Protein AF-A0A8E0IRK8-F1 (afdb_monomer_lite)

Organism: NCBI:txid1256207

Radius of gyration: 28.8 Å; chains: 1; bounding box: 72×66×77 Å

Sequence (677 aa):
MKLNQFARLTPDFKVQVAELKQIGLQADPDDAFSQSATDLFNAFFPEAYTLAAKEDKLAQVAVNMDQTLAAWLAKKPSKMTRRDFYNVALQLLGFEAFTDFDLNDPFKMMTATKLPSLDHDLTSTADLLKAVYLLLNTRTKHLVSYLDDLANRGFLKDFQKNRKTDPPSFNGKVQQVFDARQAVREVVWIESDMDTDHDGQRDLLEATIYRPKATDQGLKVPVLFTANPYFHGTNDVTAVTHVPETTLAVKTHGASKAEVTANPEEPANLPHHPVNGEATQAEAYAEENSMYAFNDYFLARGFAVVYSAGVGTRYSDGFRTTGDPEETDGAVAVIEWLTGKRRAFTNRTDGITIKAWWSTGLVAMTGKSYLATLAMAAATTGVDGLKTIVADAGISSWYDYYRENGLVVAPGGFQGEDADVLAVDTFSRQKSGGDLINIKQAWEKHLATITHDQDRTTGAYNTWWDARNYRKNANKVKADVVLIHGLNDWNVKPTNAIKFWEAIADLPIQKKLVLHQGQHVYVHNVRSLDFLDMMNLWLTHELLGEANGAEDVLPNVVVQDNVAVQTWSAYQNFASPAAEHVTNTRNLKTDFEAATDQFTDHATATFNAQHDTSASFETAIITPNSAYANSRLWLTQPPLERDQTLEGIPHLELTLAIDAPTGILSVRLIDLGMAKR

InterPro domains:
  IPR000383 Xaa-Pro dipeptidyl-peptidase-like domain [PF02129] (199-522)
  IPR008252 Peptidase S15, X-Pro dipeptidyl-peptidase [PR00923] (169-181)
  IPR008252 Peptidase S15, X-Pro dipeptidyl-peptidase [PR00923] (185-195)
  IPR008252 Peptidase S15, X-Pro dipeptidyl-peptidase [PR00923] (203-212)
  IPR008252 Peptidase S15, X-Pro dipeptidyl-peptidase [PR00923] (220-236)
  IPR008252 Peptidase S15, X-Pro dipeptidyl-peptidase [PR00923] (392-408)
  IPR008252 Peptidase S15, X-Pro dipeptidyl-peptidase [PR00923] (528-544)
  IPR008979 Galactose-binding-like domain superfamily [SSF49785] (581-676)
  IPR013736 Xaa-Pro dipeptidyl-peptidase, C-terminal [PF08530] (548-673)
  IPR013736 Xaa-Pro dipeptidyl-peptidase, C-terminal [SM00939] (536-677)
  IPR015251 X-Prolyl dipeptidyl aminopeptidase PepX, N-terminal domain [PF09168] (1-155)
  IPR015251 X-Prolyl dipeptidyl aminopeptidase PepX, N-terminal domain [SM00940] (1-155)
  IPR029058 Alpha/Beta hydrolase fold [G3DSA:3.40.50.1820] (186-677)
  IPR029058 Alpha/Beta hydrolase fold [SSF53474] (168-574)
  IPR036313 PepX, N-terminal domain superfamily [SSF81761] (1-156)

Foldseek 3Di:
DAQDELLFDDDDLVLLQVLCVVLPQDQDQPDQQLVSLVRLQLLLQVLQDDPVSSLVVQQVQFLAPPGTSSRVSVVSDRWFWQLSLLSRLQVLLVHDDPPQDDSVCSPVSCVVHVWDGDPGTGNTSSSVSSRSLSSQQTHGPQLAGSVLVSVVSPSQACVPVPDLDAADDRLLFGDLNFDQVQWAKFKWWFFFLDDQLVPLATKTWIKIKTFGPSLVVPAAAAEAEFQALQQLHWDDLVVVQADADPDADQDPDADDPVQFAADDDDGDPGDDDDADEEDAHAPDGHPDDDDDVLVVNCNSRGYMYMYISFDLAAQIHHAQQFQFVRSLSRSLSVLCQLQVNTWIASHDPDNYIYGNSRHPSAYEQEDEEVRLQSNLLNLLQLRPNHAEYARELYAQFLLLQQADPFAGDHQVPRHRDDRLSVSNGSSNNVVVVVSCVVRVVSRVVSSVVRVVVCCNNGSHRHNSRNSNRSLVSLVSRPHAYEYEYECQASNSHCCRVQSSCVSNVPPPHQAAYEYENDYRDDDPSPSLYSVSSLVSSVCSCRGVVDPSCSSPSRARYWHDDPADPSDIDGDNDFPDPPPPDDDDDDDQVPQWDWPDPDADAPLVVLCVVVVDDSVRSVVQVPDCPHPCNRRDIDTHGDDDPDDDDDGDDDDDDDDDDDPDSDDDDDDDDDDDDDDDD

pLDDT: mean 94.95, std 5.73, range [48.81, 98.94]

Structure (mmCIF, N/CA/C/O backbone):
data_AF-A0A8E0IRK8-F1
#
_entry.id   AF-A0A8E0IRK8-F1
#
loop_
_atom_site.group_PDB
_atom_site.id
_atom_site.type_symbol
_atom_site.label_atom_id
_atom_site.label_alt_id
_atom_site.label_comp_id
_atom_site.label_asym_id
_atom_site.label_entity_id
_atom_site.label_seq_id
_atom_site.pdbx_PDB_ins_code
_atom_site.Cartn_x
_atom_site.Cartn_y
_atom_site.Cartn_z
_atom_site.occupancy
_atom_site.B_iso_or_equiv
_atom_site.auth_seq_id
_atom_site.auth_comp_id
_atom_site.auth_asym_id
_atom_site.auth_atom_id
_atom_site.pdbx_PDB_model_num
ATOM 1 N N . MET A 1 1 ? -11.147 21.545 -1.411 1.00 89.81 1 MET A N 1
ATOM 2 C CA . MET A 1 1 ? -10.736 20.217 -0.903 1.00 89.81 1 MET A CA 1
ATOM 3 C C . MET A 1 1 ? -11.895 19.266 -1.125 1.00 89.81 1 MET A C 1
ATOM 5 O O . MET A 1 1 ? -12.998 19.719 -0.889 1.00 89.81 1 MET A O 1
ATOM 9 N N . LYS A 1 2 ? -11.676 18.020 -1.555 1.00 95.56 2 LYS A N 1
ATOM 10 C CA . LYS A 1 2 ? -12.687 16.950 -1.619 1.00 95.56 2 LYS A CA 1
ATOM 11 C C . LYS A 1 2 ? -12.229 15.782 -0.743 1.00 95.56 2 LYS A C 1
ATOM 13 O O . LYS A 1 2 ? -11.090 15.342 -0.890 1.00 95.56 2 LYS A O 1
ATOM 18 N N . LEU A 1 3 ? -13.100 15.304 0.138 1.00 96.06 3 LEU A N 1
ATOM 19 C CA . LEU A 1 3 ? -12.882 14.183 1.052 1.00 96.06 3 LEU A CA 1
ATOM 20 C C . LEU A 1 3 ? -13.751 13.007 0.587 1.00 96.06 3 LEU A C 1
ATOM 22 O O . LEU A 1 3 ? -14.767 12.697 1.200 1.00 96.06 3 LEU A O 1
ATOM 26 N N . ASN A 1 4 ? -13.401 12.405 -0.556 1.00 96.19 4 ASN A N 1
ATOM 27 C CA . ASN A 1 4 ? -14.152 11.256 -1.069 1.00 96.19 4 ASN A CA 1
ATOM 28 C C . ASN A 1 4 ? -14.069 10.098 -0.054 1.00 96.19 4 ASN A C 1
ATOM 30 O O . ASN A 1 4 ? -13.001 9.877 0.525 1.00 96.19 4 ASN A O 1
ATOM 34 N N . GLN A 1 5 ? -15.197 9.414 0.162 1.00 96.12 5 GLN A N 1
ATOM 35 C CA . GLN A 1 5 ? -15.306 8.263 1.057 1.00 96.12 5 GLN A CA 1
ATOM 36 C C . GLN A 1 5 ? -15.931 7.078 0.317 1.00 96.12 5 GLN A C 1
ATOM 38 O O . GLN A 1 5 ? -17.109 7.144 -0.038 1.00 96.12 5 GLN A O 1
ATOM 43 N N . PHE A 1 6 ? -15.153 6.022 0.096 1.00 96.56 6 PHE A N 1
ATOM 44 C CA . PHE A 1 6 ? -15.577 4.774 -0.542 1.00 96.56 6 PHE A CA 1
ATOM 45 C C . PHE A 1 6 ? -15.880 3.671 0.474 1.00 96.56 6 PHE A C 1
ATOM 47 O O . PHE A 1 6 ? -16.622 2.748 0.165 1.00 96.56 6 PHE A O 1
ATOM 54 N N . ALA A 1 7 ? -15.355 3.771 1.696 1.00 96.56 7 ALA A N 1
ATOM 55 C CA . ALA A 1 7 ? -15.478 2.717 2.699 1.00 96.56 7 ALA A CA 1
ATOM 56 C C . ALA A 1 7 ? -16.646 2.914 3.679 1.00 96.56 7 ALA A C 1
ATOM 58 O O . ALA A 1 7 ? -16.800 2.136 4.619 1.00 96.56 7 ALA A O 1
ATOM 59 N N . ARG A 1 8 ? -17.452 3.974 3.538 1.00 96.56 8 ARG A N 1
ATOM 60 C CA . ARG A 1 8 ? -18.532 4.281 4.490 1.00 96.56 8 ARG A CA 1
ATOM 61 C C . ARG A 1 8 ? -19.777 3.440 4.204 1.00 96.56 8 ARG A C 1
ATOM 63 O O . ARG A 1 8 ? -20.468 3.678 3.215 1.00 96.56 8 ARG A O 1
ATOM 70 N N . LEU A 1 9 ? -20.118 2.536 5.120 1.00 97.62 9 LEU A N 1
ATOM 71 C CA . LEU A 1 9 ? -21.355 1.756 5.053 1.00 97.62 9 LEU A CA 1
ATOM 72 C C . LEU A 1 9 ? -22.552 2.588 5.524 1.00 97.62 9 LEU A C 1
ATOM 74 O O . LEU A 1 9 ? -22.410 3.500 6.343 1.00 97.62 9 LEU A O 1
ATOM 78 N N . THR A 1 10 ? -23.747 2.233 5.051 1.00 95.56 10 THR A N 1
ATOM 79 C CA . THR A 1 10 ? -25.015 2.843 5.492 1.00 95.56 10 THR A CA 1
ATOM 80 C C . THR A 1 10 ? -25.968 1.752 5.993 1.00 95.56 10 THR A C 1
ATOM 82 O O . THR A 1 10 ? -26.960 1.457 5.325 1.00 95.56 10 THR A O 1
ATOM 85 N N . PRO A 1 11 ? -25.651 1.087 7.121 1.00 97.00 11 PRO A N 1
ATOM 86 C CA . PRO A 1 11 ? -26.467 -0.013 7.620 1.00 97.00 11 PRO A CA 1
ATOM 87 C C . PRO A 1 11 ? -27.824 0.491 8.128 1.00 97.00 11 PRO A C 1
ATOM 89 O O . PRO A 1 11 ? -28.031 1.696 8.315 1.00 97.00 11 PRO A O 1
ATOM 92 N N . ASP A 1 12 ? -28.755 -0.431 8.376 1.00 97.69 12 ASP A N 1
ATOM 93 C CA . ASP A 1 12 ? -30.051 -0.073 8.947 1.00 97.69 12 ASP A CA 1
ATOM 94 C C . ASP A 1 12 ? -29.915 0.569 10.341 1.00 97.69 12 ASP A C 1
ATOM 96 O O . ASP A 1 12 ? -28.908 0.437 11.039 1.00 97.69 12 ASP A O 1
ATOM 100 N N . PHE A 1 13 ? -30.956 1.282 10.768 1.00 98.25 13 PHE A N 1
ATOM 101 C CA . PHE A 1 13 ? -30.914 2.039 12.017 1.00 98.25 13 PHE A CA 1
ATOM 102 C C . PHE A 1 13 ? -30.710 1.163 13.266 1.00 98.25 13 PHE A C 1
ATOM 104 O O . PHE A 1 13 ? -30.114 1.613 14.244 1.00 98.25 13 PHE A O 1
ATOM 111 N N . LYS A 1 14 ? -31.168 -0.092 13.251 1.00 98.31 14 LYS A N 1
ATOM 112 C CA . LYS A 1 14 ? -31.002 -1.001 14.389 1.00 98.31 14 LYS A CA 1
ATOM 113 C C . LYS A 1 14 ? -29.531 -1.376 14.561 1.00 98.31 14 LYS A C 1
ATOM 115 O O . LYS A 1 14 ? -29.049 -1.401 15.693 1.00 98.31 14 LYS A O 1
ATOM 120 N N . VAL A 1 15 ? -28.827 -1.622 13.458 1.00 98.06 15 VAL A N 1
ATOM 121 C CA . VAL A 1 15 ? -27.377 -1.854 13.454 1.00 98.06 15 VAL A CA 1
ATOM 122 C C . VAL A 1 15 ? -26.635 -0.607 13.931 1.00 98.06 15 VAL A C 1
ATOM 124 O O . VAL A 1 15 ? -25.811 -0.714 14.835 1.00 98.06 15 VAL A O 1
ATOM 127 N N . GLN A 1 16 ? -26.994 0.583 13.432 1.00 98.56 16 GLN A N 1
ATOM 128 C CA . GLN A 1 16 ? -26.384 1.845 13.884 1.00 98.56 16 GLN A CA 1
ATOM 129 C C . GLN A 1 16 ? -26.476 2.013 15.408 1.00 98.56 16 GLN A C 1
ATOM 131 O O . GLN A 1 16 ? -25.483 2.303 16.072 1.00 98.56 16 GLN A O 1
ATOM 136 N N . VAL A 1 17 ? -27.661 1.784 15.984 1.00 98.50 17 VAL A N 1
ATOM 137 C CA . VAL A 1 17 ? -27.881 1.847 17.437 1.00 98.50 17 VAL A CA 1
ATOM 138 C C . VAL A 1 17 ? -27.042 0.810 18.189 1.00 98.50 17 VAL A C 1
ATOM 140 O O . VAL A 1 17 ? -26.467 1.128 19.231 1.00 98.50 17 VAL A O 1
ATOM 143 N N . ALA A 1 18 ? -26.962 -0.424 17.687 1.00 98.06 18 ALA A N 1
ATOM 144 C CA . ALA A 1 18 ? -26.174 -1.481 18.315 1.00 98.06 18 ALA A CA 1
ATOM 145 C C . ALA A 1 18 ? -24.676 -1.139 18.342 1.00 98.06 18 ALA A C 1
ATOM 147 O O . ALA A 1 18 ? -24.039 -1.266 19.388 1.00 98.06 18 ALA A O 1
ATOM 148 N N . GLU A 1 19 ? -24.139 -0.635 17.233 1.00 97.94 19 GLU A N 1
ATOM 149 C CA . GLU A 1 19 ? -22.737 -0.233 17.122 1.00 97.94 19 GLU A CA 1
ATOM 150 C C . GLU A 1 19 ? -22.405 0.971 18.018 1.00 97.94 19 GLU A C 1
ATOM 152 O O . GLU A 1 19 ? -21.380 0.963 18.701 1.00 97.94 19 GLU A O 1
ATOM 157 N N . LEU A 1 20 ? -23.292 1.975 18.113 1.00 98.25 20 LEU A N 1
ATOM 158 C CA . LEU A 1 20 ? -23.128 3.091 19.060 1.00 98.25 20 LEU A CA 1
ATOM 159 C C . LEU A 1 20 ? -23.023 2.584 20.508 1.00 98.25 20 LEU A C 1
ATOM 161 O O . LEU A 1 20 ? -22.129 2.999 21.250 1.00 98.25 20 LEU A O 1
ATOM 165 N N . LYS A 1 21 ? -23.890 1.642 20.904 1.00 96.12 21 LYS A N 1
ATOM 166 C CA . LYS A 1 21 ? -23.830 1.012 22.235 1.00 96.12 21 LYS A CA 1
ATOM 167 C C . LYS A 1 21 ? -22.537 0.219 22.431 1.00 96.12 21 LYS A C 1
ATOM 169 O O . LYS A 1 21 ? -21.955 0.261 23.514 1.00 96.12 21 LYS A O 1
ATOM 174 N N . GLN A 1 22 ? -22.063 -0.480 21.400 1.00 93.38 22 GLN A N 1
ATOM 175 C CA . GLN A 1 22 ? -20.853 -1.306 21.457 1.00 93.38 22 GLN A CA 1
ATOM 176 C C . GLN A 1 22 ? -19.595 -0.489 21.777 1.00 93.38 22 GLN A C 1
ATOM 178 O O . GLN A 1 22 ? -18.750 -0.947 22.553 1.00 93.38 22 GLN A O 1
ATOM 183 N N . ILE A 1 23 ? -19.500 0.732 21.240 1.00 93.75 23 ILE A N 1
ATOM 184 C CA . ILE A 1 23 ? -18.406 1.672 21.531 1.00 93.75 23 ILE A CA 1
ATOM 185 C C . ILE A 1 23 ? -18.630 2.494 22.814 1.00 93.75 23 ILE A C 1
ATOM 187 O O . ILE A 1 23 ? -17.829 3.365 23.136 1.00 93.75 23 ILE A O 1
ATOM 191 N N . GLY A 1 24 ? -19.686 2.197 23.578 1.00 92.44 24 GLY A N 1
ATOM 192 C CA . GLY A 1 24 ? -19.939 2.779 24.897 1.00 92.44 24 GLY A CA 1
ATOM 193 C C . GLY A 1 24 ? -20.768 4.065 24.901 1.00 92.44 24 GLY A C 1
ATOM 194 O O . GLY A 1 24 ? -20.829 4.727 25.937 1.00 92.44 24 GLY A O 1
ATOM 195 N N . LEU A 1 25 ? -21.415 4.427 23.788 1.00 95.81 25 LEU A N 1
ATOM 196 C CA . LEU A 1 25 ? -22.344 5.558 23.748 1.00 95.81 25 LEU A CA 1
ATOM 197 C C . LEU A 1 25 ? -23.744 5.144 24.222 1.00 95.81 25 LEU A C 1
ATOM 199 O O . LEU A 1 25 ? -24.219 4.043 23.939 1.00 95.81 25 LEU A O 1
ATOM 203 N N . GLN A 1 26 ? -24.431 6.058 24.911 1.00 94.62 26 GLN A N 1
ATOM 204 C CA . GLN A 1 26 ? -25.857 5.907 25.206 1.00 94.62 26 GLN A CA 1
ATOM 205 C C . GLN A 1 26 ? -26.654 6.160 23.926 1.00 94.62 26 GLN A C 1
ATOM 207 O O . GLN A 1 26 ? -26.581 7.242 23.346 1.00 94.62 26 GLN A O 1
ATOM 212 N N . ALA A 1 27 ? -27.379 5.145 23.464 1.00 96.81 27 ALA A N 1
ATOM 213 C CA . ALA A 1 27 ? -28.084 5.185 22.187 1.00 96.81 27 ALA A CA 1
ATOM 214 C C . ALA A 1 27 ? -29.449 4.494 22.279 1.00 96.81 27 ALA A C 1
ATOM 216 O O . ALA A 1 27 ? -29.701 3.501 21.600 1.00 96.81 27 ALA A O 1
ATOM 217 N N . ASP A 1 28 ? -30.327 4.971 23.158 1.00 97.44 28 ASP A N 1
ATOM 218 C CA . ASP A 1 28 ? -31.729 4.553 23.154 1.00 97.44 28 ASP A CA 1
ATOM 219 C C . ASP A 1 28 ? -32.567 5.527 22.304 1.00 97.44 28 ASP A C 1
ATOM 221 O O . ASP A 1 28 ? -32.588 6.722 22.603 1.00 97.44 28 ASP A O 1
ATOM 225 N N . PRO A 1 29 ? -33.225 5.079 21.218 1.00 97.31 29 PRO A N 1
ATOM 226 C CA . PRO A 1 29 ? -34.075 5.955 20.414 1.00 97.31 29 PRO A CA 1
ATOM 227 C C . PRO A 1 29 ? -35.313 6.475 21.161 1.00 97.31 29 PRO A C 1
ATOM 229 O O . PRO A 1 29 ? -35.890 7.463 20.704 1.00 97.31 29 PRO A O 1
ATOM 232 N N . ASP A 1 30 ? -35.701 5.847 22.274 1.00 97.25 30 ASP A N 1
ATOM 233 C CA . ASP A 1 30 ? -36.863 6.236 23.080 1.00 97.25 30 ASP A CA 1
ATOM 234 C C . ASP A 1 30 ? -36.502 7.206 24.226 1.00 97.25 30 ASP A C 1
ATOM 236 O O . ASP A 1 30 ? -37.391 7.723 24.911 1.00 97.25 30 ASP A O 1
ATOM 240 N N . ASP A 1 31 ? -35.211 7.503 24.423 1.00 97.31 31 ASP A N 1
ATOM 241 C CA . ASP A 1 31 ? -34.755 8.471 25.422 1.00 97.31 31 ASP A CA 1
ATOM 242 C C . ASP A 1 31 ? -35.199 9.904 25.094 1.00 97.31 31 ASP A C 1
ATOM 244 O O . ASP A 1 31 ? -35.451 10.289 23.948 1.00 97.31 31 ASP A O 1
ATOM 248 N N . ALA A 1 32 ? -35.234 10.752 26.124 1.00 98.00 32 ALA A N 1
ATOM 249 C CA . ALA A 1 32 ? -35.471 12.177 25.945 1.00 98.00 32 ALA A CA 1
ATOM 250 C C . ALA A 1 32 ? -34.330 12.828 25.143 1.00 98.00 32 ALA A C 1
ATOM 252 O O . ALA A 1 32 ? -33.178 12.818 25.575 1.00 98.00 32 ALA A O 1
ATOM 253 N N . PHE A 1 33 ? -34.673 13.499 24.037 1.00 98.56 33 PHE A N 1
ATOM 254 C CA . PHE A 1 33 ? -33.714 14.151 23.132 1.00 98.56 33 PHE A CA 1
ATOM 255 C C . PHE A 1 33 ? -32.668 15.011 23.856 1.00 98.56 33 PHE A C 1
ATOM 257 O O . PHE A 1 33 ? -31.482 14.945 23.542 1.00 98.56 33 PHE A O 1
ATOM 264 N N . SER A 1 34 ? -33.088 15.812 24.841 1.00 98.25 34 SER A N 1
ATOM 265 C CA . SER A 1 34 ? -32.192 16.685 25.611 1.00 98.25 34 SER A CA 1
ATOM 266 C C . SER A 1 34 ? -31.139 15.907 26.399 1.00 98.25 34 SER A C 1
ATOM 268 O O . SER A 1 34 ? -29.987 16.342 26.471 1.00 98.25 34 SER A O 1
ATOM 270 N N . GLN A 1 35 ? -31.523 14.764 26.971 1.00 97.88 35 GLN A N 1
ATOM 271 C CA . GLN A 1 35 ? -30.629 13.900 27.733 1.00 97.88 35 GLN A CA 1
ATOM 272 C C . GLN A 1 35 ? -29.637 13.220 26.789 1.00 97.88 35 GLN A C 1
ATOM 274 O O . GLN A 1 35 ? -28.432 13.372 26.976 1.00 97.88 35 GLN A O 1
ATOM 279 N N . SER A 1 36 ? -30.123 12.597 25.711 1.00 98.31 36 SER A N 1
ATOM 280 C CA . SER A 1 36 ? -29.261 11.945 24.720 1.00 98.31 36 SER A CA 1
ATOM 281 C C . SER A 1 36 ? -28.290 12.929 24.065 1.00 98.31 36 SER A C 1
ATOM 283 O O . SER A 1 36 ? -27.109 12.625 23.936 1.00 98.31 36 SER A O 1
ATOM 285 N N . ALA A 1 37 ? -28.735 14.140 23.710 1.00 98.50 37 ALA A N 1
ATOM 286 C CA . ALA A 1 37 ? -27.853 15.181 23.178 1.00 98.50 37 ALA A CA 1
ATOM 287 C C . ALA A 1 37 ? -26.756 15.565 24.179 1.00 98.50 37 ALA A C 1
ATOM 289 O O . ALA A 1 37 ? -25.586 15.650 23.807 1.00 98.50 37 ALA A O 1
ATOM 290 N N . THR A 1 38 ? -27.119 15.752 25.450 1.00 97.88 38 THR A N 1
ATOM 291 C CA . THR A 1 38 ? -26.155 16.069 26.512 1.00 97.88 38 THR A CA 1
ATOM 292 C C . THR A 1 38 ? -25.125 14.953 26.670 1.00 97.88 38 THR A C 1
ATOM 294 O O . THR A 1 38 ? -23.929 15.235 26.705 1.00 97.88 38 THR A O 1
ATOM 297 N N . ASP A 1 39 ? -25.558 13.695 26.725 1.00 97.50 39 ASP A N 1
ATOM 298 C CA . ASP A 1 39 ? -24.662 12.556 26.935 1.00 97.50 39 ASP A CA 1
ATOM 299 C C . ASP A 1 39 ? -23.723 12.338 25.743 1.00 97.50 39 ASP A C 1
ATOM 301 O O . ASP A 1 39 ? -22.514 12.178 25.933 1.00 97.50 39 ASP A O 1
ATOM 305 N N . LEU A 1 40 ? -24.247 12.417 24.516 1.00 98.31 40 LEU A N 1
ATOM 306 C CA . LEU A 1 40 ? -23.469 12.233 23.289 1.00 98.31 40 LEU A CA 1
ATOM 307 C C . LEU A 1 40 ? -22.422 13.339 23.111 1.00 98.31 40 LEU A C 1
ATOM 309 O O . LEU A 1 40 ? -21.241 13.039 22.945 1.00 98.31 40 LEU A O 1
ATOM 313 N N . PHE A 1 41 ? -22.805 14.616 23.222 1.00 98.38 41 PHE A N 1
ATOM 314 C CA . PHE A 1 41 ? -21.837 15.708 23.079 1.00 98.38 41 PHE A CA 1
ATOM 315 C C . PHE A 1 41 ? -20.805 15.725 24.214 1.00 98.38 41 PHE A C 1
ATOM 317 O O . PHE A 1 41 ? -19.643 16.038 23.970 1.00 98.38 41 PHE A O 1
ATOM 324 N N . ASN A 1 42 ? -21.167 15.313 25.433 1.00 97.31 42 ASN A N 1
ATOM 325 C CA . ASN A 1 42 ? -20.200 15.125 26.520 1.00 97.31 42 ASN A CA 1
ATOM 326 C C . ASN A 1 42 ? -19.220 13.968 26.277 1.00 97.31 42 ASN A C 1
ATOM 328 O O . ASN A 1 42 ? -18.140 13.953 26.877 1.00 97.31 42 ASN A O 1
ATOM 332 N N . ALA A 1 43 ? -19.593 12.972 25.472 1.00 96.81 43 ALA A N 1
ATOM 333 C CA . ALA A 1 43 ? -18.729 11.851 25.114 1.00 96.81 43 ALA A CA 1
ATOM 334 C C . ALA A 1 43 ? -17.688 12.235 24.046 1.00 96.81 43 ALA A C 1
ATOM 336 O O . ALA A 1 43 ? -16.616 11.639 23.990 1.00 96.81 43 ALA A O 1
ATOM 337 N N . PHE A 1 44 ? -17.958 13.282 23.263 1.00 97.94 44 PHE A N 1
ATOM 338 C CA . PHE A 1 44 ? -17.081 13.806 22.206 1.00 97.94 44 PHE A CA 1
ATOM 339 C C . PHE A 1 44 ? -15.892 14.648 22.704 1.00 97.94 44 PHE A C 1
ATOM 341 O O . PHE A 1 44 ? -15.094 15.155 21.911 1.00 97.94 44 PHE A O 1
ATOM 348 N N . PHE A 1 45 ? -15.744 14.772 24.025 1.00 97.81 45 PHE A N 1
ATOM 349 C CA . PHE A 1 45 ? -14.595 15.395 24.685 1.00 97.81 45 PHE A CA 1
ATOM 350 C C . PHE A 1 45 ? -13.984 14.432 25.714 1.00 97.81 45 PHE A C 1
ATOM 352 O O . PHE A 1 45 ? -14.023 14.706 26.918 1.00 97.81 45 PHE A O 1
ATOM 359 N N . PRO A 1 46 ? -13.449 13.275 25.276 1.00 96.44 46 PRO A N 1
ATOM 360 C CA . PRO A 1 46 ? -12.883 12.260 26.170 1.00 96.44 46 PRO A CA 1
ATOM 361 C C . PRO A 1 46 ? -11.676 12.765 26.976 1.00 96.44 46 PRO A C 1
ATOM 363 O O . PRO A 1 46 ? -11.365 12.214 28.033 1.00 96.44 46 PRO A O 1
ATOM 366 N N . GLU A 1 47 ? -11.017 13.831 26.518 1.00 96.00 47 GLU A N 1
ATOM 367 C CA . GLU A 1 47 ? -9.935 14.498 27.238 1.00 96.00 47 GLU A CA 1
ATOM 368 C C . GLU A 1 47 ? -10.413 15.335 28.442 1.00 96.00 47 GLU A C 1
ATOM 370 O O . GLU A 1 47 ? -9.604 15.704 29.295 1.00 96.00 47 GLU A O 1
ATOM 375 N N . ALA A 1 48 ? -11.714 15.634 28.537 1.00 96.94 48 ALA A N 1
ATOM 376 C CA . ALA A 1 48 ? -12.308 16.408 29.622 1.00 96.94 48 ALA A CA 1
ATOM 377 C C . ALA A 1 48 ? -12.942 15.483 30.679 1.00 96.94 48 ALA A C 1
ATOM 379 O O . ALA A 1 48 ? -14.031 14.938 30.501 1.00 96.94 48 ALA A O 1
ATOM 380 N N . TYR A 1 49 ? -12.260 15.310 31.816 1.00 94.88 49 TYR A N 1
ATOM 381 C CA . TYR A 1 49 ? -12.654 14.324 32.836 1.00 94.88 49 TYR A CA 1
ATOM 382 C C . TYR A 1 49 ? -13.724 14.794 33.825 1.00 94.88 49 TYR A C 1
ATOM 384 O O . TYR A 1 49 ? -14.369 13.966 34.465 1.00 94.88 49 TYR A O 1
ATOM 392 N N . THR A 1 50 ? -13.917 16.104 33.978 1.00 96.44 50 THR A N 1
ATOM 393 C CA . THR A 1 50 ? -14.900 16.677 34.908 1.00 96.44 50 THR A CA 1
ATOM 394 C C . THR A 1 50 ? -16.031 17.351 34.146 1.00 96.44 50 THR A C 1
ATOM 396 O O . THR A 1 50 ? -15.853 17.778 33.007 1.00 96.44 50 THR A O 1
ATOM 399 N N . LEU A 1 51 ? -17.193 17.493 34.791 1.00 92.75 51 LEU A N 1
ATOM 400 C CA . LEU A 1 51 ? -18.335 18.183 34.190 1.00 92.75 51 LEU A CA 1
ATOM 401 C C . LEU A 1 51 ? -17.984 19.625 33.790 1.00 92.75 51 LEU A C 1
ATOM 403 O O . LEU A 1 51 ? -18.291 20.030 32.679 1.00 92.75 51 LEU A O 1
ATOM 407 N N . ALA A 1 52 ? -17.266 20.355 34.649 1.00 95.94 52 ALA A N 1
ATOM 408 C CA . ALA A 1 52 ? -16.835 21.724 34.362 1.00 95.94 52 ALA A CA 1
ATOM 409 C C . ALA A 1 52 ? -15.878 21.805 33.158 1.00 95.94 52 ALA A C 1
ATOM 411 O O . ALA A 1 52 ? -16.002 22.704 32.333 1.00 95.94 52 ALA A O 1
ATOM 412 N N . ALA A 1 53 ? -14.950 20.851 33.019 1.00 97.81 53 ALA A N 1
ATOM 413 C CA . ALA A 1 53 ? -14.057 20.804 31.861 1.00 97.81 53 ALA A CA 1
ATOM 414 C C . ALA A 1 53 ? -14.815 20.473 30.565 1.00 97.81 53 ALA A C 1
ATOM 416 O O . ALA A 1 53 ? -14.490 21.006 29.508 1.00 97.81 53 ALA A O 1
ATOM 417 N N . LYS A 1 54 ? -15.833 19.605 30.636 1.00 96.81 54 LYS A N 1
ATOM 418 C CA . LYS A 1 54 ? -16.697 19.307 29.487 1.00 96.81 54 LYS A CA 1
ATOM 419 C C . LYS A 1 54 ? -17.540 20.513 29.094 1.00 96.81 54 LYS A C 1
ATOM 421 O O . LYS A 1 54 ? -17.626 20.825 27.915 1.00 96.81 54 LYS A O 1
ATOM 426 N N . GLU A 1 55 ? -18.110 21.215 30.068 1.00 96.81 55 GLU A N 1
ATOM 427 C CA . GLU A 1 55 ? -18.864 22.446 29.833 1.00 96.81 55 GLU A CA 1
ATOM 428 C C . GLU A 1 55 ? -18.000 23.521 29.158 1.00 96.81 55 GLU A C 1
ATOM 430 O O . GLU A 1 55 ? -18.446 24.121 28.182 1.00 96.81 55 GLU A O 1
ATOM 435 N N . ASP A 1 56 ? -16.745 23.692 29.591 1.00 97.94 56 ASP A N 1
ATOM 436 C CA . ASP A 1 56 ? -15.784 24.587 28.932 1.00 97.94 56 ASP A CA 1
ATOM 437 C C . ASP A 1 56 ? -15.549 24.189 27.466 1.00 97.94 56 ASP A C 1
ATOM 439 O O . ASP A 1 56 ? -15.672 25.023 26.572 1.00 97.94 56 ASP A O 1
ATOM 443 N N . LYS A 1 57 ? -15.318 22.899 27.183 1.00 98.25 57 LYS A N 1
ATOM 444 C CA . LYS A 1 57 ? -15.178 22.401 25.803 1.00 98.25 57 LYS A CA 1
ATOM 445 C C . LYS A 1 57 ? -16.423 22.646 24.950 1.00 98.25 57 LYS A C 1
ATOM 447 O O . LYS A 1 57 ? -16.303 23.105 23.817 1.00 98.25 57 LYS A O 1
ATOM 452 N N . LEU A 1 58 ? -17.611 22.386 25.493 1.00 98.69 58 LEU A N 1
ATOM 453 C CA . LEU A 1 58 ? -18.887 22.642 24.821 1.00 98.69 58 LEU A CA 1
ATOM 454 C C . LEU A 1 58 ? -19.113 24.143 24.578 1.00 98.69 58 LEU A C 1
ATOM 456 O O . LEU A 1 58 ? -19.743 24.520 23.591 1.00 98.69 58 LEU A O 1
ATOM 460 N N . ALA A 1 59 ? -18.603 25.018 25.445 1.00 98.44 59 ALA A N 1
ATOM 461 C CA . ALA A 1 59 ? -18.709 26.463 25.271 1.00 98.44 59 ALA A CA 1
ATOM 462 C C . ALA A 1 59 ? -17.845 26.989 24.111 1.00 98.44 59 ALA A C 1
ATOM 464 O O . ALA A 1 59 ? -18.181 28.027 23.545 1.00 98.44 59 ALA A O 1
ATOM 465 N N . GLN A 1 60 ? -16.795 26.264 23.712 1.00 98.06 60 GLN A N 1
ATOM 466 C CA . GLN A 1 60 ? -15.954 26.619 22.559 1.00 98.06 60 GLN A CA 1
ATOM 467 C C . GLN A 1 60 ? -16.584 26.267 21.201 1.00 98.06 60 GLN A C 1
ATOM 469 O O . GLN A 1 60 ? -16.044 26.651 20.167 1.00 98.06 60 GLN A O 1
ATOM 474 N N . VAL A 1 61 ? -17.706 25.539 21.177 1.00 98.75 61 VAL A N 1
ATOM 475 C CA . VAL A 1 61 ? -18.369 25.113 19.936 1.00 98.75 61 VAL A CA 1
ATOM 476 C C . VAL A 1 61 ? -19.617 25.956 19.693 1.00 98.75 61 VAL A C 1
ATOM 478 O O . VAL A 1 61 ? -20.498 26.032 20.548 1.00 98.75 61 VAL A O 1
ATOM 481 N N . ALA A 1 62 ? -19.731 26.574 18.520 1.00 98.75 62 ALA A N 1
ATOM 482 C CA . ALA A 1 62 ? -20.911 27.347 18.135 1.00 98.75 62 ALA A CA 1
ATOM 483 C C . ALA A 1 62 ? -22.017 26.447 17.560 1.00 98.75 62 ALA A C 1
ATOM 485 O O . ALA A 1 62 ? -21.753 25.601 16.708 1.00 98.75 62 ALA A O 1
ATOM 486 N N . VAL A 1 63 ? -23.271 26.658 17.969 1.00 98.69 63 VAL A N 1
ATOM 487 C CA . VAL A 1 63 ? -24.441 26.022 17.328 1.00 98.69 63 VAL A CA 1
ATOM 488 C C . VAL A 1 63 ? -24.940 26.886 16.170 1.00 98.69 63 VAL A C 1
ATOM 490 O O . VAL A 1 63 ? -25.326 26.383 15.117 1.00 98.69 63 VAL A O 1
ATOM 493 N N . ASN A 1 64 ? -24.921 28.203 16.361 1.00 98.00 64 ASN A N 1
ATOM 494 C CA . ASN A 1 64 ? -25.255 29.223 15.371 1.00 98.00 64 ASN A CA 1
ATOM 495 C C . ASN A 1 64 ? -24.661 30.577 15.818 1.00 98.00 64 ASN A C 1
ATOM 497 O O . ASN A 1 64 ? -23.876 30.617 16.764 1.00 98.00 64 ASN A O 1
ATOM 501 N N . MET A 1 65 ? -25.030 31.675 15.150 1.00 97.12 65 MET A N 1
ATOM 502 C CA . MET A 1 65 ? -24.515 33.026 15.436 1.00 97.12 65 MET A CA 1
ATOM 503 C C . MET A 1 65 ? -24.830 33.543 16.850 1.00 97.12 65 MET A C 1
ATOM 505 O O . MET A 1 65 ? -24.155 34.457 17.317 1.00 97.12 65 MET A O 1
ATOM 509 N N . ASP A 1 66 ? -25.831 32.975 17.528 1.00 96.44 66 ASP A N 1
ATOM 510 C CA . ASP A 1 66 ? -26.388 33.536 18.762 1.00 96.44 66 ASP A CA 1
ATOM 511 C C . ASP A 1 66 ? -26.041 32.727 20.020 1.00 96.44 66 ASP A C 1
ATOM 513 O O . ASP A 1 66 ? -26.216 33.216 21.138 1.00 96.44 66 ASP A O 1
ATOM 517 N N . GLN A 1 67 ? -25.604 31.468 19.882 1.00 97.12 67 GLN A N 1
ATOM 518 C CA . GLN A 1 67 ? -25.364 30.597 21.037 1.00 97.12 67 GLN A CA 1
ATOM 519 C C . GLN A 1 67 ? -24.304 29.512 20.804 1.00 97.12 67 GLN A C 1
ATOM 521 O O . GLN A 1 67 ? -24.188 28.919 19.727 1.00 97.12 67 GLN A O 1
ATOM 526 N N . THR A 1 68 ? -23.587 29.197 21.884 1.00 98.75 68 THR A N 1
ATOM 527 C CA . THR A 1 68 ? -22.662 28.062 21.987 1.00 98.75 68 THR A CA 1
ATOM 528 C C . THR A 1 68 ? -23.413 26.755 22.259 1.00 98.75 68 THR A C 1
ATOM 530 O O . THR A 1 68 ? -24.586 26.762 22.645 1.00 98.75 68 THR A O 1
ATOM 533 N N . LEU A 1 69 ? -22.738 25.617 22.095 1.00 98.69 69 LEU A N 1
ATOM 534 C CA . LEU A 1 69 ? -23.294 24.292 22.355 1.00 98.69 69 LEU A CA 1
ATOM 535 C C . LEU A 1 69 ? -23.607 24.093 23.840 1.00 98.69 69 LEU A C 1
ATOM 537 O O . LEU A 1 69 ? -24.677 23.578 24.159 1.00 98.69 69 LEU A O 1
ATOM 541 N N . ALA A 1 70 ? -22.756 24.592 24.742 1.00 98.56 70 ALA A N 1
ATOM 542 C CA . ALA A 1 70 ? -23.057 24.619 26.176 1.00 98.56 70 ALA A CA 1
ATOM 543 C C . ALA A 1 70 ? -24.360 25.390 26.477 1.00 98.56 70 ALA A C 1
ATOM 545 O O . ALA A 1 70 ? -25.263 24.864 27.131 1.00 98.56 70 ALA A O 1
ATOM 546 N N . ALA A 1 71 ? -24.503 26.609 25.939 1.00 98.44 71 ALA A N 1
ATOM 547 C CA . ALA A 1 71 ? -25.694 27.436 26.151 1.00 98.44 71 ALA A CA 1
ATOM 548 C C . ALA A 1 71 ? -26.960 26.830 25.519 1.00 98.44 71 ALA A C 1
ATOM 550 O O . ALA A 1 71 ? -28.060 26.987 26.052 1.00 98.44 71 ALA A O 1
ATOM 551 N N . TRP A 1 72 ? -26.819 26.132 24.390 1.00 98.56 72 TRP A N 1
ATOM 552 C CA . TRP A 1 72 ? -27.919 25.423 23.743 1.00 98.56 72 TRP A CA 1
ATOM 553 C C . TRP A 1 72 ? -28.374 24.204 24.555 1.00 98.56 72 TRP A C 1
ATOM 555 O O . TRP A 1 72 ? -29.571 24.062 24.805 1.00 98.56 72 TRP A O 1
ATOM 565 N N . LEU A 1 73 ? -27.443 23.373 25.039 1.00 98.31 73 LEU A N 1
ATOM 566 C CA . LEU A 1 73 ? -27.748 22.205 25.875 1.00 98.31 73 LEU A CA 1
ATOM 567 C C . LEU A 1 73 ? -28.420 22.598 27.197 1.00 98.31 73 LEU A C 1
ATOM 569 O O . LEU A 1 73 ? -29.385 21.954 27.614 1.00 98.31 73 LEU A O 1
ATOM 573 N N . ALA A 1 74 ? -27.995 23.707 27.813 1.00 97.62 74 ALA A N 1
ATOM 574 C CA . ALA A 1 74 ? -28.586 24.222 29.050 1.00 97.62 74 ALA A CA 1
ATOM 575 C C . ALA A 1 74 ? -30.096 24.528 28.934 1.00 97.62 74 ALA A C 1
ATOM 577 O O . ALA A 1 74 ? -30.820 24.468 29.929 1.00 97.62 74 ALA A O 1
ATOM 578 N N . LYS A 1 75 ? -30.600 24.801 27.720 1.00 97.88 75 LYS A N 1
ATOM 579 C CA . LYS A 1 75 ? -32.030 25.043 27.450 1.00 97.88 75 LYS A CA 1
ATOM 580 C C . LYS A 1 75 ? -32.871 23.762 27.391 1.00 97.88 75 LYS A C 1
ATOM 582 O O . LYS A 1 75 ? -34.087 23.865 27.255 1.00 97.88 75 LYS A O 1
ATOM 587 N N . LYS A 1 76 ? -32.254 22.577 27.495 1.00 97.75 76 LYS A N 1
ATOM 588 C CA . LYS A 1 76 ? -32.908 21.257 27.394 1.00 97.75 76 LYS A CA 1
ATOM 589 C C . LYS A 1 76 ? -33.755 21.124 26.115 1.00 97.75 76 LYS A C 1
ATOM 591 O O . LYS A 1 76 ? -34.969 20.927 26.198 1.00 97.75 76 LYS A O 1
ATOM 596 N N . PRO A 1 77 ? -33.134 21.259 24.932 1.00 97.44 77 PRO A N 1
ATOM 597 C CA . PRO A 1 77 ? -33.844 21.255 23.657 1.00 97.44 77 PRO A CA 1
ATOM 598 C C . PRO A 1 77 ? -34.526 19.905 23.405 1.00 97.44 77 PRO A C 1
ATOM 600 O O . PRO A 1 77 ? -34.027 18.868 23.823 1.00 97.44 77 PRO A O 1
ATOM 603 N N . SER A 1 78 ? -35.650 19.905 22.691 1.00 97.62 78 SER A N 1
ATOM 604 C CA . SER A 1 78 ? -36.340 18.678 22.258 1.00 97.62 78 SER A CA 1
ATOM 605 C C . SER A 1 78 ? -36.113 18.327 20.784 1.00 97.62 78 SER A C 1
ATOM 607 O O . SER A 1 78 ? -36.603 17.304 20.320 1.00 97.62 78 SER A O 1
ATOM 609 N N . LYS A 1 79 ? -35.412 19.194 20.046 1.00 98.19 79 LYS A N 1
ATOM 610 C CA . LYS A 1 79 ? -35.093 19.063 18.621 1.00 98.19 79 LYS A CA 1
ATOM 611 C C . LYS A 1 79 ? -33.897 19.942 18.261 1.00 98.19 79 LYS A C 1
ATOM 613 O O . LYS A 1 79 ? -33.587 20.889 18.989 1.00 98.19 79 LYS A O 1
ATOM 618 N N . MET A 1 80 ? -33.285 19.693 17.110 1.00 98.44 80 MET A N 1
ATOM 619 C CA . MET A 1 80 ? -32.202 20.506 16.553 1.00 98.44 80 MET A CA 1
ATOM 620 C C . MET A 1 80 ? -32.411 20.674 15.050 1.00 98.44 80 MET A C 1
ATOM 622 O O . MET A 1 80 ? -32.784 19.724 14.368 1.00 98.44 80 MET A O 1
ATOM 626 N N . THR A 1 81 ? -32.191 21.877 14.519 1.00 98.50 81 THR A N 1
ATOM 627 C CA . THR A 1 81 ? -32.245 22.049 13.062 1.00 98.50 81 THR A CA 1
ATOM 628 C C . THR A 1 81 ? -31.045 21.359 12.419 1.00 98.50 81 THR A C 1
ATOM 630 O O . THR A 1 81 ? -29.968 21.276 13.015 1.00 98.50 81 THR A O 1
ATOM 633 N N . ARG A 1 82 ? -31.208 20.894 11.182 1.00 98.31 82 ARG A N 1
ATOM 634 C CA . ARG A 1 82 ? -30.145 20.271 10.390 1.00 98.31 82 ARG A CA 1
ATOM 635 C C . ARG A 1 82 ? -28.928 21.194 10.300 1.00 98.31 82 ARG A C 1
ATOM 637 O O . ARG A 1 82 ? -27.803 20.757 10.514 1.00 98.31 82 ARG A O 1
ATOM 644 N N . ARG A 1 83 ? -29.157 22.485 10.032 1.00 98.50 83 ARG A N 1
ATOM 645 C CA . ARG A 1 83 ? -28.108 23.517 9.968 1.00 98.50 83 ARG A CA 1
ATOM 646 C C . ARG A 1 83 ? -27.328 23.598 11.279 1.00 98.50 83 ARG A C 1
ATOM 648 O O . ARG A 1 83 ? -26.105 23.533 11.264 1.00 98.50 83 ARG A O 1
ATOM 655 N N . ASP A 1 84 ? -28.037 23.721 12.396 1.00 98.69 84 ASP A N 1
ATOM 656 C CA . ASP A 1 84 ? -27.418 23.875 13.711 1.00 98.69 84 ASP A CA 1
ATOM 657 C C . ASP A 1 84 ? -26.583 22.635 14.084 1.00 98.69 84 ASP A C 1
ATOM 659 O O . ASP A 1 84 ? -25.486 22.771 14.626 1.00 98.69 84 ASP A O 1
ATOM 663 N N . PHE A 1 85 ? -27.054 21.422 13.757 1.00 98.81 85 PHE A N 1
ATOM 664 C CA . PHE A 1 85 ? -26.268 20.199 13.962 1.00 98.81 85 PHE A CA 1
ATOM 665 C C . PHE A 1 85 ? -24.986 20.206 13.134 1.00 98.81 85 PHE A C 1
ATOM 667 O O . PHE A 1 85 ? -23.919 19.903 13.663 1.00 98.81 85 PHE A O 1
ATOM 674 N N . TYR A 1 86 ? -25.058 20.582 11.855 1.00 98.81 86 TYR A N 1
ATOM 675 C CA . TYR A 1 86 ? -23.871 20.584 11.001 1.00 98.81 86 TYR A CA 1
ATOM 676 C C . TYR A 1 86 ? -22.898 21.725 11.292 1.00 98.81 86 TYR A C 1
ATOM 678 O O . TYR A 1 86 ? -21.703 21.547 11.078 1.00 98.81 86 TYR A O 1
ATOM 686 N N . ASN A 1 87 ? -23.350 22.832 11.882 1.00 98.88 87 ASN A N 1
ATOM 687 C CA . ASN A 1 87 ? -22.439 23.819 12.462 1.00 98.88 87 ASN A CA 1
ATOM 688 C C . ASN A 1 87 ? -21.571 23.198 13.561 1.00 98.88 87 ASN A C 1
ATOM 690 O O . ASN A 1 87 ? -20.349 23.350 13.544 1.00 98.88 87 ASN A O 1
ATOM 694 N N . VAL A 1 88 ? -22.188 22.453 14.483 1.00 98.88 88 VAL A N 1
ATOM 695 C CA . VAL A 1 88 ? -21.472 21.719 15.536 1.00 98.88 88 VAL A CA 1
ATOM 696 C C . VAL A 1 88 ? -20.574 20.642 14.925 1.00 98.88 88 VAL A C 1
ATOM 698 O O . VAL A 1 88 ? -19.384 20.591 15.224 1.00 98.88 88 VAL A O 1
ATOM 701 N N . ALA A 1 89 ? -21.118 19.814 14.031 1.00 98.81 89 ALA A N 1
ATOM 702 C CA . ALA A 1 89 ? -20.405 18.698 13.420 1.00 98.81 89 ALA A CA 1
ATOM 703 C C . ALA A 1 89 ? -19.142 19.146 12.673 1.00 98.81 89 ALA A C 1
ATOM 705 O O . ALA A 1 89 ? -18.092 18.540 12.847 1.00 98.81 89 ALA A O 1
ATOM 706 N N . LEU A 1 90 ? -19.204 20.223 11.882 1.00 98.81 90 LEU A N 1
ATOM 707 C CA . LEU A 1 90 ? -18.043 20.728 11.146 1.00 98.81 90 LEU A CA 1
ATOM 708 C C . LEU A 1 90 ? -16.906 21.174 12.077 1.00 98.81 90 LEU A C 1
ATOM 710 O O . LEU A 1 90 ? -15.749 20.862 11.804 1.00 98.81 90 LEU A O 1
ATOM 714 N N . GLN A 1 91 ? -17.228 21.820 13.201 1.00 98.75 91 GLN A N 1
ATOM 715 C CA . GLN A 1 91 ? -16.231 22.173 14.220 1.00 98.75 91 GLN A CA 1
ATOM 716 C C . GLN A 1 91 ? -15.619 20.931 14.874 1.00 98.75 91 GLN A C 1
ATOM 718 O O . GLN A 1 91 ? -14.404 20.862 15.043 1.00 98.75 91 GLN A O 1
ATOM 723 N N . LEU A 1 92 ? -16.434 19.917 15.183 1.00 98.62 92 LEU A N 1
ATOM 724 C CA . LEU A 1 92 ? -15.948 18.637 15.712 1.00 98.62 92 LEU A CA 1
ATOM 725 C C . LEU A 1 92 ? -15.062 17.882 14.707 1.00 98.62 92 LEU A C 1
ATOM 727 O O . LEU A 1 92 ? -14.117 17.214 15.109 1.00 98.62 92 LEU A O 1
ATOM 731 N N . LEU A 1 93 ? -15.318 18.040 13.406 1.00 98.50 93 LEU A N 1
ATOM 732 C CA . LEU A 1 93 ? -14.493 17.511 12.313 1.00 98.50 93 LEU A CA 1
ATOM 733 C C . LEU A 1 93 ? -13.200 18.322 12.068 1.00 98.50 93 LEU A C 1
ATOM 735 O O . LEU A 1 93 ? -12.451 18.008 11.136 1.00 98.50 93 LEU A O 1
ATOM 739 N N . GLY A 1 94 ? -12.936 19.353 12.879 1.00 97.56 94 GLY A N 1
ATOM 740 C CA . GLY A 1 94 ? -11.727 20.178 12.831 1.00 97.56 94 GLY A CA 1
ATOM 741 C C . GLY A 1 94 ? -11.789 21.360 11.860 1.00 97.56 94 GLY A C 1
ATOM 742 O O . GLY A 1 94 ? -10.760 21.981 11.596 1.00 97.56 94 GLY A O 1
ATOM 743 N N . PHE A 1 95 ? -12.958 21.675 11.298 1.00 98.12 95 PHE A N 1
ATOM 744 C CA . PHE A 1 95 ? -13.129 22.857 10.455 1.00 98.12 95 PHE A CA 1
ATOM 745 C C . PHE A 1 95 ? -13.443 24.095 11.287 1.00 98.12 95 PHE A C 1
ATOM 747 O O . PHE A 1 95 ? -14.242 24.066 12.220 1.00 98.12 95 PHE A O 1
ATOM 754 N N . GLU A 1 96 ? -12.836 25.212 10.919 1.00 97.75 96 GLU A N 1
ATOM 755 C CA . GLU A 1 96 ? -12.948 26.461 11.661 1.00 97.75 96 GLU A CA 1
ATOM 756 C C . GLU A 1 96 ? -14.179 27.246 11.200 1.00 97.75 96 GLU A C 1
ATOM 758 O O . GLU A 1 96 ? -14.289 27.631 10.032 1.00 97.75 96 GLU A O 1
ATOM 763 N N . ALA A 1 97 ? -15.109 27.520 12.118 1.00 97.25 97 ALA A N 1
ATOM 764 C CA . ALA A 1 97 ? -16.199 28.453 11.847 1.00 97.25 97 ALA A CA 1
ATOM 765 C C . ALA A 1 97 ? -15.630 29.839 11.493 1.00 97.25 97 ALA A C 1
ATOM 767 O O . ALA A 1 97 ? -14.596 30.243 12.023 1.00 97.25 97 ALA A O 1
ATOM 768 N N . PHE A 1 98 ? -16.300 30.565 10.594 1.00 95.56 98 PHE A N 1
ATOM 769 C CA . PHE A 1 98 ? -15.910 31.889 10.074 1.00 95.56 98 PHE A CA 1
ATOM 770 C C . PHE A 1 98 ? -14.669 31.920 9.165 1.00 95.56 98 PHE A C 1
ATOM 772 O O . PHE A 1 98 ? -14.490 32.900 8.441 1.00 95.56 98 PHE A O 1
ATOM 779 N N . THR A 1 99 ? -13.859 30.857 9.148 1.00 96.50 99 THR A N 1
ATOM 780 C CA . THR A 1 99 ? -12.702 30.707 8.249 1.00 96.50 99 THR A CA 1
ATOM 781 C C . THR A 1 99 ? -12.988 29.690 7.146 1.00 96.50 99 THR A C 1
ATOM 783 O O . THR A 1 99 ? -12.933 30.020 5.962 1.00 96.50 99 THR A O 1
ATOM 786 N N . ASP A 1 100 ? -13.317 28.452 7.525 1.00 97.00 100 ASP A N 1
ATOM 787 C CA . ASP A 1 100 ? -13.575 27.356 6.589 1.00 97.00 100 ASP A CA 1
ATOM 788 C C . ASP A 1 100 ? -15.045 27.326 6.134 1.00 97.00 100 ASP A C 1
ATOM 790 O O . ASP A 1 100 ? -15.334 26.923 5.004 1.00 97.00 100 ASP A O 1
ATOM 794 N N . PHE A 1 101 ? -15.985 27.733 6.999 1.00 98.12 101 PHE A N 1
ATOM 795 C CA . PHE A 1 101 ? -17.421 27.736 6.697 1.00 98.12 101 PHE A CA 1
ATOM 796 C C . PHE A 1 101 ? -18.205 28.838 7.435 1.00 98.12 101 PHE A C 1
ATOM 798 O O . PHE A 1 101 ? -17.788 29.331 8.483 1.00 98.12 101 PHE A O 1
ATOM 805 N N . ASP A 1 102 ? -19.361 29.214 6.879 1.00 97.75 102 ASP A N 1
ATOM 806 C CA . ASP A 1 102 ? -20.302 30.186 7.453 1.00 97.75 102 ASP A CA 1
ATOM 807 C C . ASP A 1 102 ? -21.377 29.453 8.272 1.00 97.75 102 ASP A C 1
ATOM 809 O O . ASP A 1 102 ? -22.010 28.524 7.768 1.00 97.75 102 ASP A O 1
ATOM 813 N N . LEU A 1 103 ? -21.621 29.888 9.515 1.00 98.00 103 LEU A N 1
ATOM 814 C CA . LEU A 1 103 ? -22.643 29.307 10.397 1.00 98.00 103 LEU A CA 1
ATOM 815 C C . LEU A 1 103 ? -24.076 29.443 9.847 1.00 98.00 103 LEU A C 1
ATOM 817 O O . LEU A 1 103 ? -24.985 28.737 10.294 1.00 98.00 103 LEU A O 1
ATOM 821 N N . ASN A 1 104 ? -24.310 30.351 8.899 1.00 97.50 104 ASN A N 1
ATOM 822 C CA . ASN A 1 104 ? -25.607 30.495 8.241 1.00 97.50 104 ASN A CA 1
ATOM 823 C C . ASN A 1 104 ? -25.827 29.461 7.129 1.00 97.50 104 ASN A C 1
ATOM 825 O O . ASN A 1 104 ? -26.980 29.135 6.842 1.00 97.50 104 ASN A O 1
ATOM 829 N N . ASP A 1 105 ? -24.751 28.934 6.534 1.00 97.00 105 ASP A N 1
ATOM 830 C CA . ASP A 1 105 ? -24.798 27.973 5.427 1.00 97.00 105 ASP A CA 1
ATOM 831 C C . ASP A 1 105 ? -23.621 26.968 5.474 1.00 97.00 105 ASP A C 1
ATOM 833 O O . ASP A 1 105 ? -22.710 27.007 4.635 1.00 97.00 105 ASP A O 1
ATOM 837 N N . PRO A 1 106 ? -23.625 26.021 6.436 1.00 97.94 106 PRO A N 1
ATOM 838 C CA . PRO A 1 106 ? -22.604 24.975 6.521 1.00 97.94 106 PRO A CA 1
ATOM 839 C C . PRO A 1 106 ? -22.625 24.036 5.301 1.00 97.94 106 PRO A C 1
ATOM 841 O O . PRO A 1 106 ? -21.598 23.460 4.929 1.00 97.94 106 PRO A O 1
ATOM 844 N N . PHE A 1 107 ? -23.774 23.899 4.627 1.00 98.19 107 PHE A N 1
ATOM 845 C CA . PHE A 1 107 ? -23.960 22.951 3.525 1.00 98.19 107 PHE A CA 1
ATOM 846 C C . PHE A 1 107 ? -23.172 23.317 2.275 1.00 98.19 107 PHE A C 1
ATOM 848 O O . PHE A 1 107 ? -22.762 22.418 1.535 1.00 98.19 107 PHE A O 1
ATOM 855 N N . LYS A 1 108 ? -22.904 24.608 2.049 1.00 97.31 108 LYS A N 1
ATOM 856 C CA . LYS A 1 108 ? -22.012 25.051 0.972 1.00 97.31 108 LYS A CA 1
ATOM 857 C C . LYS A 1 108 ? -20.631 24.410 1.091 1.00 97.31 108 LYS A C 1
ATOM 859 O O . LYS A 1 108 ? -20.108 23.882 0.108 1.00 97.31 108 LYS A O 1
ATOM 864 N N . MET A 1 109 ? -20.058 24.413 2.295 1.00 96.75 109 MET A N 1
ATOM 865 C CA . MET A 1 109 ? -18.755 23.802 2.546 1.00 96.75 109 MET A CA 1
ATOM 866 C C . MET A 1 109 ? -18.839 22.276 2.471 1.00 96.75 109 MET A C 1
ATOM 868 O O . MET A 1 109 ? -18.022 21.660 1.785 1.00 96.75 109 MET A O 1
ATOM 872 N N . MET A 1 110 ? -19.850 21.665 3.095 1.00 97.94 110 MET A N 1
ATOM 873 C CA . MET A 1 110 ? -20.037 20.209 3.058 1.00 97.94 110 MET A CA 1
ATOM 874 C C . MET A 1 110 ? -20.172 19.679 1.627 1.00 97.94 110 MET A C 1
ATOM 876 O O . MET A 1 110 ? -19.518 18.707 1.264 1.00 97.94 110 MET A O 1
ATOM 880 N N . THR A 1 111 ? -20.942 20.364 0.780 1.00 97.00 111 THR A N 1
ATOM 881 C CA . THR A 1 111 ? -21.097 20.009 -0.639 1.00 97.00 111 THR A CA 1
ATOM 882 C C . THR A 1 111 ? -19.769 20.134 -1.384 1.00 97.00 111 THR A C 1
ATOM 884 O O . THR A 1 111 ? -19.363 19.208 -2.085 1.00 97.00 111 THR A O 1
ATOM 887 N N . ALA A 1 112 ? -19.043 21.243 -1.194 1.00 95.25 112 ALA A N 1
ATOM 888 C CA . ALA A 1 112 ? -17.741 21.462 -1.827 1.00 95.25 112 ALA A CA 1
ATOM 889 C C . ALA A 1 112 ? -16.681 20.430 -1.395 1.00 95.25 112 ALA A C 1
ATOM 891 O O . ALA A 1 112 ? -15.794 20.087 -2.180 1.00 95.25 112 ALA A O 1
ATOM 892 N N . THR A 1 113 ? -16.785 19.932 -0.160 1.00 96.12 113 THR A N 1
ATOM 893 C CA . THR A 1 113 ? -15.888 18.930 0.436 1.00 96.12 113 THR A CA 1
ATOM 894 C C . THR A 1 113 ? -16.363 17.491 0.290 1.00 96.12 113 THR A C 1
ATOM 896 O O . THR A 1 113 ? -15.582 16.586 0.578 1.00 96.12 113 THR A O 1
ATOM 899 N N . LYS A 1 114 ? -17.572 17.271 -0.240 1.00 96.31 114 LYS A N 1
ATOM 900 C CA . LYS A 1 114 ? -18.253 15.970 -0.343 1.00 96.31 114 LYS A CA 1
ATOM 901 C C . LYS A 1 114 ? -18.522 15.283 1.005 1.00 96.31 114 LYS A C 1
ATOM 903 O O . LYS A 1 114 ? -18.614 14.059 1.072 1.00 96.31 114 LYS A O 1
ATOM 908 N N . LEU A 1 115 ? -18.674 16.062 2.073 1.00 97.19 115 LEU A N 1
ATOM 909 C CA . LEU A 1 115 ? -19.081 15.534 3.371 1.00 97.19 115 LEU A CA 1
ATOM 910 C C . LEU A 1 115 ? -20.566 15.135 3.345 1.00 97.19 115 LEU A C 1
ATOM 912 O O . LEU A 1 115 ? -21.389 15.862 2.778 1.00 97.19 115 LEU A O 1
ATOM 916 N N . PRO A 1 116 ? -20.936 13.992 3.946 1.00 97.06 116 PRO A N 1
ATOM 917 C CA . PRO A 1 116 ? -22.313 13.526 3.949 1.00 97.06 116 PRO A CA 1
ATOM 918 C C . PRO A 1 116 ? -23.182 14.335 4.915 1.00 97.06 116 PRO A C 1
ATOM 920 O O . PRO A 1 116 ? -22.703 14.874 5.912 1.00 97.06 116 PRO A O 1
ATOM 923 N N . SER A 1 117 ? -24.489 14.363 4.663 1.00 97.12 117 SER A N 1
ATOM 924 C CA . SER A 1 117 ? -25.462 14.880 5.624 1.00 97.12 117 SER A CA 1
ATOM 925 C C . SER A 1 117 ? -26.791 14.132 5.537 1.00 97.12 117 SER A C 1
ATOM 927 O O . SER A 1 117 ? -27.125 13.591 4.486 1.00 97.12 117 SER A O 1
ATOM 929 N N . LEU A 1 118 ? -27.552 14.125 6.633 1.00 97.00 118 LEU A N 1
ATOM 930 C CA . LEU A 1 118 ? -28.987 13.843 6.603 1.00 97.00 118 LEU A CA 1
ATOM 931 C C . LEU A 1 118 ? -29.700 14.944 5.821 1.00 97.00 118 LEU A C 1
ATOM 933 O O . LEU A 1 118 ? -29.163 16.038 5.697 1.00 97.00 118 LEU A O 1
ATOM 937 N N . ASP A 1 119 ? -30.905 14.683 5.331 1.00 96.62 119 ASP A N 1
ATOM 938 C CA . ASP A 1 119 ? -31.696 15.599 4.501 1.00 96.62 119 ASP A CA 1
ATOM 939 C C . ASP A 1 119 ? -32.791 16.370 5.266 1.00 96.62 119 ASP A C 1
ATOM 941 O O . ASP A 1 119 ? -33.418 17.258 4.690 1.00 96.62 119 ASP A O 1
ATOM 945 N N . HIS A 1 120 ? -32.973 16.111 6.565 1.00 98.12 120 HIS A N 1
ATOM 946 C CA . HIS A 1 120 ? -34.026 16.691 7.409 1.00 98.12 120 HIS A CA 1
ATOM 947 C C . HIS A 1 120 ? -33.509 17.179 8.776 1.00 98.12 120 HIS A C 1
ATOM 949 O O . HIS A 1 120 ? -32.375 16.900 9.171 1.00 98.12 120 HIS A O 1
ATOM 955 N N . ASP A 1 121 ? -34.346 17.947 9.481 1.00 98.62 121 ASP A N 1
ATOM 956 C CA . ASP A 1 121 ? -34.105 18.393 10.859 1.00 98.62 121 ASP A CA 1
ATOM 957 C C . ASP A 1 121 ? -34.199 17.230 11.855 1.00 98.62 121 ASP A C 1
ATOM 959 O O . ASP A 1 121 ? -34.961 16.287 11.658 1.00 98.62 121 ASP A O 1
ATOM 963 N N . LEU A 1 122 ? -33.482 17.329 12.974 1.00 98.62 122 LEU A N 1
ATOM 964 C CA . LEU A 1 122 ? -33.481 16.307 14.014 1.00 98.62 122 LEU A CA 1
ATOM 965 C C . LEU A 1 122 ? -34.661 16.546 14.955 1.00 98.62 122 LEU A C 1
ATOM 967 O O . LEU A 1 122 ? -34.591 17.374 15.868 1.00 98.62 122 LEU A O 1
ATOM 971 N N . THR A 1 123 ? -35.765 15.846 14.702 1.00 98.19 123 THR A N 1
ATOM 972 C CA . THR A 1 123 ? -37.036 16.027 15.425 1.00 98.19 123 THR A CA 1
ATOM 973 C C . THR A 1 123 ? -37.273 14.987 16.516 1.00 98.19 123 THR A C 1
ATOM 975 O O . THR A 1 123 ? -38.199 15.131 17.312 1.00 98.19 123 THR A O 1
ATOM 978 N N . SER A 1 124 ? -36.424 13.962 16.565 1.00 98.44 124 SER A N 1
ATOM 979 C CA . SER A 1 124 ? -36.474 12.858 17.517 1.00 98.44 124 SER A CA 1
ATOM 980 C C . SER A 1 124 ? -35.071 12.430 17.950 1.00 98.44 124 SER A C 1
ATOM 982 O O . SER A 1 124 ? -34.072 12.751 17.299 1.00 98.44 124 SER A O 1
ATOM 984 N N . THR A 1 125 ? -34.985 11.669 19.041 1.00 98.62 125 THR A N 1
ATOM 985 C CA . THR A 1 125 ? -33.728 11.043 19.479 1.00 98.62 125 THR A CA 1
ATOM 986 C C . THR A 1 125 ? -33.206 10.064 18.428 1.00 98.62 125 THR A C 1
ATOM 988 O O . THR A 1 125 ? -32.004 10.001 18.190 1.00 98.62 125 THR A O 1
ATOM 991 N N . ALA A 1 126 ? -34.092 9.373 17.706 1.00 98.56 126 ALA A N 1
ATOM 992 C CA . ALA A 1 126 ? -33.694 8.525 16.587 1.00 98.56 126 ALA A CA 1
ATOM 993 C C . ALA A 1 126 ? -32.968 9.308 15.476 1.00 98.56 126 ALA A C 1
ATOM 995 O O . ALA A 1 126 ? -31.956 8.833 14.958 1.00 98.56 126 ALA A O 1
ATOM 996 N N . ASP A 1 127 ? -33.430 10.517 15.138 1.00 98.62 127 ASP A N 1
ATOM 997 C CA . ASP A 1 127 ? -32.756 11.372 14.148 1.00 98.62 127 ASP A CA 1
ATOM 998 C C . ASP A 1 127 ? -31.375 11.817 14.648 1.00 98.62 127 ASP A C 1
ATOM 1000 O O . ASP A 1 127 ? -30.400 11.777 13.896 1.00 98.62 127 ASP A O 1
ATOM 1004 N N . LEU A 1 128 ? -31.270 12.171 15.937 1.00 98.75 128 LEU A N 1
ATOM 1005 C CA . LEU A 1 128 ? -29.999 12.496 16.592 1.00 98.75 128 LEU A CA 1
ATOM 1006 C C . LEU A 1 128 ? -28.999 11.340 16.511 1.00 98.75 128 LEU A C 1
ATOM 1008 O O . LEU A 1 128 ? -27.849 11.556 16.131 1.00 98.75 128 LEU A O 1
ATOM 1012 N N . LEU A 1 129 ? -29.433 10.118 16.817 1.00 98.75 129 LEU A N 1
ATOM 1013 C CA . LEU A 1 129 ? -28.572 8.937 16.772 1.00 98.75 129 LEU A CA 1
ATOM 1014 C C . LEU A 1 129 ? -28.100 8.622 15.346 1.00 98.75 129 LEU A C 1
ATOM 1016 O O . LEU A 1 129 ? -26.920 8.331 15.163 1.00 98.75 129 LEU A O 1
ATOM 1020 N N . LYS A 1 130 ? -28.961 8.763 14.326 1.00 98.69 130 LYS A N 1
ATOM 1021 C CA . LYS A 1 130 ? -28.552 8.636 12.910 1.00 98.69 130 LYS A CA 1
ATOM 1022 C C . LYS A 1 130 ? -27.505 9.679 12.527 1.00 98.69 130 LYS A C 1
ATOM 1024 O O . LYS A 1 130 ? -26.516 9.360 11.868 1.00 98.69 130 LYS A O 1
ATOM 1029 N N . ALA A 1 131 ? -27.712 10.929 12.939 1.00 98.75 131 ALA A N 1
ATOM 1030 C CA . ALA A 1 131 ? -26.800 12.024 12.627 1.00 98.75 131 ALA A CA 1
ATOM 1031 C C . ALA A 1 131 ? -25.437 11.836 13.308 1.00 98.75 131 ALA A C 1
ATOM 1033 O O . ALA A 1 131 ? -24.400 12.052 12.683 1.00 98.75 131 ALA A O 1
ATOM 1034 N N . VAL A 1 132 ? -25.435 11.381 14.564 1.00 98.81 132 VAL A N 1
ATOM 1035 C CA . VAL A 1 132 ? -24.221 11.040 15.315 1.00 98.81 132 VAL A CA 1
ATOM 1036 C C . VAL A 1 132 ? -23.500 9.843 14.703 1.00 98.81 132 VAL A C 1
ATOM 1038 O O . VAL A 1 132 ? -22.286 9.904 14.524 1.00 98.81 132 VAL A O 1
ATOM 1041 N N . TYR A 1 133 ? -24.221 8.787 14.326 1.00 98.88 133 TYR A N 1
ATOM 1042 C CA . TYR A 1 133 ? -23.624 7.642 13.643 1.00 98.88 133 TYR A CA 1
ATOM 1043 C C . TYR A 1 133 ? -22.942 8.065 12.336 1.00 98.88 133 TYR A C 1
ATOM 1045 O O . TYR A 1 133 ? -21.801 7.684 12.069 1.00 98.88 133 TYR A O 1
ATOM 1053 N N . LEU A 1 134 ? -23.603 8.910 11.539 1.00 98.75 134 LEU A N 1
ATOM 1054 C CA . LEU A 1 134 ? -23.016 9.460 10.320 1.00 98.75 134 LEU A CA 1
ATOM 1055 C C . LEU A 1 134 ? -21.778 10.317 10.618 1.00 98.75 134 LEU A C 1
ATOM 1057 O O . LEU A 1 134 ? -20.767 10.180 9.931 1.00 98.75 134 LEU A O 1
ATOM 1061 N N . LEU A 1 135 ? -21.835 11.170 11.645 1.00 98.81 135 LEU A N 1
ATOM 1062 C CA . LEU A 1 135 ? -20.722 12.022 12.068 1.00 98.81 135 LEU A CA 1
ATOM 1063 C C . LEU A 1 135 ? -19.489 11.198 12.461 1.00 98.81 135 LEU A C 1
ATOM 1065 O O . LEU A 1 135 ? -18.402 11.477 11.968 1.00 98.81 135 LEU A O 1
ATOM 1069 N N . LEU A 1 136 ? -19.653 10.152 13.274 1.00 98.81 136 LEU A N 1
ATOM 1070 C CA . LEU A 1 136 ? -18.556 9.263 13.687 1.00 98.81 136 LEU A CA 1
ATOM 1071 C C . LEU A 1 136 ? -17.850 8.602 12.492 1.00 98.81 136 LEU A C 1
ATOM 1073 O O . LEU A 1 136 ? -16.635 8.425 12.516 1.00 98.81 136 LEU A O 1
ATOM 1077 N N . ASN A 1 137 ? -18.601 8.321 11.424 1.00 98.56 137 ASN A N 1
ATOM 1078 C CA . ASN A 1 137 ? -18.106 7.751 10.168 1.00 98.56 137 ASN A CA 1
ATOM 1079 C C . ASN A 1 137 ? -17.711 8.800 9.112 1.00 98.56 137 ASN A C 1
ATOM 1081 O O . ASN A 1 137 ? -17.437 8.460 7.957 1.00 98.56 137 ASN A O 1
ATOM 1085 N N . THR A 1 138 ? -17.719 10.085 9.462 1.00 98.38 138 THR A N 1
ATOM 1086 C CA . THR A 1 138 ? -17.369 11.176 8.549 1.00 98.38 138 THR A CA 1
ATOM 1087 C C . THR A 1 138 ? -15.891 11.525 8.680 1.00 98.38 138 THR A C 1
ATOM 1089 O O . THR A 1 138 ? -15.350 11.593 9.783 1.00 98.38 138 THR A O 1
ATOM 1092 N N . ARG A 1 139 ? -15.229 11.752 7.542 1.00 96.06 139 ARG A N 1
ATOM 1093 C CA . ARG A 1 139 ? -13.804 12.094 7.495 1.00 96.06 139 ARG A CA 1
ATOM 1094 C C . ARG A 1 139 ? -13.553 13.530 7.969 1.00 96.06 139 ARG A C 1
ATOM 1096 O O . ARG A 1 139 ? -14.240 14.460 7.551 1.00 96.06 139 ARG A O 1
ATOM 1103 N N . THR A 1 140 ? -12.549 13.709 8.819 1.00 96.06 140 THR A N 1
ATOM 1104 C CA . THR A 1 140 ? -12.140 14.998 9.397 1.00 96.06 140 THR A CA 1
ATOM 1105 C C . THR A 1 140 ? -11.196 15.773 8.469 1.00 96.06 140 THR A C 1
ATOM 1107 O O . THR A 1 140 ? -10.641 15.229 7.506 1.00 96.06 140 THR A O 1
ATOM 1110 N N . LYS A 1 141 ? -10.919 17.042 8.806 1.00 93.56 141 LYS A N 1
ATOM 1111 C CA . LYS A 1 141 ? -9.842 17.849 8.190 1.00 93.56 141 LYS A CA 1
ATOM 1112 C C . LYS A 1 141 ? -8.451 17.206 8.368 1.00 93.56 141 LYS A C 1
ATOM 1114 O O . LYS A 1 141 ? -7.535 17.513 7.604 1.00 93.56 141 LYS A O 1
ATOM 1119 N N . HIS A 1 142 ? -8.312 16.283 9.326 1.00 92.19 142 HIS A N 1
ATOM 1120 C CA . HIS A 1 142 ? -7.092 15.535 9.654 1.00 92.19 142 HIS A CA 1
ATOM 1121 C C . HIS A 1 142 ? -6.993 14.164 8.962 1.00 92.19 142 HIS A C 1
ATOM 1123 O O . HIS A 1 142 ? -6.096 13.388 9.269 1.00 92.19 142 HIS A O 1
ATOM 1129 N N . LEU A 1 143 ? -7.867 13.891 7.985 1.00 92.44 143 LEU A N 1
ATOM 1130 C CA . LEU A 1 143 ? -7.819 12.735 7.075 1.00 92.44 143 LEU A CA 1
ATOM 1131 C C . LEU A 1 143 ? -8.161 11.366 7.675 1.00 92.44 143 LEU A C 1
ATOM 1133 O O . LEU A 1 143 ? -8.060 10.379 6.949 1.00 92.44 143 LEU A O 1
ATOM 1137 N N . VAL A 1 144 ? -8.642 11.327 8.915 1.00 94.12 144 VAL A N 1
ATOM 1138 C CA . VAL A 1 144 ? -9.188 10.138 9.595 1.00 94.12 144 VAL A CA 1
ATOM 1139 C C . VAL A 1 144 ? -10.701 10.271 9.786 1.00 94.12 144 VAL A C 1
ATOM 1141 O O . VAL A 1 144 ? -11.238 11.370 9.632 1.00 94.12 144 VAL A O 1
ATOM 1144 N N . SER A 1 145 ? -11.404 9.191 10.130 1.00 96.81 145 SER A N 1
ATOM 1145 C CA . SER A 1 145 ? -12.795 9.289 10.596 1.00 96.81 145 SER A CA 1
ATOM 1146 C C . SER A 1 145 ? -12.884 10.074 11.913 1.00 96.81 145 SER A C 1
ATOM 1148 O O . SER A 1 145 ? -11.906 10.190 12.657 1.00 96.81 145 SER A O 1
ATOM 1150 N N . TYR A 1 146 ? -14.052 10.633 12.227 1.00 98.50 146 TYR A N 1
ATOM 1151 C CA . TYR A 1 146 ? -14.236 11.321 13.505 1.00 98.50 146 TYR A CA 1
ATOM 1152 C C . TYR A 1 146 ? -14.086 10.375 14.705 1.00 98.50 146 TYR A C 1
ATOM 1154 O O . TYR A 1 146 ? -13.549 10.771 15.737 1.00 98.50 146 TYR A O 1
ATOM 1162 N N . LEU A 1 147 ? -14.499 9.111 14.571 1.00 98.19 147 LEU A N 1
ATOM 1163 C CA . LEU A 1 147 ? -14.274 8.110 15.613 1.00 98.19 147 LEU A CA 1
ATOM 1164 C C . LEU A 1 147 ? -12.777 7.853 15.853 1.00 98.19 147 LEU A C 1
ATOM 1166 O O . LEU A 1 147 ? -12.353 7.761 17.006 1.00 98.19 147 LEU A O 1
ATOM 1170 N N . ASP A 1 148 ? -11.965 7.809 14.795 1.00 96.69 148 ASP A N 1
ATOM 1171 C CA . ASP A 1 148 ? -10.511 7.696 14.926 1.00 96.69 148 ASP A CA 1
ATOM 1172 C C . ASP A 1 148 ? -9.902 8.934 15.609 1.00 96.69 148 ASP A C 1
ATOM 1174 O O . ASP A 1 148 ? -9.059 8.784 16.496 1.00 96.69 148 ASP A O 1
ATOM 1178 N N . ASP A 1 149 ? -10.365 10.149 15.283 1.00 97.25 149 ASP A N 1
ATOM 1179 C CA . ASP A 1 149 ? -9.963 11.380 15.990 1.00 97.25 149 ASP A CA 1
ATOM 1180 C C . ASP A 1 149 ? -10.292 11.317 17.493 1.00 97.25 149 ASP A C 1
ATOM 1182 O O . ASP A 1 149 ? -9.435 11.568 18.347 1.00 97.25 149 ASP A O 1
ATOM 1186 N N . LEU A 1 150 ? -11.512 10.896 17.837 1.00 97.31 150 LEU A N 1
ATOM 1187 C CA . LEU A 1 150 ? -11.933 10.714 19.226 1.00 97.31 150 LEU A CA 1
ATOM 1188 C C . LEU A 1 150 ? -11.082 9.674 19.951 1.00 97.31 150 LEU A C 1
ATOM 1190 O O . LEU A 1 150 ? -10.677 9.877 21.100 1.00 97.31 150 LEU A O 1
ATOM 1194 N N . ALA A 1 151 ? -10.791 8.554 19.298 1.00 95.19 151 ALA A N 1
ATOM 1195 C CA . ALA A 1 151 ? -9.973 7.513 19.889 1.00 95.19 151 ALA A CA 1
ATOM 1196 C C . ALA A 1 151 ? -8.521 7.979 20.112 1.00 95.19 151 ALA A C 1
ATOM 1198 O O . ALA A 1 151 ? -7.978 7.704 21.184 1.00 95.19 151 ALA A O 1
ATOM 1199 N N . ASN A 1 152 ? -7.956 8.809 19.226 1.00 94.06 152 ASN A N 1
ATOM 1200 C CA . ASN A 1 152 ? -6.659 9.472 19.444 1.00 94.06 152 ASN A CA 1
ATOM 1201 C C . ASN A 1 152 ? -6.668 10.417 20.659 1.00 94.06 152 ASN A C 1
ATOM 1203 O O . ASN A 1 152 ? -5.647 10.599 21.323 1.00 94.06 152 ASN A O 1
ATOM 1207 N N . ARG A 1 153 ? -7.830 10.985 20.995 1.00 94.94 153 ARG A N 1
ATOM 1208 C CA . ARG A 1 153 ? -8.048 11.815 22.195 1.00 94.94 153 ARG A CA 1
ATOM 1209 C C . ARG A 1 153 ? -8.399 11.001 23.444 1.00 94.94 153 ARG A C 1
ATOM 1211 O O . ARG A 1 153 ? -8.641 11.563 24.511 1.00 94.94 153 ARG A O 1
ATOM 1218 N N . GLY A 1 154 ? -8.388 9.672 23.339 1.00 93.69 154 GLY A N 1
ATOM 1219 C CA . GLY A 1 154 ? -8.560 8.753 24.457 1.00 93.69 154 GLY A CA 1
ATOM 1220 C C . GLY A 1 154 ? -9.980 8.225 24.651 1.00 93.69 154 GLY A C 1
ATOM 1221 O O . GLY A 1 154 ? -10.254 7.679 25.717 1.00 93.69 154 GLY A O 1
ATOM 1222 N N . PHE A 1 155 ? -10.867 8.343 23.656 1.00 95.31 155 PHE A N 1
ATOM 1223 C CA . PHE A 1 155 ? -12.234 7.805 23.731 1.00 95.31 155 PHE A CA 1
ATOM 1224 C C . PHE A 1 155 ? -12.266 6.290 23.993 1.00 95.31 155 PHE A C 1
ATOM 1226 O O . PHE A 1 155 ? -13.049 5.820 24.813 1.00 95.31 155 PHE A O 1
ATOM 1233 N N . LEU A 1 156 ? -11.356 5.532 23.369 1.00 93.00 156 LEU A N 1
ATOM 1234 C CA . LEU A 1 156 ? -11.281 4.068 23.483 1.00 93.00 156 LEU A CA 1
ATOM 1235 C C . LEU A 1 156 ? -10.150 3.566 24.403 1.00 93.00 156 LEU A C 1
ATOM 1237 O O . LEU A 1 156 ? -9.913 2.362 24.483 1.00 93.00 156 LEU A O 1
ATOM 1241 N N . LYS A 1 157 ? -9.455 4.453 25.131 1.00 88.75 157 LYS A N 1
ATOM 1242 C CA . LYS A 1 157 ? -8.222 4.103 25.874 1.00 88.75 157 LYS A CA 1
ATOM 1243 C C . LYS A 1 157 ? -8.405 3.015 26.940 1.00 88.75 157 LYS A C 1
ATOM 1245 O O . LYS A 1 157 ? -7.480 2.261 27.219 1.00 88.75 157 LYS A O 1
ATOM 1250 N N . ASP A 1 158 ? -9.587 2.947 27.552 1.00 84.44 158 ASP A N 1
ATOM 1251 C CA . ASP A 1 158 ? -9.909 1.999 28.626 1.00 84.44 158 ASP A CA 1
ATOM 1252 C C . ASP A 1 158 ? -10.696 0.779 28.111 1.00 84.44 158 ASP A C 1
ATOM 1254 O O . ASP A 1 158 ? -11.087 -0.083 28.902 1.00 84.44 158 ASP A O 1
ATOM 1258 N N . PHE A 1 159 ? -10.923 0.668 26.795 1.00 84.19 159 PHE A N 1
ATOM 1259 C CA . PHE A 1 159 ? -11.794 -0.358 26.214 1.00 84.19 159 PHE A CA 1
ATOM 1260 C C . PHE A 1 159 ? -11.313 -1.783 26.526 1.00 84.19 159 PHE A C 1
ATOM 1262 O O . PHE A 1 159 ? -12.118 -2.671 26.804 1.00 84.19 159 PHE A O 1
ATOM 1269 N N . GLN A 1 160 ? -9.993 -1.986 26.561 1.00 77.50 160 GLN A N 1
ATOM 1270 C CA . GLN A 1 160 ? -9.361 -3.282 26.828 1.00 77.50 160 GLN A CA 1
ATOM 1271 C C . GLN A 1 160 ? -9.113 -3.569 28.316 1.00 77.50 160 GLN A C 1
ATOM 1273 O O . GLN A 1 160 ? -8.711 -4.673 28.669 1.00 77.50 160 GLN A O 1
ATOM 1278 N N . LYS A 1 161 ? -9.387 -2.623 29.229 1.00 74.50 161 LYS A N 1
ATOM 1279 C CA . LYS A 1 161 ? -8.980 -2.717 30.646 1.00 74.50 161 LYS A CA 1
ATOM 1280 C C . LYS A 1 161 ? -9.525 -3.948 31.385 1.00 74.50 161 LYS A C 1
ATOM 1282 O O . LYS A 1 161 ? -8.937 -4.346 32.381 1.00 74.50 161 LYS A O 1
ATOM 1287 N N . ASN A 1 162 ? -10.610 -4.558 30.895 1.00 63.94 162 ASN A N 1
ATOM 1288 C CA . ASN A 1 162 ? -11.208 -5.783 31.445 1.00 63.94 162 ASN A CA 1
ATOM 1289 C C . ASN A 1 162 ? -11.748 -6.740 30.361 1.00 63.94 162 ASN A C 1
ATOM 1291 O O . ASN A 1 162 ? -12.597 -7.583 30.656 1.00 63.94 162 ASN A O 1
ATOM 1295 N N . ARG A 1 163 ? -11.330 -6.587 29.098 1.00 64.56 163 ARG A N 1
ATOM 1296 C CA . ARG A 1 163 ? -11.861 -7.371 27.975 1.00 64.56 163 ARG A CA 1
ATOM 1297 C C . ARG A 1 163 ? -10.759 -8.268 27.416 1.00 64.56 163 ARG A C 1
ATOM 1299 O O . ARG A 1 163 ? -9.674 -7.800 27.111 1.00 64.56 163 ARG A O 1
ATOM 1306 N N . LYS A 1 164 ? -11.045 -9.569 27.312 1.00 63.22 164 LYS A N 1
ATOM 1307 C CA . LYS A 1 164 ? -10.240 -10.550 26.562 1.00 63.22 164 LYS A CA 1
ATOM 1308 C C . LYS A 1 164 ? -10.933 -10.852 25.236 1.00 63.22 164 LYS A C 1
ATOM 1310 O O . LYS A 1 164 ? -11.247 -12.002 24.951 1.00 63.22 164 LYS A O 1
ATOM 1315 N N . THR A 1 165 ? -11.317 -9.808 24.517 1.00 68.00 165 THR A N 1
ATOM 1316 C CA . THR A 1 165 ? -12.172 -9.937 23.337 1.00 68.00 165 THR A CA 1
ATOM 1317 C C . THR A 1 165 ? -11.547 -9.221 22.164 1.00 68.00 165 THR A C 1
ATOM 1319 O O . THR A 1 165 ? -10.777 -8.273 22.344 1.00 68.00 165 THR A O 1
ATOM 1322 N N . ASP A 1 166 ? -11.948 -9.659 20.981 1.00 77.12 166 ASP A N 1
ATOM 1323 C CA . ASP A 1 166 ? -11.624 -9.014 19.722 1.00 77.12 166 ASP A CA 1
ATOM 1324 C C . ASP A 1 166 ? -11.942 -7.508 19.770 1.00 77.12 166 ASP A C 1
ATOM 1326 O O . ASP A 1 166 ? -12.823 -7.069 20.535 1.00 77.12 166 ASP A O 1
ATOM 1330 N N . PRO A 1 167 ? -11.199 -6.689 19.005 1.00 85.31 167 PRO A N 1
ATOM 1331 C CA . PRO A 1 167 ? -11.534 -5.283 18.834 1.00 85.31 167 PRO A CA 1
ATOM 1332 C C . PRO A 1 167 ? -12.990 -5.144 18.366 1.00 85.31 167 PRO A C 1
ATOM 1334 O O . PRO A 1 167 ? -13.463 -5.957 17.573 1.00 85.31 167 PRO A O 1
ATOM 1337 N N . PRO A 1 168 ? -13.733 -4.132 18.847 1.00 90.62 168 PRO A N 1
ATOM 1338 C CA . PRO A 1 168 ? -15.080 -3.912 18.357 1.00 90.62 168 PRO A CA 1
ATOM 1339 C C . PRO A 1 168 ? -15.009 -3.479 16.893 1.00 90.62 168 PRO A C 1
ATOM 1341 O O . PRO A 1 168 ? -14.103 -2.735 16.502 1.00 90.62 168 PRO A O 1
ATOM 1344 N N . SER A 1 169 ? -16.000 -3.905 16.119 1.00 93.62 169 SER A N 1
ATOM 1345 C CA . SER A 1 169 ? -16.273 -3.335 14.808 1.00 93.62 169 SER A CA 1
ATOM 1346 C C . SER A 1 169 ? -17.217 -2.142 14.942 1.00 93.62 169 SER A C 1
ATOM 1348 O O . SER A 1 169 ? -18.087 -2.112 15.815 1.00 93.62 169 SER A O 1
ATOM 1350 N N . PHE A 1 170 ? -17.017 -1.138 14.098 1.00 97.88 170 PHE A N 1
ATOM 1351 C CA . PHE A 1 170 ? -17.924 -0.014 13.907 1.00 97.88 170 PHE A CA 1
ATOM 1352 C C . PHE A 1 170 ? -17.941 0.317 12.417 1.00 97.88 170 PHE A C 1
ATOM 1354 O O . PHE A 1 170 ? -16.887 0.519 11.810 1.00 97.88 170 PHE A O 1
ATOM 1361 N N . ASN A 1 171 ? -19.128 0.339 11.811 1.00 98.19 171 ASN A N 1
ATOM 1362 C CA . ASN A 1 171 ? -19.318 0.510 10.373 1.00 98.19 171 ASN A CA 1
ATOM 1363 C C . ASN A 1 171 ? -18.503 -0.497 9.535 1.00 98.19 171 ASN A C 1
ATOM 1365 O O . ASN A 1 171 ? -17.908 -0.130 8.516 1.00 98.19 171 ASN A O 1
ATOM 1369 N N . GLY A 1 172 ? -18.445 -1.751 9.998 1.00 97.44 172 GLY A N 1
ATOM 1370 C CA . GLY A 1 172 ? -17.724 -2.852 9.351 1.00 97.44 172 GLY A CA 1
ATOM 1371 C C . GLY A 1 172 ? -16.201 -2.837 9.522 1.00 97.44 172 GLY A C 1
ATOM 1372 O O . GLY A 1 172 ? -15.509 -3.577 8.828 1.00 97.44 172 GLY A O 1
ATOM 1373 N N . LYS A 1 173 ? -15.657 -1.956 10.367 1.00 98.31 173 LYS A N 1
ATOM 1374 C CA . LYS A 1 173 ? -14.213 -1.723 10.523 1.00 98.31 173 LYS A CA 1
ATOM 1375 C C . LYS A 1 173 ? -13.799 -1.940 11.963 1.00 98.31 173 LYS A C 1
ATOM 1377 O O . LYS A 1 173 ? -14.453 -1.416 12.869 1.00 98.31 173 LYS A O 1
ATOM 1382 N N . VAL A 1 174 ? -12.665 -2.589 12.193 1.00 96.75 174 VAL A N 1
ATOM 1383 C CA . VAL A 1 174 ? -12.128 -2.696 13.551 1.00 96.75 174 VAL A CA 1
ATOM 1384 C C . VAL A 1 174 ? -11.576 -1.375 14.078 1.00 96.75 174 VAL A C 1
ATOM 1386 O O . VAL A 1 174 ? -11.003 -0.557 13.349 1.00 96.75 174 VAL A O 1
ATOM 1389 N N . GLN A 1 175 ? -11.739 -1.181 15.384 1.00 96.12 175 GLN A N 1
ATOM 1390 C CA . GLN A 1 175 ? -11.407 0.067 16.064 1.00 96.12 175 GLN A CA 1
ATOM 1391 C C . GLN A 1 175 ? -10.110 -0.016 16.871 1.00 96.12 175 GLN A C 1
ATOM 1393 O O . GLN A 1 175 ? -9.704 -1.078 17.351 1.00 96.12 175 GLN A O 1
ATOM 1398 N N . GLN A 1 176 ? -9.458 1.136 17.044 1.00 93.81 176 GLN A N 1
ATOM 1399 C CA . GLN A 1 176 ? -8.175 1.245 17.739 1.00 93.81 176 GLN A CA 1
ATOM 1400 C C . GLN A 1 176 ? -8.323 1.186 19.262 1.00 93.81 176 GLN A C 1
ATOM 1402 O O . GLN A 1 176 ? -8.425 2.197 19.956 1.00 93.81 176 GLN A O 1
ATOM 1407 N N . VAL A 1 177 ? -8.361 -0.034 19.784 1.00 92.94 177 VAL A N 1
ATOM 1408 C CA . VAL A 1 177 ? -8.554 -0.311 21.214 1.00 92.94 177 VAL A CA 1
ATOM 1409 C C . VAL A 1 177 ? -7.284 -0.808 21.909 1.00 92.94 177 VAL A C 1
ATOM 1411 O O . VAL A 1 177 ? -7.304 -1.015 23.120 1.00 92.94 177 VAL A O 1
ATOM 1414 N N . PHE A 1 178 ? -6.178 -0.986 21.178 1.00 91.56 178 PHE A N 1
ATOM 1415 C CA . PHE A 1 178 ? -4.892 -1.421 21.726 1.00 91.56 178 PHE A CA 1
ATOM 1416 C C . PHE A 1 178 ? -3.876 -0.273 21.761 1.00 91.56 178 PHE A C 1
ATOM 1418 O O . PHE A 1 178 ? -3.747 0.496 20.811 1.00 91.56 178 PHE A O 1
ATOM 1425 N N . ASP A 1 179 ? -3.109 -0.177 22.852 1.00 87.06 179 ASP A N 1
ATOM 1426 C CA . ASP A 1 179 ? -2.004 0.781 22.964 1.00 87.06 179 ASP A CA 1
ATOM 1427 C C . ASP A 1 179 ? -0.759 0.231 22.257 1.00 87.06 179 ASP A C 1
ATOM 1429 O O . ASP A 1 179 ? -0.062 -0.637 22.790 1.00 87.06 179 ASP A O 1
ATOM 1433 N N . ALA A 1 180 ? -0.461 0.759 21.068 1.00 83.81 180 ALA A N 1
ATOM 1434 C CA . ALA A 1 180 ? 0.699 0.353 20.276 1.00 83.81 180 ALA A CA 1
ATOM 1435 C C . ALA A 1 180 ? 2.038 0.543 21.020 1.00 83.81 180 ALA A C 1
ATOM 1437 O O . ALA A 1 180 ? 2.989 -0.191 20.765 1.00 83.81 180 ALA A O 1
ATOM 1438 N N . ARG A 1 181 ? 2.119 1.450 22.009 1.00 86.38 181 ARG A N 1
ATOM 1439 C CA . ARG A 1 181 ? 3.335 1.642 22.830 1.00 86.38 181 ARG A CA 1
ATOM 1440 C C . ARG A 1 181 ? 3.613 0.467 23.765 1.00 86.38 181 ARG A C 1
ATOM 1442 O O . ARG A 1 181 ? 4.713 0.358 24.296 1.00 86.38 181 ARG A O 1
ATOM 1449 N N . GLN A 1 182 ? 2.614 -0.380 24.002 1.00 91.12 182 GLN A N 1
ATOM 1450 C CA . GLN A 1 182 ? 2.737 -1.594 24.803 1.00 91.12 182 GLN A CA 1
ATOM 1451 C C . GLN A 1 182 ? 2.888 -2.852 23.942 1.00 91.12 182 GLN A C 1
ATOM 1453 O O . GLN A 1 182 ? 2.856 -3.952 24.495 1.00 91.12 182 GLN A O 1
ATOM 1458 N N . ALA A 1 183 ? 3.022 -2.716 22.617 1.00 93.94 183 ALA A N 1
ATOM 1459 C CA . ALA A 1 183 ? 3.226 -3.852 21.728 1.00 93.94 183 ALA A CA 1
ATOM 1460 C C . ALA A 1 183 ? 4.453 -4.668 22.157 1.00 93.94 183 ALA A C 1
ATOM 1462 O O . ALA A 1 183 ? 5.495 -4.125 22.534 1.00 93.94 183 ALA A O 1
ATOM 1463 N N . VAL A 1 184 ? 4.308 -5.989 22.106 1.00 96.25 184 VAL A N 1
ATOM 1464 C CA . VAL A 1 184 ? 5.417 -6.916 22.311 1.00 96.25 184 VAL A CA 1
ATOM 1465 C C . VAL A 1 184 ? 6.281 -6.904 21.055 1.00 96.25 184 VAL A C 1
ATOM 1467 O O . VAL A 1 184 ? 5.742 -6.896 19.949 1.00 96.25 184 VAL A O 1
ATOM 1470 N N . ARG A 1 185 ? 7.601 -6.866 21.250 1.00 97.56 185 ARG A N 1
ATOM 1471 C CA . ARG A 1 185 ? 8.628 -6.741 20.210 1.00 97.56 185 ARG A CA 1
ATOM 1472 C C . ARG A 1 185 ? 9.610 -7.893 20.344 1.00 97.56 185 ARG A C 1
ATOM 1474 O O . ARG A 1 185 ? 10.308 -7.972 21.352 1.00 97.56 185 ARG A O 1
ATOM 1481 N N . GLU A 1 186 ? 9.635 -8.777 19.359 1.00 97.38 186 GLU A N 1
ATOM 1482 C CA . GLU A 1 186 ? 10.338 -10.065 19.413 1.00 97.38 186 GLU A CA 1
ATOM 1483 C C . GLU A 1 186 ? 11.042 -10.353 18.084 1.00 97.38 186 GLU A C 1
ATOM 1485 O O . GLU A 1 186 ? 10.619 -9.849 17.045 1.00 97.38 186 GLU A O 1
ATOM 1490 N N . VAL A 1 187 ? 12.087 -11.179 18.127 1.00 98.56 187 VAL A N 1
ATOM 1491 C CA . VAL A 1 187 ? 12.795 -11.692 16.945 1.00 98.56 187 VAL A CA 1
ATOM 1492 C C . VAL A 1 187 ? 12.885 -13.215 17.015 1.00 98.56 187 VAL A C 1
ATOM 1494 O O . VAL A 1 187 ? 13.111 -13.776 18.090 1.00 98.56 187 VAL A O 1
ATOM 1497 N N . VAL A 1 188 ? 12.702 -13.880 15.874 1.00 98.75 188 VAL A N 1
ATOM 1498 C CA . VAL A 1 188 ? 12.844 -15.337 15.705 1.00 98.75 188 VAL A CA 1
ATOM 1499 C C . VAL A 1 188 ? 13.561 -15.662 14.391 1.00 98.75 188 VAL A C 1
ATOM 1501 O O . VAL A 1 188 ? 13.682 -14.800 13.524 1.00 98.75 188 VAL A O 1
ATOM 1504 N N . TRP A 1 189 ? 13.993 -16.914 14.225 1.00 98.81 189 TRP A N 1
ATOM 1505 C CA . TRP A 1 189 ? 14.672 -17.395 13.018 1.00 98.81 189 TRP A CA 1
ATOM 1506 C C . TRP A 1 189 ? 13.926 -18.564 12.381 1.00 98.81 189 TRP A C 1
ATOM 1508 O O . TRP A 1 189 ? 13.904 -19.662 12.931 1.00 98.81 189 TRP A O 1
ATOM 1518 N N . ILE A 1 190 ? 13.295 -18.333 11.232 1.00 98.81 190 ILE A N 1
ATOM 1519 C CA . ILE A 1 190 ? 12.525 -19.324 10.479 1.00 98.81 190 ILE A CA 1
ATOM 1520 C C . ILE A 1 190 ? 13.481 -20.174 9.648 1.00 98.81 190 ILE A C 1
ATOM 1522 O O . ILE A 1 190 ? 14.307 -19.637 8.919 1.00 98.81 190 ILE A O 1
ATOM 1526 N N . GLU A 1 191 ? 13.353 -21.497 9.710 1.00 98.38 191 GLU A N 1
ATOM 1527 C CA . GLU A 1 191 ? 14.166 -22.377 8.868 1.00 98.38 191 GLU A CA 1
ATOM 1528 C C . GLU A 1 191 ? 13.577 -22.524 7.466 1.00 98.38 191 GLU A C 1
ATOM 1530 O O . GLU A 1 191 ? 12.463 -23.028 7.318 1.00 98.38 191 GLU A O 1
ATOM 1535 N N . SER A 1 192 ? 14.345 -22.169 6.439 1.00 96.69 192 SER A N 1
ATOM 1536 C CA . SER A 1 192 ? 13.956 -22.350 5.039 1.00 96.69 192 SER A CA 1
ATOM 1537 C C . SER A 1 192 ? 14.277 -23.751 4.477 1.00 96.69 192 SER A C 1
ATOM 1539 O O . SER A 1 192 ? 14.781 -24.642 5.168 1.00 96.69 192 SER A O 1
ATOM 1541 N N . ASP A 1 193 ? 13.951 -23.960 3.200 1.00 94.81 193 ASP A N 1
ATOM 1542 C CA . ASP A 1 193 ? 14.380 -25.134 2.426 1.00 94.81 193 ASP A CA 1
ATOM 1543 C C . ASP A 1 193 ? 15.584 -24.845 1.517 1.00 94.81 193 ASP A C 1
ATOM 1545 O O . ASP A 1 193 ? 15.947 -25.684 0.696 1.00 94.81 193 ASP A O 1
ATOM 1549 N N . MET A 1 194 ? 16.197 -23.672 1.674 1.00 94.38 194 MET A N 1
ATOM 1550 C CA . MET A 1 194 ? 17.206 -23.129 0.769 1.00 94.38 194 MET A CA 1
ATOM 1551 C C . MET A 1 194 ? 18.605 -23.201 1.380 1.00 94.38 194 MET A C 1
ATOM 1553 O O . MET A 1 194 ? 18.739 -23.226 2.599 1.00 94.38 194 MET A O 1
ATOM 1557 N N . ASP A 1 195 ? 19.623 -23.206 0.523 1.00 95.19 195 ASP A N 1
ATOM 1558 C CA . ASP A 1 195 ? 21.051 -23.086 0.863 1.00 95.19 195 ASP A CA 1
ATOM 1559 C C . ASP A 1 195 ? 21.691 -22.129 -0.152 1.00 95.19 195 ASP A C 1
ATOM 1561 O O . ASP A 1 195 ? 22.384 -22.536 -1.094 1.00 95.19 195 ASP A O 1
ATOM 1565 N N . THR A 1 196 ? 21.329 -20.847 -0.046 1.00 94.62 196 THR A N 1
ATOM 1566 C CA . THR A 1 196 ? 21.699 -19.828 -1.043 1.00 94.62 196 THR A CA 1
ATOM 1567 C C . THR A 1 196 ? 23.144 -19.353 -0.906 1.00 94.62 196 THR A C 1
ATOM 1569 O O . THR A 1 196 ? 23.687 -18.783 -1.855 1.00 94.62 196 THR A O 1
ATOM 1572 N N . ASP A 1 197 ? 23.790 -19.594 0.241 1.00 94.62 197 ASP A N 1
ATOM 1573 C CA . ASP A 1 197 ? 25.223 -19.345 0.433 1.00 94.62 197 ASP A CA 1
ATOM 1574 C C . ASP A 1 197 ? 26.115 -20.590 0.265 1.00 94.62 197 ASP A C 1
ATOM 1576 O O . ASP A 1 197 ? 27.346 -20.460 0.227 1.00 94.62 197 ASP A O 1
ATOM 1580 N N . HIS A 1 198 ? 25.504 -21.752 0.011 1.00 92.19 198 HIS A N 1
ATOM 1581 C CA . HIS A 1 198 ? 26.140 -23.028 -0.317 1.00 92.19 198 HIS A CA 1
ATOM 1582 C C . HIS A 1 198 ? 27.039 -23.575 0.799 1.00 92.19 198 HIS A C 1
ATOM 1584 O O . HIS A 1 198 ? 28.117 -24.127 0.530 1.00 92.19 198 HIS A O 1
ATOM 1590 N N . ASP A 1 199 ? 26.611 -23.420 2.052 1.00 93.81 199 ASP A N 1
ATOM 1591 C CA . ASP A 1 199 ? 27.308 -23.932 3.232 1.00 93.81 199 ASP A CA 1
ATOM 1592 C C . ASP A 1 199 ? 26.883 -25.368 3.618 1.00 93.81 199 ASP A C 1
ATOM 1594 O O . ASP A 1 199 ? 27.507 -25.998 4.483 1.00 93.81 199 ASP A O 1
ATOM 1598 N N . GLY A 1 200 ? 25.881 -25.927 2.926 1.00 94.69 200 GLY A N 1
ATOM 1599 C CA . GLY A 1 200 ? 25.339 -27.266 3.150 1.00 94.69 200 GLY A CA 1
ATOM 1600 C C . GLY A 1 200 ? 24.279 -27.340 4.253 1.00 94.69 200 GLY A C 1
ATOM 1601 O O . GLY A 1 200 ? 23.883 -28.449 4.637 1.00 94.69 200 GLY A O 1
ATOM 1602 N N . GLN A 1 201 ? 23.831 -26.201 4.778 1.00 94.81 201 GLN A N 1
ATOM 1603 C CA . GLN A 1 201 ? 22.780 -26.072 5.780 1.00 94.81 201 GLN A CA 1
ATOM 1604 C C . GLN A 1 201 ? 21.596 -25.287 5.216 1.00 94.81 201 GLN A C 1
ATOM 1606 O O . GLN A 1 201 ? 21.661 -24.652 4.174 1.00 94.81 201 GLN A O 1
ATOM 1611 N N . ARG A 1 202 ? 20.462 -25.372 5.910 1.00 97.06 202 ARG A N 1
ATOM 1612 C CA . ARG A 1 202 ? 19.277 -24.589 5.559 1.00 97.06 202 ARG A CA 1
ATOM 1613 C C . ARG A 1 202 ? 19.446 -23.155 6.032 1.00 97.06 202 ARG A C 1
ATOM 1615 O O . ARG A 1 202 ? 19.725 -22.954 7.217 1.00 97.06 202 ARG A O 1
ATOM 1622 N N . ASP A 1 203 ? 19.168 -22.191 5.165 1.00 97.81 203 ASP A N 1
ATOM 1623 C CA . ASP A 1 203 ? 19.209 -20.777 5.517 1.00 97.81 203 ASP A CA 1
ATOM 1624 C C . ASP A 1 203 ? 18.187 -20.485 6.630 1.00 97.81 203 ASP A C 1
ATOM 1626 O O . ASP A 1 203 ? 16.994 -20.801 6.491 1.00 97.81 203 ASP A O 1
ATOM 1630 N N . LEU A 1 204 ? 18.630 -19.862 7.727 1.00 98.62 204 LEU A N 1
ATOM 1631 C CA . LEU A 1 204 ? 17.752 -19.305 8.752 1.00 98.62 204 LEU A CA 1
ATOM 1632 C C . LEU A 1 204 ? 17.401 -17.852 8.419 1.00 98.62 204 LEU A C 1
ATOM 1634 O O . LEU A 1 204 ? 18.274 -17.010 8.212 1.00 98.62 204 LEU A O 1
ATOM 1638 N N . LEU A 1 205 ? 16.107 -17.541 8.421 1.00 98.69 205 LEU A N 1
ATOM 1639 C CA . LEU A 1 205 ? 15.562 -16.233 8.070 1.00 98.69 205 LEU A CA 1
ATOM 1640 C C . LEU A 1 205 ? 15.106 -15.509 9.331 1.00 98.69 205 LEU A C 1
ATOM 1642 O O . LEU A 1 205 ? 14.220 -15.992 10.036 1.00 98.69 205 LEU A O 1
ATOM 1646 N N . GLU A 1 206 ? 15.686 -14.348 9.613 1.00 98.56 206 GLU A N 1
ATOM 1647 C CA . GLU A 1 206 ? 15.200 -13.492 10.693 1.00 98.56 206 GLU A CA 1
ATOM 1648 C C . GLU A 1 206 ? 13.764 -13.024 10.396 1.00 98.56 206 GLU A C 1
ATOM 1650 O O . GLU A 1 206 ? 13.411 -12.717 9.250 1.00 98.56 206 GLU A O 1
ATOM 1655 N N . ALA A 1 207 ? 12.925 -12.988 11.433 1.00 98.56 207 ALA A N 1
ATOM 1656 C CA . ALA A 1 207 ? 11.686 -12.229 11.413 1.00 98.56 207 ALA A CA 1
ATOM 1657 C C . ALA A 1 207 ? 11.501 -11.410 12.692 1.00 98.56 207 ALA A C 1
ATOM 1659 O O . ALA A 1 207 ? 11.471 -11.946 13.806 1.00 98.56 207 ALA A O 1
ATOM 1660 N N . THR A 1 208 ? 11.259 -10.119 12.492 1.00 98.56 208 THR A N 1
ATOM 1661 C CA . THR A 1 208 ? 10.922 -9.137 13.515 1.00 98.56 208 THR A CA 1
ATOM 1662 C C . THR A 1 208 ? 9.406 -9.033 13.668 1.00 98.56 208 THR A C 1
ATOM 1664 O O . THR A 1 208 ? 8.669 -8.841 12.700 1.00 98.56 208 THR A O 1
ATOM 1667 N N . ILE A 1 209 ? 8.923 -9.128 14.907 1.00 98.50 209 ILE A N 1
ATOM 1668 C CA . ILE A 1 209 ? 7.503 -9.248 15.246 1.00 98.50 209 ILE A CA 1
ATOM 1669 C C . ILE A 1 209 ? 7.085 -8.104 16.171 1.00 98.50 209 ILE A C 1
ATOM 1671 O O . ILE A 1 209 ? 7.691 -7.885 17.221 1.00 98.50 209 ILE A O 1
ATOM 1675 N N . TYR A 1 210 ? 5.979 -7.442 15.829 1.00 98.12 210 TYR A N 1
ATOM 1676 C CA . TYR A 1 210 ? 5.235 -6.532 16.698 1.00 98.12 210 TYR A CA 1
ATOM 1677 C C . TYR A 1 210 ? 3.828 -7.089 16.890 1.00 98.12 210 TYR A C 1
ATOM 1679 O O . TYR A 1 210 ? 3.059 -7.179 15.936 1.00 98.12 210 TYR A O 1
ATOM 1687 N N . ARG A 1 211 ? 3.449 -7.454 18.115 1.00 96.75 211 ARG A N 1
ATOM 1688 C CA . ARG A 1 211 ? 2.107 -7.996 18.396 1.00 96.75 211 ARG A CA 1
ATOM 1689 C C . ARG A 1 211 ? 1.430 -7.281 19.564 1.00 96.75 211 ARG A C 1
ATOM 1691 O O . ARG A 1 211 ? 2.113 -6.874 20.509 1.00 96.75 211 ARG A O 1
ATOM 1698 N N . PRO A 1 212 ? 0.092 -7.134 19.563 1.00 94.75 212 PRO A N 1
ATOM 1699 C CA . PRO A 1 212 ? -0.624 -6.551 20.692 1.00 94.75 212 PRO A CA 1
ATOM 1700 C C . PRO A 1 212 ? -0.349 -7.322 21.988 1.00 94.75 212 PRO A C 1
ATOM 1702 O O . PRO A 1 212 ? -0.437 -8.549 22.007 1.00 94.75 212 PRO A O 1
ATOM 1705 N N . LYS A 1 213 ? -0.102 -6.621 23.103 1.00 92.88 213 LYS A N 1
ATOM 1706 C CA . LYS A 1 213 ? 0.164 -7.240 24.421 1.00 92.88 213 LYS A CA 1
ATOM 1707 C C . LYS A 1 213 ? -0.922 -8.213 24.886 1.00 92.88 213 LYS A C 1
ATOM 1709 O O . LYS A 1 213 ? -0.649 -9.145 25.633 1.00 92.88 213 LYS A O 1
ATOM 1714 N N . ALA A 1 214 ? -2.160 -8.014 24.434 1.00 91.69 214 ALA A N 1
ATOM 1715 C CA . ALA A 1 214 ? -3.285 -8.898 24.734 1.00 91.69 214 ALA A CA 1
ATOM 1716 C C . ALA A 1 214 ? -3.060 -10.353 24.276 1.00 91.69 214 ALA A C 1
ATOM 1718 O O . ALA A 1 214 ? -3.667 -11.267 24.835 1.00 91.69 214 ALA A O 1
ATOM 1719 N N . THR A 1 215 ? -2.155 -10.588 23.320 1.00 93.94 215 THR A N 1
ATOM 1720 C CA . THR A 1 215 ? -1.761 -11.942 22.904 1.00 93.94 215 THR A CA 1
ATOM 1721 C C . THR A 1 215 ? -1.126 -12.744 24.050 1.00 93.94 215 THR A C 1
ATOM 1723 O O . THR A 1 215 ? -1.432 -13.925 24.182 1.00 93.94 215 THR A O 1
ATOM 1726 N N . ASP A 1 216 ? -0.402 -12.110 24.988 1.00 92.25 216 ASP A N 1
ATOM 1727 C CA . ASP A 1 216 ? 0.118 -12.760 26.213 1.00 92.25 216 ASP A CA 1
ATOM 1728 C C . ASP A 1 216 ? -0.999 -13.331 27.108 1.00 92.25 216 ASP A C 1
ATOM 1730 O O . ASP A 1 216 ? -0.762 -14.177 27.970 1.00 92.25 216 ASP A O 1
ATOM 1734 N N . GLN A 1 217 ? -2.236 -12.862 26.922 1.00 90.31 217 GLN A N 1
ATOM 1735 C CA . GLN A 1 217 ? -3.412 -13.283 27.684 1.00 90.31 217 GLN A CA 1
ATOM 1736 C C . GLN A 1 217 ? -4.303 -14.272 26.921 1.00 90.31 217 GLN A C 1
ATOM 1738 O O . GLN A 1 217 ? -5.384 -14.616 27.411 1.00 90.31 217 GLN A O 1
ATOM 1743 N N . GLY A 1 218 ? -3.855 -14.735 25.749 1.00 91.00 218 GLY A N 1
ATOM 1744 C CA . GLY A 1 218 ? -4.512 -15.764 24.945 1.00 91.00 218 GLY A CA 1
ATOM 1745 C C . GLY A 1 218 ? -5.251 -15.263 23.703 1.00 91.00 218 GLY A C 1
ATOM 1746 O O . GLY A 1 218 ? -5.757 -16.104 22.962 1.00 91.00 218 GLY A O 1
ATOM 1747 N N . LEU A 1 219 ? -5.303 -13.948 23.444 1.00 92.62 219 LEU A N 1
ATOM 1748 C CA . LEU A 1 219 ? -5.858 -13.424 22.190 1.00 92.62 219 LEU A CA 1
ATOM 1749 C C . LEU A 1 219 ? -5.024 -13.939 21.008 1.00 92.62 219 LEU A C 1
ATOM 1751 O O . LEU A 1 219 ? -3.797 -13.835 21.031 1.00 92.62 219 LEU A O 1
ATOM 1755 N N . LYS A 1 220 ? -5.680 -14.489 19.985 1.00 95.56 220 LYS A N 1
ATOM 1756 C CA . LYS A 1 220 ? -5.041 -14.769 18.696 1.00 95.56 220 LYS A CA 1
ATOM 1757 C C . LYS A 1 220 ? -5.310 -13.603 17.765 1.00 95.56 220 LYS A C 1
ATOM 1759 O O . LYS A 1 220 ? -6.418 -13.080 17.770 1.00 95.56 220 LYS A O 1
ATOM 1764 N N . VAL A 1 221 ? -4.316 -13.210 16.982 1.00 97.25 221 VAL A N 1
ATOM 1765 C CA . VAL A 1 221 ? -4.433 -12.070 16.066 1.00 97.25 221 VAL A CA 1
ATOM 1766 C C . VAL A 1 221 ? -4.015 -12.458 14.649 1.00 97.25 221 VAL A C 1
ATOM 1768 O O . VAL A 1 221 ? -3.107 -13.281 14.495 1.00 97.25 221 VAL A O 1
ATOM 1771 N N . PRO A 1 222 ? -4.658 -11.900 13.613 1.00 98.31 222 PRO A N 1
ATOM 1772 C CA . PRO A 1 222 ? -4.163 -12.016 12.248 1.00 98.31 222 PRO A CA 1
ATOM 1773 C C . PRO A 1 222 ? -2.861 -11.235 12.050 1.00 98.31 222 PRO A C 1
ATOM 1775 O O . PRO A 1 222 ? -2.480 -10.403 12.880 1.00 98.31 222 PRO A O 1
ATOM 1778 N N . VAL A 1 223 ? -2.182 -11.504 10.935 1.00 98.88 223 VAL A N 1
ATOM 1779 C CA . VAL A 1 223 ? -0.838 -10.986 10.659 1.00 98.88 223 VAL A CA 1
ATOM 1780 C C . VAL A 1 223 ? -0.824 -10.127 9.403 1.00 98.88 223 VAL A C 1
ATOM 1782 O O . VAL A 1 223 ? -1.258 -10.567 8.341 1.00 98.88 223 VAL A O 1
ATOM 1785 N N . LEU A 1 224 ? -0.241 -8.936 9.511 1.00 98.88 224 LEU A N 1
ATOM 1786 C CA . LEU A 1 224 ? 0.266 -8.174 8.377 1.00 98.88 224 LEU A CA 1
ATOM 1787 C C . LEU A 1 224 ? 1.758 -8.464 8.229 1.00 98.88 224 LEU A C 1
ATOM 1789 O O . LEU A 1 224 ? 2.572 -8.020 9.039 1.00 98.88 224 LEU A O 1
ATOM 1793 N N . PHE A 1 225 ? 2.106 -9.248 7.216 1.00 98.88 225 PHE A N 1
ATOM 1794 C CA . PHE A 1 225 ? 3.482 -9.603 6.899 1.00 98.88 225 PHE A CA 1
ATOM 1795 C C . PHE A 1 225 ? 4.037 -8.675 5.812 1.00 98.88 225 PHE A C 1
ATOM 1797 O O . PHE A 1 225 ? 3.413 -8.440 4.780 1.00 98.88 225 PHE A O 1
ATOM 1804 N N . THR A 1 226 ? 5.236 -8.155 6.022 1.00 98.81 226 THR A N 1
ATOM 1805 C CA . THR A 1 226 ? 5.953 -7.340 5.051 1.00 98.81 226 THR A CA 1
ATOM 1806 C C . THR A 1 226 ? 7.331 -7.950 4.810 1.00 98.81 226 THR A C 1
ATOM 1808 O O . THR A 1 226 ? 8.246 -7.793 5.618 1.00 98.81 226 THR A O 1
ATOM 1811 N N . ALA A 1 227 ? 7.487 -8.642 3.680 1.00 98.56 227 ALA A N 1
ATOM 1812 C CA . ALA A 1 227 ? 8.792 -9.089 3.206 1.00 98.56 227 ALA A CA 1
ATOM 1813 C C . ALA A 1 227 ? 9.573 -7.866 2.700 1.00 98.56 227 ALA A C 1
ATOM 1815 O O . ALA A 1 227 ? 9.186 -7.257 1.708 1.00 98.56 227 ALA A O 1
ATOM 1816 N N . ASN A 1 228 ? 10.622 -7.452 3.408 1.00 97.94 228 ASN A N 1
ATOM 1817 C CA . ASN A 1 228 ? 11.322 -6.192 3.165 1.00 97.94 228 ASN A CA 1
ATOM 1818 C C . ASN A 1 228 ? 12.843 -6.386 3.127 1.00 97.94 228 ASN A C 1
ATOM 1820 O O . ASN A 1 228 ? 13.496 -6.245 4.162 1.00 97.94 228 ASN A O 1
ATOM 1824 N N . PRO A 1 229 ? 13.428 -6.603 1.938 1.00 98.44 229 PRO A N 1
ATOM 1825 C CA . PRO A 1 229 ? 14.880 -6.713 1.769 1.00 98.44 229 PRO A CA 1
ATOM 1826 C C . PRO A 1 229 ? 15.691 -5.516 2.294 1.00 98.44 229 PRO A C 1
ATOM 1828 O O . PRO A 1 229 ? 16.883 -5.644 2.559 1.00 98.44 229 PRO A O 1
ATOM 1831 N N . TYR A 1 230 ? 15.053 -4.357 2.490 1.00 97.62 230 TYR A N 1
ATOM 1832 C CA . TYR A 1 230 ? 15.678 -3.137 3.003 1.00 97.62 230 TYR A CA 1
ATOM 1833 C C . TYR A 1 230 ? 15.601 -2.990 4.531 1.00 97.62 230 TYR A C 1
ATOM 1835 O O . TYR A 1 230 ? 16.114 -2.005 5.064 1.00 97.62 230 TYR A O 1
ATOM 1843 N N . PHE A 1 231 ? 14.928 -3.904 5.244 1.00 97.25 231 PHE A N 1
ATOM 1844 C CA . PHE A 1 231 ? 14.541 -3.714 6.651 1.00 97.25 231 PHE A CA 1
ATOM 1845 C C . PHE A 1 231 ? 15.739 -3.442 7.571 1.00 97.25 231 PHE A C 1
ATOM 1847 O O . PHE A 1 231 ? 15.717 -2.485 8.340 1.00 97.25 231 PHE A O 1
ATOM 1854 N N . HIS A 1 232 ? 16.835 -4.184 7.390 1.00 96.06 232 HIS A N 1
ATOM 1855 C CA . HIS A 1 232 ? 18.085 -3.991 8.138 1.00 96.06 232 HIS A CA 1
ATOM 1856 C C . HIS A 1 232 ? 19.078 -3.019 7.463 1.00 96.06 232 HIS A C 1
ATOM 1858 O O . HIS A 1 232 ? 20.293 -3.055 7.705 1.00 96.06 232 HIS A O 1
ATOM 1864 N N . GLY A 1 233 ? 18.557 -2.127 6.618 1.00 94.88 233 GLY A N 1
ATOM 1865 C CA . GLY A 1 233 ? 19.281 -1.058 5.941 1.00 94.88 233 GLY A CA 1
ATOM 1866 C C . GLY A 1 233 ? 19.874 -1.449 4.588 1.00 94.88 233 GLY A C 1
ATOM 1867 O O . GLY A 1 233 ? 20.085 -2.619 4.288 1.00 94.88 233 GLY A O 1
ATOM 1868 N N . THR A 1 234 ? 20.196 -0.431 3.795 1.00 97.06 234 THR A N 1
ATOM 1869 C CA . THR A 1 234 ? 20.718 -0.554 2.427 1.00 97.06 234 THR A CA 1
ATOM 1870 C C . THR A 1 234 ? 22.201 -0.210 2.336 1.00 97.06 234 THR A C 1
ATOM 1872 O O . THR A 1 234 ? 22.790 0.273 3.311 1.00 97.06 234 THR A O 1
ATOM 1875 N N . ASN A 1 235 ? 22.837 -0.461 1.198 1.00 97.88 235 ASN A N 1
ATOM 1876 C CA . ASN A 1 235 ? 24.273 -0.271 1.006 1.00 97.88 235 ASN A CA 1
ATOM 1877 C C . ASN A 1 235 ? 24.581 0.817 -0.028 1.00 97.88 235 ASN A C 1
ATOM 1879 O O . ASN A 1 235 ? 23.760 1.131 -0.877 1.00 97.88 235 ASN A O 1
ATOM 1883 N N . ASP A 1 236 ? 25.777 1.409 0.042 1.00 96.88 236 ASP A N 1
ATOM 1884 C CA . ASP A 1 236 ? 26.232 2.292 -1.034 1.00 96.88 236 ASP A CA 1
ATOM 1885 C C . ASP A 1 236 ? 26.567 1.450 -2.268 1.00 96.88 236 ASP A C 1
ATOM 1887 O O . ASP A 1 236 ? 27.400 0.543 -2.210 1.00 96.88 236 ASP A O 1
ATOM 1891 N N . VAL A 1 237 ? 25.902 1.766 -3.373 1.00 97.81 237 VAL A N 1
ATOM 1892 C CA . VAL A 1 237 ? 25.994 1.038 -4.639 1.00 97.81 237 VAL A CA 1
ATOM 1893 C C . VAL A 1 237 ? 26.790 1.793 -5.696 1.00 97.81 237 VAL A C 1
ATOM 1895 O O . VAL A 1 237 ? 27.002 1.266 -6.783 1.00 97.81 237 VAL A O 1
ATOM 1898 N N . THR A 1 238 ? 27.296 2.991 -5.385 1.00 96.88 238 THR A N 1
ATOM 1899 C CA . THR A 1 238 ? 27.977 3.868 -6.352 1.00 96.88 238 THR A CA 1
ATOM 1900 C C . THR A 1 238 ? 29.095 3.151 -7.116 1.00 96.88 238 THR A C 1
ATOM 1902 O O . THR A 1 238 ? 29.286 3.383 -8.305 1.00 96.88 238 THR A O 1
ATOM 1905 N N . ALA A 1 239 ? 29.836 2.267 -6.442 1.00 95.75 239 ALA A N 1
ATOM 1906 C CA . ALA A 1 239 ? 30.950 1.534 -7.040 1.00 95.75 239 ALA A CA 1
ATOM 1907 C C . ALA A 1 239 ? 30.522 0.393 -7.982 1.00 95.75 239 ALA A C 1
ATOM 1909 O O . ALA A 1 239 ? 31.330 -0.031 -8.805 1.00 95.75 239 ALA A O 1
ATOM 1910 N N . VAL A 1 240 ? 29.296 -0.117 -7.839 1.00 96.56 240 VAL A N 1
ATOM 1911 C CA . VAL A 1 240 ? 28.763 -1.232 -8.639 1.00 96.56 240 VAL A CA 1
ATOM 1912 C C . VAL A 1 240 ? 27.738 -0.781 -9.679 1.00 96.56 240 VAL A C 1
ATOM 1914 O O . VAL A 1 240 ? 27.431 -1.547 -10.583 1.00 96.56 240 VAL A O 1
ATOM 1917 N N . THR A 1 241 ? 27.234 0.455 -9.593 1.00 98.12 241 THR A N 1
ATOM 1918 C CA . THR A 1 241 ? 26.362 1.046 -10.614 1.00 98.12 241 THR A CA 1
ATOM 1919 C C . THR A 1 241 ? 27.066 1.091 -11.971 1.00 98.12 241 THR A C 1
ATOM 1921 O O . THR A 1 241 ? 28.173 1.620 -12.106 1.00 98.12 241 THR A O 1
ATOM 1924 N N . HIS A 1 242 ? 26.401 0.560 -12.996 1.00 97.56 242 HIS A N 1
ATOM 1925 C CA . HIS A 1 242 ? 26.950 0.465 -14.344 1.00 97.56 242 HIS A CA 1
ATOM 1926 C C . HIS A 1 242 ? 26.975 1.828 -15.035 1.00 97.56 242 HIS A C 1
ATOM 1928 O O . HIS A 1 242 ? 26.097 2.669 -14.850 1.00 97.56 242 HIS A O 1
ATOM 1934 N N . VAL A 1 243 ? 27.952 2.040 -15.911 1.00 93.44 243 VAL A N 1
ATOM 1935 C CA . VAL A 1 243 ? 27.880 3.142 -16.876 1.00 93.44 243 VAL A CA 1
ATOM 1936 C C . VAL A 1 243 ? 27.004 2.675 -18.043 1.00 93.44 243 VAL A C 1
ATOM 1938 O O . VAL A 1 243 ? 27.301 1.613 -18.592 1.00 93.44 243 VAL A O 1
ATOM 1941 N N . PRO A 1 244 ? 25.959 3.428 -18.446 1.00 89.44 244 PRO A N 1
ATOM 1942 C CA . PRO A 1 244 ? 25.123 3.051 -19.580 1.00 89.44 244 PRO A CA 1
ATOM 1943 C C . PRO A 1 244 ? 25.941 2.761 -20.842 1.00 89.44 244 PRO A C 1
ATOM 1945 O O . PRO A 1 244 ? 26.883 3.484 -21.182 1.00 89.44 244 PRO A O 1
ATOM 1948 N N . GLU A 1 245 ? 25.570 1.697 -21.541 1.00 85.56 245 GLU A N 1
ATOM 1949 C CA . GLU A 1 245 ? 26.285 1.183 -22.699 1.00 85.56 245 GLU A CA 1
ATOM 1950 C C . GLU A 1 245 ? 26.238 2.194 -23.856 1.00 85.56 245 GLU A C 1
ATOM 1952 O O . GLU A 1 245 ? 25.175 2.628 -24.295 1.00 85.56 245 GLU A O 1
ATOM 1957 N N . THR A 1 246 ? 27.404 2.561 -24.393 1.00 83.12 246 THR A N 1
ATOM 1958 C CA . THR A 1 246 ? 27.515 3.553 -25.481 1.00 83.12 246 THR A CA 1
ATOM 1959 C C . THR A 1 246 ? 27.462 2.936 -26.878 1.00 83.12 246 THR A C 1
ATOM 1961 O O . THR A 1 246 ? 27.470 3.655 -27.874 1.00 83.12 246 THR A O 1
ATOM 1964 N N . THR A 1 247 ? 27.444 1.605 -26.973 1.00 86.56 247 THR A N 1
ATOM 1965 C CA . THR A 1 247 ? 27.374 0.856 -28.233 1.00 86.56 247 THR A CA 1
ATOM 1966 C C . THR A 1 247 ? 26.339 -0.249 -28.107 1.00 86.56 247 THR A C 1
ATOM 1968 O O . THR A 1 247 ? 26.374 -1.032 -27.162 1.00 86.56 247 THR A O 1
ATOM 1971 N N . LEU A 1 248 ? 25.440 -0.333 -29.085 1.00 90.25 248 LEU A N 1
ATOM 1972 C CA . LEU A 1 248 ? 24.417 -1.372 -29.146 1.00 90.25 248 LEU A CA 1
ATOM 1973 C C . LEU A 1 248 ? 24.986 -2.651 -29.763 1.00 90.25 248 LEU A C 1
ATOM 1975 O O . LEU A 1 248 ? 25.583 -2.619 -30.842 1.00 90.25 248 LEU A O 1
ATOM 1979 N N . ALA A 1 249 ? 24.757 -3.789 -29.111 1.00 92.19 249 ALA A N 1
ATOM 1980 C CA . ALA A 1 249 ? 25.112 -5.084 -29.671 1.00 92.19 249 ALA A CA 1
ATOM 1981 C C . ALA A 1 249 ? 24.242 -5.425 -30.897 1.00 92.19 249 ALA A C 1
ATOM 1983 O O . ALA A 1 249 ? 23.029 -5.193 -30.921 1.00 92.19 249 ALA A O 1
ATOM 1984 N N . VAL A 1 250 ? 24.859 -6.033 -31.915 1.00 93.69 250 VAL A N 1
ATOM 1985 C CA . VAL A 1 250 ? 24.136 -6.648 -33.037 1.00 93.69 250 VAL A CA 1
ATOM 1986 C C . VAL A 1 250 ? 23.696 -8.045 -32.611 1.00 93.69 250 VAL A C 1
ATOM 1988 O O . VAL A 1 250 ? 24.527 -8.920 -32.375 1.00 93.69 250 VAL A O 1
ATOM 1991 N N . LYS A 1 251 ? 22.384 -8.262 -32.525 1.00 91.88 251 LYS A N 1
ATOM 1992 C CA . LYS A 1 251 ? 21.802 -9.557 -32.159 1.00 91.88 251 LYS A CA 1
ATOM 1993 C C . LYS A 1 251 ? 21.626 -10.406 -33.409 1.00 91.88 251 LYS A C 1
ATOM 1995 O O . LYS A 1 251 ? 20.832 -10.071 -34.280 1.00 91.88 251 LYS A O 1
ATOM 2000 N N . THR A 1 252 ? 22.376 -11.496 -33.503 1.00 85.00 252 THR A N 1
ATOM 2001 C CA . THR A 1 252 ? 22.372 -12.386 -34.676 1.00 85.00 252 THR A CA 1
ATOM 2002 C C . THR A 1 252 ? 21.423 -13.577 -34.536 1.00 85.00 252 THR A C 1
ATOM 2004 O O . THR A 1 252 ? 21.129 -14.230 -35.534 1.00 85.00 252 THR A O 1
ATOM 2007 N N . HIS A 1 253 ? 20.920 -13.842 -33.327 1.00 83.44 253 HIS A N 1
ATOM 2008 C CA . HIS A 1 253 ? 19.948 -14.894 -33.019 1.00 83.44 253 HIS A CA 1
ATOM 2009 C C . HIS A 1 253 ? 18.868 -14.347 -32.085 1.00 83.44 253 HIS A C 1
ATOM 2011 O O . HIS A 1 253 ? 19.178 -13.652 -31.117 1.00 83.44 253 HIS A O 1
ATOM 2017 N N . GLY A 1 254 ? 17.606 -14.655 -32.378 1.00 82.44 254 GLY A N 1
ATOM 2018 C CA . GLY A 1 254 ? 16.488 -14.408 -31.473 1.00 82.44 254 GLY A CA 1
ATOM 2019 C C . GLY A 1 254 ? 16.119 -15.708 -30.773 1.00 82.44 254 GLY A C 1
ATOM 2020 O O . GLY A 1 254 ? 15.896 -16.712 -31.444 1.00 82.44 254 GLY A O 1
ATOM 2021 N N . ALA A 1 255 ? 16.047 -15.693 -29.445 1.00 87.12 255 ALA A N 1
ATOM 2022 C CA . ALA A 1 255 ? 15.678 -16.881 -28.693 1.00 87.12 255 ALA A CA 1
ATOM 2023 C C . ALA A 1 255 ? 14.168 -17.158 -28.807 1.00 87.12 255 ALA A C 1
ATOM 2025 O O . ALA A 1 255 ? 13.326 -16.269 -28.652 1.00 87.12 255 ALA A O 1
ATOM 2026 N N . SER A 1 256 ? 13.818 -18.408 -29.085 1.00 92.31 256 SER A N 1
ATOM 2027 C CA . SER A 1 256 ? 12.456 -18.924 -29.012 1.00 92.31 256 SER A CA 1
ATOM 2028 C C . SER A 1 256 ? 11.987 -19.021 -27.559 1.00 92.31 256 SER A C 1
ATOM 2030 O O . SER A 1 256 ? 12.785 -19.134 -26.630 1.00 92.31 256 SER A O 1
ATOM 2032 N N . LYS A 1 257 ? 10.664 -19.068 -27.350 1.00 92.62 257 LYS A N 1
ATOM 2033 C CA . LYS A 1 257 ? 10.081 -19.269 -26.013 1.00 92.62 257 LYS A CA 1
ATOM 2034 C C . LYS A 1 257 ? 10.644 -20.514 -25.315 1.00 92.62 257 LYS A C 1
ATOM 2036 O O . LYS A 1 257 ? 10.889 -20.470 -24.117 1.00 92.62 257 LYS A O 1
ATOM 2041 N N . ALA A 1 258 ? 10.854 -21.607 -26.052 1.00 94.00 258 ALA A N 1
ATOM 2042 C CA . ALA A 1 258 ? 11.381 -22.850 -25.495 1.00 94.00 258 ALA A CA 1
ATOM 2043 C C . ALA A 1 258 ? 12.834 -22.707 -25.006 1.00 94.00 258 ALA A C 1
ATOM 2045 O O . ALA A 1 258 ? 13.165 -23.261 -23.967 1.00 94.00 258 ALA A O 1
ATOM 2046 N N . GLU A 1 259 ? 13.673 -21.941 -25.714 1.00 93.62 259 GLU A N 1
ATOM 2047 C CA . GLU A 1 259 ? 15.071 -21.693 -25.321 1.00 93.62 259 GLU A CA 1
ATOM 2048 C C . GLU A 1 259 ? 15.187 -20.837 -24.054 1.00 93.62 259 GLU A C 1
ATOM 2050 O O . GLU A 1 259 ? 16.143 -21.000 -23.304 1.00 93.62 259 GLU A O 1
ATOM 2055 N N . VAL A 1 260 ? 14.227 -19.938 -23.809 1.00 95.06 260 VAL A N 1
ATOM 2056 C CA . VAL A 1 260 ? 14.251 -19.017 -22.656 1.00 95.06 260 VAL A CA 1
ATOM 2057 C C . VAL A 1 260 ? 13.375 -19.462 -21.490 1.00 95.06 260 VAL A C 1
ATOM 2059 O O . VAL A 1 260 ? 13.350 -18.781 -20.474 1.00 95.06 260 VAL A O 1
ATOM 2062 N N . THR A 1 261 ? 12.633 -20.565 -21.609 1.00 95.75 261 THR A N 1
ATOM 2063 C CA . THR A 1 261 ? 11.779 -21.035 -20.509 1.00 95.75 261 THR A CA 1
ATOM 2064 C C . THR A 1 261 ? 12.656 -21.590 -19.388 1.00 95.75 261 THR A C 1
ATOM 2066 O O . THR A 1 261 ? 13.378 -22.566 -19.583 1.00 95.75 261 THR A O 1
ATOM 2069 N N . ALA A 1 262 ? 12.576 -20.981 -18.208 1.00 93.94 262 ALA A N 1
ATOM 2070 C CA . ALA A 1 262 ? 13.213 -21.480 -17.001 1.00 93.94 262 ALA A CA 1
ATOM 2071 C C . ALA A 1 262 ? 12.515 -22.758 -16.528 1.00 93.94 262 ALA A C 1
ATOM 2073 O O . ALA A 1 262 ? 11.285 -22.806 -16.416 1.00 93.94 262 ALA A O 1
ATOM 2074 N N . ASN A 1 263 ? 13.310 -23.777 -16.214 1.00 87.06 263 ASN A N 1
ATOM 2075 C CA . ASN A 1 263 ? 12.821 -24.979 -15.555 1.00 87.06 263 ASN A CA 1
ATOM 2076 C C . ASN A 1 263 ? 12.929 -24.788 -14.037 1.00 87.06 263 ASN A C 1
ATOM 2078 O O . ASN A 1 263 ? 13.929 -24.227 -13.592 1.00 87.06 263 ASN A O 1
ATOM 2082 N N . PRO A 1 264 ? 11.939 -25.237 -13.246 1.00 80.06 264 PRO A N 1
ATOM 2083 C CA . PRO A 1 264 ? 12.080 -25.277 -11.797 1.00 80.06 264 PRO A CA 1
ATOM 2084 C C . PRO A 1 264 ? 13.295 -26.123 -11.409 1.00 80.06 264 PRO A C 1
ATOM 2086 O O . PRO A 1 264 ? 13.473 -27.217 -11.952 1.00 80.06 264 PRO A O 1
ATOM 2089 N N . GLU A 1 265 ? 14.108 -25.625 -10.483 1.00 80.12 265 GLU A N 1
ATOM 2090 C CA . GLU A 1 265 ? 15.148 -26.437 -9.860 1.00 80.12 265 GLU A CA 1
ATOM 2091 C C . GLU A 1 265 ? 14.528 -27.351 -8.798 1.00 80.12 265 GLU A C 1
ATOM 2093 O O . GLU A 1 265 ? 13.561 -26.989 -8.124 1.00 80.12 265 GLU A O 1
ATOM 2098 N N . GLU A 1 266 ? 15.052 -28.571 -8.685 1.00 78.88 266 GLU A N 1
ATOM 2099 C CA . GLU A 1 266 ? 14.648 -29.489 -7.621 1.00 78.88 266 GLU A CA 1
ATOM 2100 C C . GLU A 1 266 ? 15.254 -29.010 -6.293 1.00 78.88 266 GLU A C 1
ATOM 2102 O O . GLU A 1 266 ? 16.466 -28.774 -6.246 1.00 78.88 266 GLU A O 1
ATOM 2107 N N . PRO A 1 267 ? 14.464 -28.906 -5.208 1.00 79.56 267 PRO A N 1
ATOM 2108 C CA . PRO A 1 267 ? 14.983 -28.489 -3.913 1.00 79.56 267 PRO A CA 1
ATOM 2109 C C . PRO A 1 267 ? 16.137 -29.380 -3.443 1.00 79.56 267 PRO A C 1
ATOM 2111 O O . PRO A 1 267 ? 16.070 -30.614 -3.515 1.00 79.56 267 PRO A O 1
ATOM 2114 N N . ALA A 1 268 ? 17.193 -28.763 -2.914 1.00 82.50 268 ALA A N 1
ATOM 2115 C CA . ALA A 1 268 ? 18.319 -29.494 -2.357 1.00 82.50 268 ALA A CA 1
ATOM 2116 C C . ALA A 1 268 ? 17.884 -30.334 -1.140 1.00 82.50 268 ALA A C 1
ATOM 2118 O O . ALA A 1 268 ? 17.139 -29.888 -0.265 1.00 82.50 268 ALA A O 1
ATOM 2119 N N . ASN A 1 269 ? 18.378 -31.573 -1.049 1.00 89.62 269 ASN A N 1
ATOM 2120 C CA . ASN A 1 269 ? 18.139 -32.425 0.117 1.00 89.62 269 ASN A CA 1
ATOM 2121 C C . ASN A 1 269 ? 19.072 -32.026 1.273 1.00 89.62 269 ASN A C 1
ATOM 2123 O O . ASN A 1 269 ? 20.115 -32.649 1.485 1.00 89.62 269 ASN A O 1
ATOM 2127 N N . LEU A 1 270 ? 18.699 -30.964 1.986 1.00 93.62 270 LEU A N 1
ATOM 2128 C CA . LEU A 1 270 ? 19.494 -30.364 3.057 1.00 93.62 270 LEU A CA 1
ATOM 2129 C C . LEU A 1 270 ? 19.103 -30.898 4.442 1.00 93.62 270 LEU A C 1
ATOM 2131 O O . LEU A 1 270 ? 17.904 -31.066 4.723 1.00 93.62 270 LEU A O 1
ATOM 2135 N N . PRO A 1 271 ? 20.081 -31.115 5.344 1.00 95.06 271 PRO A N 1
ATOM 2136 C CA . PRO A 1 271 ? 19.802 -31.524 6.709 1.00 95.06 271 PRO A CA 1
ATOM 2137 C C . PRO A 1 271 ? 19.027 -30.436 7.455 1.00 95.06 271 PRO A C 1
ATOM 2139 O O . PRO A 1 271 ? 19.276 -29.243 7.325 1.00 95.06 271 PRO A O 1
ATOM 2142 N N . HIS A 1 272 ? 18.086 -30.881 8.275 1.00 96.31 272 HIS A N 1
ATOM 2143 C CA . HIS A 1 272 ? 17.373 -30.035 9.217 1.00 96.31 272 HIS A CA 1
ATOM 2144 C C . HIS A 1 272 ? 18.295 -29.611 10.372 1.00 96.31 272 HIS A C 1
ATOM 2146 O O . HIS A 1 272 ? 18.977 -30.455 10.956 1.00 96.31 272 HIS A O 1
ATOM 2152 N N . HIS A 1 273 ? 18.229 -28.338 10.777 1.00 96.62 273 HIS A N 1
ATOM 2153 C CA . HIS A 1 273 ? 18.810 -27.845 12.030 1.00 96.62 273 HIS A CA 1
ATOM 2154 C C . HIS A 1 273 ? 18.371 -28.695 13.246 1.00 96.62 273 HIS A C 1
ATOM 2156 O O . HIS A 1 273 ? 17.200 -29.114 13.308 1.00 96.62 273 HIS A O 1
ATOM 2162 N N . PRO A 1 274 ? 19.272 -28.975 14.212 1.00 96.75 274 PRO A N 1
ATOM 2163 C CA . PRO A 1 274 ? 18.955 -29.741 15.417 1.00 96.75 274 PRO A CA 1
ATOM 2164 C C . PRO A 1 274 ? 17.852 -29.102 16.267 1.00 96.75 274 PRO A C 1
ATOM 2166 O O . PRO A 1 274 ? 17.752 -27.883 16.368 1.00 96.75 274 PRO A O 1
ATOM 2169 N N . VAL A 1 275 ? 17.048 -29.938 16.927 1.00 97.69 275 VAL A N 1
ATOM 2170 C CA . VAL A 1 275 ? 16.012 -29.499 17.875 1.00 97.69 275 VAL A CA 1
ATOM 2171 C C . VAL A 1 275 ? 16.379 -29.982 19.269 1.00 97.69 275 VAL A C 1
ATOM 2173 O O . VAL A 1 275 ? 16.411 -31.187 19.518 1.00 97.69 275 VAL A O 1
ATOM 2176 N N . ASN A 1 276 ? 16.609 -29.038 20.179 1.00 97.50 276 ASN A N 1
ATOM 2177 C CA . ASN A 1 276 ? 17.023 -29.302 21.558 1.00 97.50 276 ASN A CA 1
ATOM 2178 C C . ASN A 1 276 ? 15.964 -28.885 22.595 1.00 97.50 276 ASN A C 1
ATOM 2180 O O . ASN A 1 276 ? 16.141 -29.127 23.788 1.00 97.50 276 ASN A O 1
ATOM 2184 N N . GLY A 1 277 ? 14.847 -28.292 22.159 1.00 97.69 277 GLY A N 1
ATOM 2185 C CA . GLY A 1 277 ? 13.734 -27.906 23.026 1.00 97.69 277 GLY A CA 1
ATOM 2186 C C . GLY A 1 277 ? 12.653 -27.097 22.307 1.00 97.69 277 GLY A C 1
ATOM 2187 O O . GLY A 1 277 ? 12.717 -26.876 21.096 1.00 97.69 277 GLY A O 1
ATOM 2188 N N . GLU A 1 278 ? 11.651 -26.656 23.068 1.00 97.88 278 GLU A N 1
ATOM 2189 C CA . GLU A 1 278 ? 10.567 -25.779 22.611 1.00 97.88 278 GLU A CA 1
ATOM 2190 C C . GLU A 1 278 ? 10.338 -24.673 23.651 1.00 97.88 278 GLU A C 1
ATOM 2192 O O . GLU A 1 278 ? 10.285 -24.946 24.853 1.00 97.88 278 GLU A O 1
ATOM 2197 N N . ALA A 1 279 ? 10.191 -23.434 23.187 1.00 97.25 279 ALA A N 1
ATOM 2198 C CA . ALA A 1 279 ? 9.892 -22.262 23.995 1.00 97.25 279 ALA A CA 1
ATOM 2199 C C . ALA A 1 279 ? 8.642 -21.536 23.479 1.00 97.25 279 ALA A C 1
ATOM 2201 O O . ALA A 1 279 ? 8.257 -21.626 22.313 1.00 97.25 279 ALA A O 1
ATOM 2202 N N . THR A 1 280 ? 8.003 -20.778 24.371 1.00 93.69 280 THR A N 1
ATOM 2203 C CA . THR A 1 280 ? 6.860 -19.909 24.040 1.00 93.69 280 THR A CA 1
ATOM 2204 C C . THR A 1 280 ? 7.217 -18.425 24.069 1.00 93.69 280 THR A C 1
ATOM 2206 O O . THR A 1 280 ? 6.357 -17.589 23.802 1.00 93.69 280 THR A O 1
ATOM 2209 N N . GLN A 1 281 ? 8.455 -18.089 24.427 1.00 95.56 281 GLN A N 1
ATOM 2210 C CA . GLN A 1 281 ? 8.968 -16.724 24.479 1.00 95.56 281 GLN A CA 1
ATOM 2211 C C . GLN A 1 281 ? 10.183 -16.630 23.567 1.00 95.56 281 GLN A C 1
ATOM 2213 O O . GLN A 1 281 ? 11.030 -17.521 23.589 1.00 95.56 281 GLN A O 1
ATOM 2218 N N . ALA A 1 282 ? 10.243 -15.568 22.766 1.00 97.06 282 ALA A N 1
ATOM 2219 C CA . ALA A 1 282 ? 11.451 -15.246 22.025 1.00 97.06 282 ALA A CA 1
ATOM 2220 C C . ALA A 1 282 ? 12.548 -14.778 22.991 1.00 97.06 282 ALA A C 1
ATOM 2222 O O . ALA A 1 282 ? 12.264 -14.214 24.050 1.00 97.06 282 ALA A O 1
ATOM 2223 N N . GLU A 1 283 ? 13.803 -14.987 22.608 1.00 97.06 283 GLU A N 1
ATOM 2224 C CA . GLU A 1 283 ? 14.969 -14.619 23.423 1.00 97.06 283 GLU A CA 1
ATOM 2225 C C . GLU A 1 283 ? 15.634 -13.321 22.952 1.00 97.06 283 GLU A C 1
ATOM 2227 O O . GLU A 1 283 ? 16.532 -12.800 23.614 1.00 97.06 283 GLU A O 1
ATOM 2232 N N . ALA A 1 284 ? 15.166 -12.772 21.829 1.00 97.00 284 ALA A N 1
ATOM 2233 C CA . ALA A 1 284 ? 15.659 -11.545 21.232 1.00 97.00 284 ALA A CA 1
ATOM 2234 C C . ALA A 1 284 ? 14.543 -10.495 21.126 1.00 97.00 284 ALA A C 1
ATOM 2236 O O . ALA A 1 284 ? 13.393 -10.793 20.795 1.00 97.00 284 ALA A O 1
ATOM 2237 N N . TYR A 1 285 ? 14.904 -9.248 21.423 1.00 96.44 285 TYR A N 1
ATOM 2238 C CA . TYR A 1 285 ? 14.030 -8.084 21.323 1.00 96.44 285 TYR A CA 1
ATOM 2239 C C . TYR A 1 285 ? 14.245 -7.392 19.977 1.00 96.44 285 TYR A C 1
ATOM 2241 O O . TYR A 1 285 ? 15.388 -7.158 19.591 1.00 96.44 285 TYR A O 1
ATOM 2249 N N . ALA A 1 286 ? 13.167 -7.016 19.287 1.00 95.06 286 ALA A N 1
ATOM 2250 C CA . ALA A 1 286 ? 13.282 -6.288 18.025 1.00 95.06 286 ALA A CA 1
ATOM 2251 C C . ALA A 1 286 ? 13.757 -4.848 18.262 1.00 95.06 286 ALA A C 1
ATOM 2253 O O . ALA A 1 286 ? 13.061 -4.051 18.893 1.00 95.06 286 ALA A O 1
ATOM 2254 N N . GLU A 1 287 ? 14.936 -4.504 17.748 1.00 90.75 287 GLU A N 1
ATOM 2255 C CA . GLU A 1 287 ? 15.568 -3.200 17.975 1.00 90.75 287 GLU A CA 1
ATOM 2256 C C . GLU A 1 287 ? 14.984 -2.105 17.065 1.00 90.75 287 GLU A C 1
ATOM 2258 O O . GLU A 1 287 ? 14.756 -0.975 17.511 1.00 90.75 287 GLU A O 1
ATOM 2263 N N . GLU A 1 288 ? 14.654 -2.441 15.817 1.00 91.38 288 GLU A N 1
ATOM 2264 C CA . GLU A 1 288 ? 14.146 -1.505 14.807 1.00 91.38 288 GLU A CA 1
ATOM 2265 C C . GLU A 1 288 ? 12.668 -1.183 15.015 1.00 91.38 288 GLU A C 1
ATOM 2267 O O . GLU A 1 288 ? 11.887 -2.025 15.462 1.00 91.38 288 GLU A O 1
ATOM 2272 N N . ASN A 1 289 ? 12.258 0.048 14.716 1.00 88.38 289 ASN A N 1
ATOM 2273 C CA . ASN A 1 289 ? 10.844 0.418 14.723 1.00 88.38 289 ASN A CA 1
ATOM 2274 C C . ASN A 1 289 ? 10.154 -0.095 13.454 1.00 88.38 289 ASN A C 1
ATOM 2276 O O . ASN A 1 289 ? 10.791 -0.234 12.411 1.00 88.38 289 ASN A O 1
ATOM 2280 N N . SER A 1 290 ? 8.838 -0.290 13.528 1.00 86.69 290 SER A N 1
ATOM 2281 C CA . SER A 1 290 ? 8.023 -0.507 12.333 1.00 86.69 290 SER A CA 1
ATOM 2282 C C . SER A 1 290 ? 8.224 0.651 11.345 1.00 86.69 290 SER A C 1
ATOM 2284 O O . SER A 1 290 ? 8.322 1.815 11.740 1.00 86.69 290 SER A O 1
ATOM 2286 N N . MET A 1 291 ? 8.337 0.321 10.058 1.00 87.69 291 MET A N 1
ATOM 2287 C CA . MET A 1 291 ? 8.710 1.272 9.002 1.00 87.69 291 MET A CA 1
ATOM 2288 C C . MET A 1 291 ? 7.519 1.712 8.143 1.00 87.69 291 MET A C 1
ATOM 2290 O O . MET A 1 291 ? 7.671 2.582 7.282 1.00 87.69 291 MET A O 1
ATOM 2294 N N . TYR A 1 292 ? 6.338 1.118 8.348 1.00 91.38 292 TYR A N 1
ATOM 2295 C CA . TYR A 1 292 ? 5.159 1.366 7.527 1.00 91.38 292 TYR A CA 1
ATOM 2296 C C . TYR A 1 292 ? 3.959 1.793 8.375 1.00 91.38 292 TYR A C 1
ATOM 2298 O O . TYR A 1 292 ? 3.329 0.980 9.046 1.00 91.38 292 TYR A O 1
ATOM 2306 N N . ALA A 1 293 ? 3.594 3.077 8.284 1.00 92.50 293 ALA A N 1
ATOM 2307 C CA . ALA A 1 293 ? 2.496 3.668 9.056 1.00 92.50 293 ALA A CA 1
ATOM 2308 C C . ALA A 1 293 ? 1.135 2.978 8.833 1.00 92.50 293 ALA A C 1
ATOM 2310 O O . ALA A 1 293 ? 0.278 2.992 9.714 1.00 92.50 293 ALA A O 1
ATOM 2311 N N . PHE A 1 294 ? 0.937 2.355 7.668 1.00 95.50 294 PHE A N 1
ATOM 2312 C CA . PHE A 1 294 ? -0.218 1.501 7.401 1.00 95.50 294 PHE A CA 1
ATOM 2313 C C . PHE A 1 294 ? -0.273 0.312 8.368 1.00 95.50 294 PHE A C 1
ATOM 2315 O O . PHE A 1 294 ? -1.302 0.079 8.990 1.00 95.50 294 PHE A O 1
ATOM 2322 N N . ASN A 1 295 ? 0.838 -0.398 8.565 1.00 96.19 295 ASN A N 1
ATOM 2323 C CA . ASN A 1 295 ? 0.900 -1.523 9.495 1.00 96.19 295 ASN A CA 1
ATOM 2324 C C . ASN A 1 295 ? 0.693 -1.059 10.943 1.00 96.19 295 ASN A C 1
ATOM 2326 O O . ASN A 1 295 ? -0.025 -1.708 11.701 1.00 96.19 295 ASN A O 1
ATOM 2330 N N . ASP A 1 296 ? 1.236 0.105 11.309 1.00 93.69 296 ASP A N 1
ATOM 2331 C CA . ASP A 1 296 ? 1.057 0.682 12.649 1.00 93.69 296 ASP A CA 1
ATOM 2332 C C . ASP A 1 296 ? -0.406 1.044 12.941 1.00 93.69 296 ASP A C 1
ATOM 2334 O O . ASP A 1 296 ? -0.891 0.842 14.059 1.00 93.69 296 ASP A O 1
ATOM 2338 N N . TYR A 1 297 ? -1.138 1.517 11.924 1.00 95.50 297 TYR A N 1
ATOM 2339 C CA . TYR A 1 297 ? -2.580 1.752 12.014 1.00 95.50 297 TYR A CA 1
ATOM 2340 C C . TYR A 1 297 ? -3.329 0.467 12.409 1.00 95.50 297 TYR A C 1
ATOM 2342 O O . TYR A 1 297 ? -4.226 0.511 13.255 1.00 95.50 297 TYR A O 1
ATOM 2350 N N . PHE A 1 298 ? -2.938 -0.686 11.863 1.00 97.31 298 PHE A N 1
ATOM 2351 C CA . PHE A 1 298 ? -3.557 -1.978 12.174 1.00 97.31 298 PHE A CA 1
ATOM 2352 C C . PHE A 1 298 ? -3.044 -2.623 13.463 1.00 97.31 298 PHE A C 1
ATOM 2354 O O . PHE A 1 298 ? -3.807 -3.314 14.142 1.00 97.31 298 PHE A O 1
ATOM 2361 N N . LEU A 1 299 ? -1.807 -2.339 13.876 1.00 96.00 299 LEU A N 1
ATOM 2362 C CA . LEU A 1 299 ? -1.269 -2.808 15.156 1.00 96.00 299 LEU A CA 1
ATOM 2363 C C . LEU A 1 299 ? -2.120 -2.318 16.338 1.00 96.00 299 LEU A C 1
ATOM 2365 O O . LEU A 1 299 ? -2.480 -3.093 17.226 1.00 96.00 299 LEU A O 1
ATOM 2369 N N . ALA A 1 300 ? -2.536 -1.048 16.312 1.00 94.06 300 ALA A N 1
ATOM 2370 C CA . ALA A 1 300 ? -3.455 -0.480 17.305 1.00 94.06 300 ALA A CA 1
ATOM 2371 C C . ALA A 1 300 ? -4.882 -1.073 17.241 1.00 94.06 300 ALA A C 1
ATOM 2373 O O . ALA A 1 300 ? -5.676 -0.898 18.170 1.00 94.06 300 ALA A O 1
ATOM 2374 N N . ARG A 1 301 ? -5.211 -1.789 16.157 1.00 95.75 301 ARG A N 1
ATOM 2375 C CA . ARG A 1 301 ? -6.518 -2.399 15.860 1.00 95.75 301 ARG A CA 1
ATOM 2376 C C . ARG A 1 301 ? -6.515 -3.921 15.979 1.00 95.75 301 ARG A C 1
ATOM 2378 O O . ARG A 1 301 ? -7.469 -4.558 15.559 1.00 95.75 301 ARG A O 1
ATOM 2385 N N . GLY A 1 302 ? -5.483 -4.505 16.590 1.00 94.38 302 GLY A N 1
ATOM 2386 C CA . GLY A 1 302 ? -5.475 -5.928 16.931 1.00 94.38 302 GLY A CA 1
ATOM 2387 C C . GLY A 1 302 ? -4.855 -6.841 15.879 1.00 94.38 302 GLY A C 1
ATOM 2388 O O . GLY A 1 302 ? -5.106 -8.037 15.925 1.00 94.38 302 GLY A O 1
ATOM 2389 N N . PHE A 1 303 ? -4.038 -6.309 14.970 1.00 97.69 303 PHE A N 1
ATOM 2390 C CA . PHE A 1 303 ? -3.217 -7.104 14.053 1.00 97.69 303 PHE A CA 1
ATOM 2391 C C . PHE A 1 303 ? -1.792 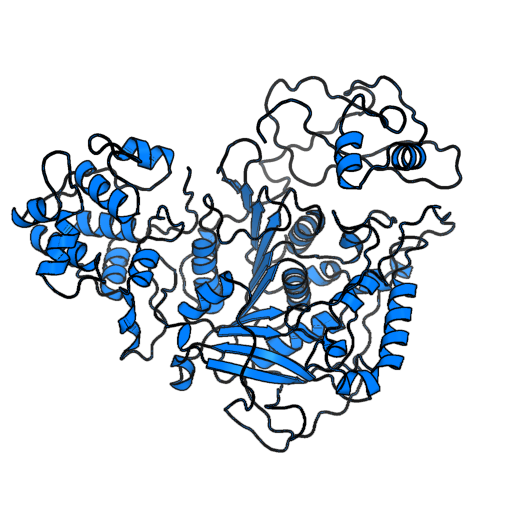-7.213 14.594 1.00 97.69 303 PHE A C 1
ATOM 2393 O O . PHE A 1 303 ? -1.275 -6.269 15.190 1.00 97.69 303 PHE A O 1
ATOM 2400 N N . ALA A 1 304 ? -1.137 -8.350 14.379 1.00 98.19 304 ALA A N 1
ATOM 2401 C CA . ALA A 1 304 ? 0.314 -8.416 14.486 1.00 98.19 304 ALA A CA 1
ATOM 2402 C C . ALA A 1 304 ? 0.953 -7.909 13.192 1.00 98.19 304 ALA A C 1
ATOM 2404 O O . ALA A 1 304 ? 0.410 -8.095 12.105 1.00 98.19 304 ALA A O 1
ATOM 2405 N N . VAL A 1 305 ? 2.128 -7.308 13.313 1.00 98.50 305 VAL A N 1
ATOM 2406 C CA . VAL A 1 305 ? 2.959 -6.869 12.197 1.00 98.50 305 VAL A CA 1
ATOM 2407 C C . VAL A 1 305 ? 4.240 -7.684 12.225 1.00 98.50 305 VAL A C 1
ATOM 2409 O O . VAL A 1 305 ? 4.894 -7.766 13.263 1.00 98.50 305 VAL A O 1
ATOM 2412 N N . VAL A 1 306 ? 4.596 -8.285 11.097 1.00 98.75 306 VAL A N 1
ATOM 2413 C CA . VAL A 1 306 ? 5.815 -9.084 10.952 1.00 98.75 306 VAL A CA 1
ATOM 2414 C C . VAL A 1 306 ? 6.615 -8.540 9.784 1.00 98.75 306 VAL A C 1
ATOM 2416 O O . VAL A 1 306 ? 6.070 -8.351 8.700 1.00 98.75 306 VAL A O 1
ATOM 2419 N N . TYR A 1 307 ? 7.904 -8.313 9.994 1.00 98.69 307 TYR A N 1
ATOM 2420 C CA . TYR A 1 307 ? 8.855 -8.019 8.931 1.00 98.69 307 TYR A CA 1
ATOM 2421 C C . TYR A 1 307 ? 9.862 -9.154 8.845 1.00 98.69 307 TYR A C 1
ATOM 2423 O O . TYR A 1 307 ? 10.275 -9.696 9.863 1.00 98.69 307 TYR A O 1
ATOM 2431 N N . SER A 1 308 ? 10.257 -9.504 7.629 1.00 98.31 308 SER A N 1
ATOM 2432 C CA . SER A 1 308 ? 11.420 -10.354 7.390 1.00 98.31 308 SER A CA 1
ATOM 2433 C C . SER A 1 308 ? 12.167 -9.805 6.195 1.00 98.31 308 SER A C 1
ATOM 2435 O O . SER A 1 308 ? 11.555 -9.430 5.191 1.00 98.31 308 SER A O 1
ATOM 2437 N N . ALA A 1 309 ? 13.485 -9.733 6.315 1.00 97.50 309 ALA A N 1
ATOM 2438 C CA . ALA A 1 309 ? 14.344 -9.217 5.263 1.00 97.50 309 ALA A CA 1
ATOM 2439 C C . ALA A 1 309 ? 14.744 -10.298 4.231 1.00 97.50 309 ALA A C 1
ATOM 2441 O O . ALA A 1 309 ? 15.124 -9.976 3.102 1.00 97.50 309 ALA A O 1
ATOM 2442 N N . GLY A 1 310 ? 14.520 -11.576 4.559 1.00 97.69 310 GLY A N 1
ATOM 2443 C CA . GLY A 1 310 ? 14.783 -12.723 3.687 1.00 97.69 310 GLY A CA 1
ATOM 2444 C C . GLY A 1 310 ? 16.236 -13.201 3.737 1.00 97.69 310 GLY A C 1
ATOM 2445 O O . GLY A 1 310 ? 16.961 -12.916 4.689 1.00 97.69 310 GLY A O 1
ATOM 2446 N N . VAL A 1 311 ? 16.648 -13.969 2.727 1.00 97.56 311 VAL A N 1
ATOM 2447 C CA . VAL A 1 311 ? 18.034 -14.451 2.566 1.00 97.56 311 VAL A CA 1
ATOM 2448 C C . VAL A 1 311 ? 18.994 -13.289 2.314 1.00 97.56 311 VAL A C 1
ATOM 2450 O O . VAL A 1 311 ? 18.580 -12.237 1.829 1.00 97.56 311 VAL A O 1
ATOM 2453 N N . GLY A 1 312 ? 20.275 -13.435 2.658 1.00 97.69 312 GLY A N 1
ATOM 2454 C CA . GLY A 1 312 ? 21.321 -12.450 2.341 1.00 97.69 312 GLY A CA 1
ATOM 2455 C C . GLY A 1 312 ? 21.232 -11.121 3.089 1.00 97.69 312 GLY A C 1
ATOM 2456 O O . GLY A 1 312 ? 22.018 -10.204 2.837 1.00 97.69 312 GLY A O 1
ATOM 2457 N N . THR A 1 313 ? 20.302 -10.990 4.027 1.00 98.12 313 THR A N 1
ATOM 2458 C CA . THR A 1 313 ? 20.158 -9.791 4.847 1.00 98.12 313 THR A CA 1
ATOM 2459 C C . THR A 1 313 ? 20.781 -9.978 6.217 1.00 98.12 313 THR A C 1
ATOM 2461 O O . THR A 1 313 ? 21.078 -11.088 6.653 1.00 98.12 313 THR A O 1
ATOM 2464 N N . ARG A 1 314 ? 21.002 -8.869 6.922 1.00 96.12 314 ARG A N 1
ATOM 2465 C CA . ARG A 1 314 ? 21.545 -8.892 8.277 1.00 96.12 314 ARG A CA 1
ATOM 2466 C C . ARG A 1 314 ? 20.712 -9.825 9.160 1.00 96.12 314 ARG A C 1
ATOM 2468 O O . ARG A 1 314 ? 19.494 -9.812 9.077 1.00 96.12 314 ARG A O 1
ATOM 2475 N N . TYR A 1 315 ? 21.393 -10.614 9.989 1.00 96.06 315 TYR A N 1
ATOM 2476 C CA . TYR A 1 315 ? 20.823 -11.614 10.903 1.00 96.06 315 TYR A CA 1
ATOM 2477 C C . TYR A 1 315 ? 20.232 -12.879 10.269 1.00 96.06 315 TYR A C 1
ATOM 2479 O O . TYR A 1 315 ? 20.113 -13.864 11.002 1.00 96.06 315 TYR A O 1
ATOM 2487 N N . SER A 1 316 ? 19.987 -12.905 8.960 1.00 97.88 316 SER A N 1
ATOM 2488 C CA . SER A 1 316 ? 19.679 -14.122 8.200 1.00 97.88 316 SER A CA 1
ATOM 2489 C C . SER A 1 316 ? 20.947 -14.782 7.638 1.00 97.88 316 SER A C 1
ATOM 2491 O O . SER A 1 316 ? 22.021 -14.170 7.615 1.00 97.88 316 SER A O 1
ATOM 2493 N N . ASP A 1 317 ? 20.815 -16.029 7.196 1.00 98.00 317 ASP A N 1
ATOM 2494 C CA . ASP A 1 317 ? 21.783 -16.725 6.339 1.00 98.00 317 ASP A CA 1
ATOM 2495 C C . ASP A 1 317 ? 21.557 -16.394 4.849 1.00 98.00 317 ASP A C 1
ATOM 2497 O O . ASP A 1 317 ? 20.691 -15.579 4.500 1.00 98.00 317 ASP A O 1
ATOM 2501 N N . GLY A 1 318 ? 22.360 -16.991 3.968 1.00 97.12 318 GLY A N 1
ATOM 2502 C CA . GLY A 1 318 ? 22.164 -16.913 2.527 1.00 97.12 318 GLY A CA 1
ATOM 2503 C C . 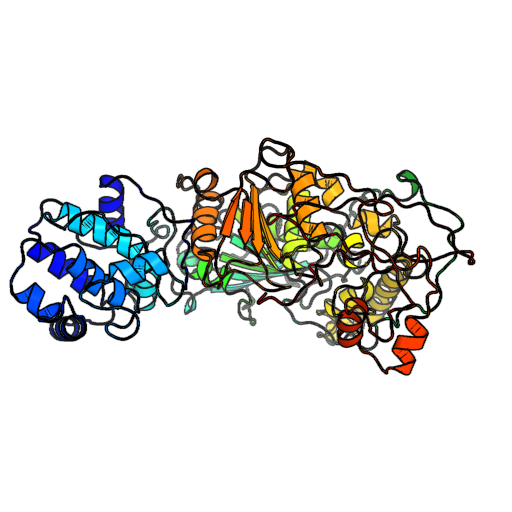GLY A 1 318 ? 22.753 -15.686 1.824 1.00 97.12 318 GLY A C 1
ATOM 2504 O O . GLY A 1 318 ? 23.462 -14.871 2.435 1.00 97.12 318 GLY A O 1
ATOM 2505 N N . PHE A 1 319 ? 22.427 -15.541 0.533 1.00 98.06 319 PHE A N 1
ATOM 2506 C CA . PHE A 1 319 ? 22.810 -14.431 -0.355 1.00 98.06 319 PHE A CA 1
ATOM 2507 C C . PHE A 1 319 ? 21.604 -13.758 -1.018 1.00 98.06 319 PHE A C 1
ATOM 2509 O O . PHE A 1 319 ? 20.533 -14.344 -1.133 1.00 98.06 319 PHE A O 1
ATOM 2516 N N . ARG A 1 320 ? 21.769 -12.493 -1.436 1.00 98.19 320 ARG A N 1
ATOM 2517 C CA . ARG A 1 320 ? 20.753 -11.800 -2.245 1.00 98.19 320 ARG A CA 1
ATOM 2518 C C . ARG A 1 320 ? 20.844 -12.252 -3.687 1.00 98.19 320 ARG A C 1
ATOM 2520 O O . ARG A 1 320 ? 21.918 -12.170 -4.274 1.00 98.19 320 ARG A O 1
ATOM 2527 N N . THR A 1 321 ? 19.707 -12.618 -4.252 1.00 94.62 321 THR A N 1
ATOM 2528 C CA . THR A 1 321 ? 19.610 -13.224 -5.583 1.00 94.62 321 THR A CA 1
ATOM 2529 C C . THR A 1 321 ? 18.779 -12.391 -6.570 1.00 94.62 321 THR A C 1
ATOM 2531 O O . THR A 1 321 ? 18.778 -12.646 -7.781 1.00 94.62 321 THR A O 1
ATOM 2534 N N . THR A 1 322 ? 18.094 -11.365 -6.057 1.00 97.75 322 THR A N 1
ATOM 2535 C CA . THR A 1 322 ? 17.236 -10.415 -6.763 1.00 97.75 322 THR A CA 1
ATOM 2536 C C . THR A 1 322 ? 16.096 -11.078 -7.526 1.00 97.75 322 THR A C 1
ATOM 2538 O O . THR A 1 322 ? 16.196 -11.332 -8.728 1.00 97.75 322 THR A O 1
ATOM 2541 N N . GLY A 1 323 ? 14.968 -11.287 -6.844 1.00 96.62 323 GLY A N 1
ATOM 2542 C CA . GLY A 1 323 ? 13.689 -11.560 -7.494 1.00 96.62 323 GLY A CA 1
ATOM 2543 C C . GLY A 1 323 ? 13.438 -12.985 -7.977 1.00 96.62 323 GLY A C 1
ATOM 2544 O O . GLY A 1 323 ? 12.444 -13.220 -8.671 1.00 96.62 323 GLY A O 1
ATOM 2545 N N . ASP A 1 324 ? 14.326 -13.914 -7.660 1.00 95.12 324 ASP A N 1
ATOM 2546 C CA . ASP A 1 324 ? 14.244 -15.310 -8.077 1.00 95.12 324 ASP A CA 1
ATOM 2547 C C . ASP A 1 324 ? 13.276 -16.139 -7.205 1.00 95.12 324 ASP A C 1
ATOM 2549 O O . ASP A 1 324 ? 12.574 -15.590 -6.338 1.00 95.12 324 ASP A O 1
ATOM 2553 N N . PRO A 1 325 ? 13.143 -17.450 -7.480 1.00 96.00 325 PRO A N 1
ATOM 2554 C CA . PRO A 1 325 ? 12.347 -18.343 -6.649 1.00 96.00 325 PRO A CA 1
ATOM 2555 C C . PRO A 1 325 ? 12.771 -18.360 -5.175 1.00 96.00 325 PRO A C 1
ATOM 2557 O O . PRO A 1 325 ? 11.900 -18.370 -4.317 1.00 96.00 325 PRO A O 1
ATOM 2560 N N . GLU A 1 326 ? 14.055 -18.267 -4.855 1.00 95.56 326 GLU A N 1
ATOM 2561 C CA . GLU A 1 326 ? 14.583 -18.359 -3.495 1.00 95.56 326 GLU A CA 1
ATOM 2562 C C . GLU A 1 326 ? 14.143 -17.171 -2.623 1.00 95.56 326 GLU A C 1
ATOM 2564 O O . GLU A 1 326 ? 13.683 -17.335 -1.490 1.00 95.56 326 GLU A O 1
ATOM 2569 N N . GLU A 1 327 ? 14.151 -15.947 -3.151 1.00 98.00 327 GLU A N 1
ATOM 2570 C CA . GLU A 1 327 ? 13.567 -14.819 -2.413 1.00 98.00 327 GLU A CA 1
ATOM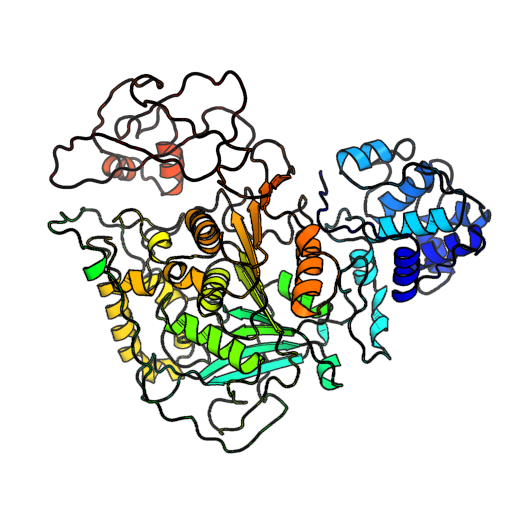 2571 C C . GLU A 1 327 ? 12.049 -14.963 -2.209 1.00 98.00 327 GLU A C 1
ATOM 2573 O O . GLU A 1 327 ? 11.506 -14.517 -1.190 1.00 98.00 327 GLU A O 1
ATOM 2578 N N . THR A 1 328 ? 11.364 -15.620 -3.149 1.00 98.25 328 THR A N 1
ATOM 2579 C CA . THR A 1 328 ? 9.937 -15.949 -3.028 1.00 98.25 328 THR A CA 1
ATOM 2580 C C . THR A 1 328 ? 9.709 -16.998 -1.939 1.00 98.25 328 THR A C 1
ATOM 2582 O O . THR A 1 328 ? 8.839 -16.825 -1.080 1.00 98.25 328 THR A O 1
ATOM 2585 N N . ASP A 1 329 ? 10.520 -18.052 -1.930 1.00 97.50 329 ASP A N 1
ATOM 2586 C CA . ASP A 1 329 ? 10.465 -19.152 -0.972 1.00 97.50 329 ASP A CA 1
ATOM 2587 C C . ASP A 1 329 ? 10.807 -18.677 0.443 1.00 97.50 329 ASP A C 1
ATOM 2589 O O . ASP A 1 329 ? 10.198 -19.130 1.414 1.00 97.50 329 ASP A O 1
ATOM 2593 N N . GLY A 1 330 ? 11.682 -17.677 0.578 1.00 98.00 330 GLY A N 1
ATOM 2594 C CA . GLY A 1 330 ? 11.921 -16.999 1.848 1.00 98.00 330 GLY A CA 1
ATOM 2595 C C . GLY A 1 330 ? 10.663 -16.333 2.419 1.00 98.00 330 GLY A C 1
ATOM 2596 O O . GLY A 1 330 ? 10.355 -16.493 3.603 1.00 98.00 330 GLY A O 1
ATOM 2597 N N . ALA A 1 331 ? 9.881 -15.639 1.586 1.00 98.50 331 ALA A N 1
ATOM 2598 C CA . ALA A 1 331 ? 8.604 -15.067 2.015 1.00 98.50 331 ALA A CA 1
ATOM 2599 C C . ALA A 1 331 ? 7.570 -16.159 2.355 1.00 98.50 331 ALA A C 1
ATOM 2601 O O . ALA A 1 331 ? 6.863 -16.054 3.362 1.00 98.50 331 ALA A O 1
ATOM 2602 N N . VAL A 1 332 ? 7.508 -17.230 1.557 1.00 98.75 332 VAL A N 1
ATOM 2603 C CA . VAL A 1 332 ? 6.638 -18.392 1.810 1.00 98.75 332 VAL A CA 1
ATOM 2604 C C . VAL A 1 332 ? 6.981 -19.060 3.138 1.00 98.75 332 VAL A C 1
ATOM 2606 O O . VAL A 1 332 ? 6.073 -19.331 3.921 1.00 98.75 332 VAL A O 1
ATOM 2609 N N . ALA A 1 333 ? 8.263 -19.251 3.448 1.00 98.81 333 ALA A N 1
ATOM 2610 C CA . ALA A 1 333 ? 8.709 -19.851 4.699 1.00 98.81 333 ALA A CA 1
ATOM 2611 C C . ALA A 1 333 ? 8.179 -19.084 5.924 1.00 98.81 333 ALA A C 1
ATOM 2613 O O . ALA A 1 333 ? 7.671 -19.681 6.879 1.00 98.81 333 ALA A O 1
ATOM 2614 N N . VAL A 1 334 ? 8.210 -17.751 5.890 1.00 98.88 334 VAL A N 1
ATOM 2615 C CA . VAL A 1 334 ? 7.656 -16.937 6.980 1.00 98.88 334 VAL A CA 1
ATOM 2616 C C . VAL A 1 334 ? 6.142 -17.141 7.107 1.00 98.88 334 VAL A C 1
ATOM 2618 O O . VAL A 1 334 ? 5.649 -17.350 8.216 1.00 98.88 334 VAL A O 1
ATOM 2621 N N . ILE A 1 335 ? 5.394 -17.165 5.997 1.00 98.94 335 ILE A N 1
ATOM 2622 C CA . ILE A 1 335 ? 3.944 -17.445 6.004 1.00 98.94 335 ILE A CA 1
ATOM 2623 C C . ILE A 1 335 ? 3.658 -18.847 6.559 1.00 98.94 335 ILE A C 1
ATOM 2625 O O . ILE A 1 335 ? 2.759 -19.031 7.382 1.00 98.94 335 ILE A O 1
ATOM 2629 N N . GLU A 1 336 ? 4.435 -19.849 6.163 1.00 98.88 336 GLU A N 1
ATOM 2630 C CA . GLU A 1 336 ? 4.300 -21.214 6.667 1.00 98.88 336 GLU A CA 1
ATOM 2631 C C . GLU A 1 336 ? 4.569 -21.301 8.172 1.00 98.88 336 GLU A C 1
ATOM 2633 O O . GLU A 1 336 ? 3.876 -22.028 8.881 1.00 98.88 336 GLU A O 1
ATOM 2638 N N . TRP A 1 337 ? 5.516 -20.530 8.708 1.00 98.88 337 TRP A N 1
ATOM 2639 C CA . TRP A 1 337 ? 5.726 -20.467 10.155 1.00 98.88 337 TRP A CA 1
ATOM 2640 C C . TRP A 1 337 ? 4.547 -19.790 10.868 1.00 98.88 337 TRP A C 1
ATOM 2642 O O . TRP A 1 337 ? 4.027 -20.323 11.854 1.00 98.88 337 TRP A O 1
ATOM 2652 N N . LEU A 1 338 ? 4.055 -18.671 10.326 1.00 98.88 338 LEU A N 1
ATOM 2653 C CA . LEU A 1 338 ? 2.890 -17.944 10.851 1.00 98.88 338 LEU A CA 1
ATOM 2654 C C . LEU A 1 338 ? 1.599 -18.775 10.833 1.00 98.88 338 LEU A C 1
ATOM 2656 O O . LEU A 1 338 ? 0.679 -18.492 11.604 1.00 98.88 338 LEU A O 1
ATOM 2660 N N . THR A 1 339 ? 1.539 -19.797 9.977 1.00 98.50 339 THR A N 1
ATOM 2661 C CA . THR A 1 339 ? 0.426 -20.752 9.845 1.00 98.50 339 THR A CA 1
ATOM 2662 C C . THR A 1 339 ? 0.691 -22.088 10.550 1.00 98.50 339 THR A C 1
ATOM 2664 O O . THR A 1 339 ? -0.148 -22.988 10.509 1.00 98.50 339 THR A O 1
ATOM 2667 N N . GLY A 1 340 ? 1.834 -22.226 11.233 1.00 98.00 340 GLY A N 1
ATOM 2668 C CA . GLY A 1 340 ? 2.199 -23.407 12.019 1.00 98.00 340 GLY A CA 1
ATOM 2669 C C . GLY A 1 340 ? 2.679 -24.612 11.202 1.00 98.00 340 GLY A C 1
ATOM 2670 O O . GLY A 1 340 ? 2.736 -25.718 11.737 1.00 98.00 340 GLY A O 1
ATOM 2671 N N . LYS A 1 341 ? 3.013 -24.416 9.925 1.00 98.06 341 LYS A N 1
ATOM 2672 C CA . LYS A 1 341 ? 3.501 -25.447 8.996 1.00 98.06 341 LYS A CA 1
ATOM 2673 C C . LYS A 1 341 ? 5.022 -25.538 8.914 1.00 98.06 341 LYS A C 1
ATOM 2675 O O . LYS A 1 341 ? 5.539 -26.573 8.505 1.00 98.06 341 LYS A O 1
ATOM 2680 N N . ARG A 1 342 ? 5.730 -24.488 9.326 1.00 97.81 342 ARG A N 1
ATOM 2681 C CA . ARG A 1 342 ? 7.195 -24.430 9.344 1.00 97.81 342 ARG A CA 1
ATOM 2682 C C . ARG A 1 342 ? 7.708 -24.126 10.740 1.00 97.81 342 ARG A C 1
ATOM 2684 O O . ARG A 1 342 ? 7.025 -23.493 11.544 1.00 97.81 342 ARG A O 1
ATOM 2691 N N . ARG A 1 343 ? 8.907 -24.616 11.046 1.00 97.25 343 ARG A N 1
ATOM 2692 C CA . ARG A 1 343 ? 9.562 -24.378 12.334 1.00 97.25 343 ARG A CA 1
ATOM 2693 C C . ARG A 1 343 ? 10.399 -23.105 12.304 1.00 97.25 343 ARG A C 1
ATOM 2695 O O . ARG A 1 343 ? 10.942 -22.727 11.270 1.00 97.25 343 ARG A O 1
ATOM 2702 N N . ALA A 1 344 ? 10.520 -22.492 13.472 1.00 98.62 344 ALA A N 1
ATOM 2703 C CA . ALA A 1 344 ? 11.459 -21.417 13.738 1.00 98.62 344 ALA A CA 1
ATOM 2704 C C . ALA A 1 344 ? 12.160 -21.671 15.069 1.00 98.62 344 ALA A C 1
ATOM 2706 O O . ALA A 1 344 ? 11.718 -22.513 15.858 1.00 98.62 344 ALA A O 1
ATOM 2707 N N . PHE A 1 345 ? 13.214 -20.910 15.319 1.00 98.81 345 PHE A N 1
ATOM 2708 C CA . PHE A 1 345 ? 14.055 -20.991 16.500 1.00 98.81 345 PHE A CA 1
ATOM 2709 C C . PHE A 1 345 ? 14.109 -19.650 17.237 1.00 98.81 345 PHE A C 1
ATOM 2711 O O . PHE A 1 345 ? 13.915 -18.589 16.637 1.00 98.81 345 PHE A O 1
ATOM 2718 N N . THR A 1 346 ? 14.352 -19.692 18.548 1.00 98.56 346 THR A N 1
ATOM 2719 C CA . THR A 1 346 ? 14.510 -18.484 19.378 1.00 98.56 346 THR A CA 1
ATOM 2720 C C . THR A 1 346 ? 15.829 -17.765 19.128 1.00 98.56 346 THR A C 1
ATOM 2722 O O . THR A 1 346 ? 15.920 -16.570 19.392 1.00 98.56 346 THR A O 1
ATOM 2725 N N . ASN A 1 347 ? 16.830 -18.482 18.616 1.00 97.75 347 ASN A N 1
ATOM 2726 C CA . ASN A 1 347 ? 18.129 -17.985 18.182 1.00 97.75 347 ASN A CA 1
ATOM 2727 C C . ASN A 1 347 ? 18.736 -18.939 17.132 1.00 97.75 347 ASN A C 1
ATOM 2729 O O . ASN A 1 347 ? 18.115 -19.923 16.734 1.00 97.75 347 ASN A O 1
ATOM 2733 N N . ARG A 1 348 ? 19.953 -18.643 16.666 1.00 95.75 348 ARG A N 1
ATOM 2734 C CA . ARG A 1 348 ? 20.630 -19.386 15.586 1.00 95.75 348 ARG A CA 1
ATOM 2735 C C . ARG A 1 348 ? 21.493 -20.568 16.051 1.00 95.75 348 ARG A C 1
ATOM 2737 O O . ARG A 1 348 ? 22.143 -21.177 15.211 1.00 95.75 348 ARG A O 1
ATOM 2744 N N . THR A 1 349 ? 21.600 -20.863 17.351 1.00 94.94 349 THR A N 1
ATOM 2745 C CA . THR A 1 349 ? 22.675 -21.743 17.857 1.00 94.94 349 THR A CA 1
ATOM 2746 C C . THR A 1 349 ? 22.225 -22.887 18.755 1.00 94.94 349 THR A C 1
ATOM 2748 O O . THR A 1 349 ? 22.793 -23.974 18.660 1.00 94.94 349 THR A O 1
ATOM 2751 N N . ASP A 1 350 ? 21.251 -22.690 19.639 1.00 96.25 350 ASP A N 1
ATOM 2752 C CA . ASP A 1 350 ? 20.928 -23.691 20.662 1.00 96.25 350 ASP A CA 1
ATOM 2753 C C . ASP A 1 350 ? 19.841 -24.694 20.253 1.00 96.25 350 ASP A C 1
ATOM 2755 O O . ASP A 1 350 ? 19.639 -25.681 20.960 1.00 96.25 350 ASP A O 1
ATOM 2759 N N . GLY A 1 351 ? 19.174 -24.492 19.113 1.00 97.50 351 GLY A N 1
ATOM 2760 C CA . GLY A 1 351 ? 18.144 -25.392 18.589 1.00 97.50 351 GLY A CA 1
ATOM 2761 C C . GLY A 1 351 ? 16.826 -25.375 19.373 1.00 97.50 351 GLY A C 1
ATOM 2762 O O . GLY A 1 351 ? 16.080 -26.360 19.331 1.00 97.50 351 GLY A O 1
ATOM 2763 N N . ILE A 1 352 ? 16.523 -24.305 20.112 1.00 98.62 352 ILE A N 1
ATOM 2764 C CA . ILE A 1 352 ? 15.237 -24.147 20.802 1.00 98.62 352 ILE A CA 1
ATOM 2765 C C . ILE A 1 352 ? 14.174 -23.638 19.825 1.00 98.62 352 ILE A C 1
ATOM 2767 O O . ILE A 1 352 ? 14.263 -22.539 19.283 1.00 98.62 352 ILE A O 1
ATOM 2771 N N . THR A 1 353 ? 13.146 -24.452 19.587 1.00 98.69 353 THR A N 1
ATOM 2772 C CA . THR A 1 353 ? 12.073 -24.130 18.636 1.00 98.69 353 THR A CA 1
ATOM 2773 C C . THR A 1 353 ? 11.019 -23.199 19.230 1.00 98.69 353 THR A C 1
ATOM 2775 O O . THR A 1 353 ? 10.733 -23.247 20.425 1.00 98.69 353 THR A O 1
ATOM 2778 N N . ILE A 1 354 ? 10.391 -22.380 18.386 1.00 98.69 354 ILE A N 1
ATOM 2779 C CA . ILE A 1 354 ? 9.287 -21.492 18.764 1.00 98.69 354 ILE A CA 1
ATOM 2780 C C . ILE A 1 354 ? 8.198 -21.474 17.686 1.00 98.69 354 ILE A C 1
ATOM 2782 O O . ILE A 1 354 ? 8.456 -21.338 16.488 1.00 98.69 354 ILE A O 1
ATOM 2786 N N . LYS A 1 355 ? 6.943 -21.605 18.119 1.00 98.56 355 LYS A N 1
ATOM 2787 C CA . LYS A 1 355 ? 5.757 -21.505 17.254 1.00 98.56 355 LYS A CA 1
ATOM 2788 C C . LYS A 1 355 ? 5.218 -20.077 17.253 1.00 98.56 355 LYS A C 1
ATOM 2790 O O . LYS A 1 355 ? 5.247 -19.415 18.290 1.00 98.56 355 LYS A O 1
ATOM 2795 N N . ALA A 1 356 ? 4.596 -19.654 16.151 1.00 98.44 356 ALA A N 1
ATOM 2796 C CA . ALA A 1 356 ? 3.768 -18.444 16.086 1.00 98.44 356 ALA A CA 1
ATOM 2797 C C . ALA A 1 356 ? 2.434 -18.636 16.837 1.00 98.44 356 ALA A C 1
ATOM 2799 O O . ALA A 1 356 ? 1.349 -18.466 16.287 1.00 98.44 356 ALA A O 1
ATOM 2800 N N . TRP A 1 357 ? 2.491 -19.046 18.106 1.00 97.69 357 TRP A N 1
ATOM 2801 C CA . TRP A 1 357 ? 1.321 -19.469 18.871 1.00 97.69 357 TRP A CA 1
ATOM 2802 C C . TRP A 1 357 ? 0.274 -18.362 18.990 1.00 97.69 357 TRP A C 1
ATOM 2804 O O . TRP A 1 357 ? -0.892 -18.673 19.168 1.00 97.69 357 TRP A O 1
ATOM 2814 N N . TRP A 1 358 ? 0.646 -17.090 18.906 1.00 97.62 358 TRP A N 1
ATOM 2815 C CA . TRP A 1 358 ? -0.248 -15.932 18.987 1.00 97.62 358 TRP A CA 1
ATOM 2816 C C . TRP A 1 358 ? -0.999 -15.632 17.673 1.00 97.62 358 TRP A C 1
ATOM 2818 O O . TRP A 1 358 ? -1.933 -14.834 17.684 1.00 97.62 358 TRP A O 1
ATOM 2828 N N . SER A 1 359 ? -0.619 -16.258 16.557 1.00 98.38 359 SER A N 1
ATOM 2829 C CA . SER A 1 359 ? -1.213 -16.042 15.232 1.00 98.38 359 SER A CA 1
ATOM 2830 C C . SER A 1 359 ? -2.547 -16.786 15.078 1.00 98.38 359 SER A C 1
ATOM 2832 O O . SER A 1 359 ? -2.721 -17.884 15.611 1.00 98.38 359 SER A O 1
ATOM 2834 N N . THR A 1 360 ? -3.492 -16.219 14.321 1.00 98.12 360 THR A N 1
ATOM 2835 C CA . THR A 1 360 ? -4.681 -16.949 13.827 1.00 98.12 360 THR A CA 1
ATOM 2836 C C . THR A 1 360 ? -4.364 -17.861 12.638 1.00 98.12 360 THR A C 1
ATOM 2838 O O . THR A 1 360 ? -5.204 -18.672 12.254 1.00 98.12 360 THR A O 1
ATOM 2841 N N . GLY A 1 361 ? -3.177 -17.729 12.036 1.00 98.25 361 GLY A N 1
ATOM 2842 C CA . GLY A 1 361 ? -2.818 -18.364 10.766 1.00 98.25 361 GLY A CA 1
ATOM 2843 C C . GLY A 1 361 ? -3.409 -17.663 9.538 1.00 98.25 361 GLY A C 1
ATOM 2844 O O . GLY A 1 361 ? -3.310 -18.188 8.433 1.00 98.25 361 GLY A O 1
ATOM 2845 N N . LEU A 1 362 ? -4.033 -16.494 9.711 1.00 98.75 362 LEU A N 1
ATOM 2846 C CA . LEU A 1 362 ? -4.537 -15.665 8.619 1.00 98.75 362 LEU A CA 1
ATOM 2847 C C . LEU A 1 362 ? -3.560 -14.516 8.380 1.00 98.75 362 LEU A C 1
ATOM 2849 O O . LEU A 1 362 ? -3.316 -13.703 9.275 1.00 98.75 362 LEU A O 1
ATOM 2853 N N . VAL A 1 363 ? -2.992 -14.471 7.177 1.00 98.94 363 VAL A N 1
ATOM 2854 C CA . VAL A 1 363 ? -1.924 -13.540 6.810 1.00 98.94 363 VAL A CA 1
ATOM 2855 C C . VAL A 1 363 ? -2.377 -12.672 5.641 1.00 98.94 363 VAL A C 1
ATOM 2857 O O . VAL A 1 363 ? -2.910 -13.185 4.657 1.00 98.94 363 VAL A O 1
ATOM 2860 N N . ALA A 1 364 ? -2.119 -11.370 5.723 1.00 98.94 364 ALA A N 1
ATOM 2861 C CA . ALA A 1 364 ? -2.049 -10.502 4.556 1.00 98.94 364 ALA A CA 1
ATOM 2862 C C . ALA A 1 364 ? -0.618 -10.020 4.346 1.00 98.94 364 ALA A C 1
ATOM 2864 O O . ALA A 1 364 ? 0.073 -9.710 5.318 1.00 98.94 364 ALA A O 1
ATOM 2865 N N . MET A 1 365 ? -0.185 -9.917 3.089 1.00 98.94 365 MET A N 1
ATOM 2866 C CA . MET A 1 365 ? 1.081 -9.257 2.771 1.00 98.94 365 MET A CA 1
ATOM 2867 C C . MET A 1 365 ? 0.873 -7.799 2.381 1.00 98.94 365 MET A C 1
ATOM 2869 O O . MET A 1 365 ? -0.085 -7.474 1.685 1.00 98.94 365 MET A O 1
ATOM 2873 N N . THR A 1 366 ? 1.766 -6.919 2.831 1.00 98.56 366 THR A N 1
ATOM 2874 C CA . THR A 1 366 ? 1.635 -5.466 2.644 1.00 98.56 366 THR A CA 1
ATOM 2875 C C . THR A 1 366 ? 2.980 -4.816 2.334 1.00 98.56 366 THR A C 1
ATOM 2877 O O . THR A 1 366 ? 4.019 -5.249 2.841 1.00 98.56 366 THR A O 1
ATOM 2880 N N . GLY A 1 367 ? 2.966 -3.738 1.550 1.00 97.19 367 GLY A N 1
ATOM 2881 C CA . GLY A 1 367 ? 4.129 -2.875 1.343 1.00 97.19 367 GLY A CA 1
ATOM 2882 C C . GLY A 1 367 ? 4.176 -2.266 -0.052 1.00 97.19 367 GLY A C 1
ATOM 2883 O O . GLY A 1 367 ? 3.275 -2.495 -0.857 1.00 97.19 367 GLY A O 1
ATOM 2884 N N . LYS A 1 368 ? 5.231 -1.484 -0.320 1.00 97.69 368 LYS A N 1
ATOM 2885 C CA . LYS A 1 368 ? 5.481 -0.857 -1.624 1.00 97.69 368 LYS A CA 1
ATOM 2886 C C . LYS A 1 368 ? 6.781 -1.321 -2.268 1.00 97.69 368 LYS A C 1
ATOM 2888 O O . LYS A 1 368 ? 7.734 -1.604 -1.546 1.00 97.69 368 LYS A O 1
ATOM 2893 N N . SER A 1 369 ? 6.872 -1.281 -3.597 1.00 98.44 369 SER A N 1
ATOM 2894 C CA . SER A 1 369 ? 8.107 -1.587 -4.335 1.00 98.44 369 SER A CA 1
ATOM 2895 C C . SER A 1 369 ? 8.503 -3.052 -4.148 1.00 98.44 369 SER A C 1
ATOM 2897 O O . SER A 1 369 ? 7.635 -3.913 -4.243 1.00 98.44 369 SER A O 1
ATOM 2899 N N . TYR A 1 370 ? 9.759 -3.354 -3.811 1.00 98.69 370 TYR A N 1
ATOM 2900 C CA . TYR A 1 370 ? 10.235 -4.712 -3.514 1.00 98.69 370 TYR A CA 1
ATOM 2901 C C . TYR A 1 370 ? 9.325 -5.478 -2.532 1.00 98.69 370 TYR A C 1
ATOM 2903 O O . TYR A 1 370 ? 9.091 -6.673 -2.686 1.00 98.69 370 TYR A O 1
ATOM 2911 N N . LEU A 1 371 ? 8.723 -4.785 -1.563 1.00 98.62 371 LEU A N 1
ATOM 2912 C CA . LEU A 1 371 ? 7.810 -5.401 -0.601 1.00 98.62 371 LEU A CA 1
ATOM 2913 C C . LEU A 1 371 ? 6.529 -5.910 -1.284 1.00 98.62 371 LEU A C 1
ATOM 2915 O O . LEU A 1 371 ? 6.068 -7.020 -1.025 1.00 98.62 371 LEU A O 1
ATOM 2919 N N . ALA A 1 372 ? 5.974 -5.103 -2.191 1.00 98.69 372 ALA A N 1
ATOM 2920 C CA . ALA A 1 372 ? 4.831 -5.477 -3.017 1.00 98.69 372 ALA A CA 1
ATOM 2921 C C . ALA A 1 372 ? 5.207 -6.539 -4.056 1.00 98.69 372 ALA A C 1
ATOM 2923 O O . ALA A 1 372 ? 4.428 -7.456 -4.297 1.00 98.69 372 ALA A O 1
ATOM 2924 N N . THR A 1 373 ? 6.410 -6.452 -4.624 1.00 98.94 373 THR A N 1
ATOM 2925 C CA . THR A 1 373 ? 6.988 -7.456 -5.526 1.00 98.94 373 THR A CA 1
ATOM 2926 C C . THR A 1 373 ? 6.983 -8.839 -4.876 1.00 98.94 373 THR A C 1
ATOM 2928 O O . THR A 1 373 ? 6.453 -9.783 -5.455 1.00 98.94 373 THR A O 1
ATOM 2931 N N . LEU A 1 374 ? 7.484 -8.954 -3.640 1.00 98.88 374 LEU A N 1
ATOM 2932 C CA . LEU A 1 374 ? 7.497 -10.222 -2.905 1.00 98.88 374 LEU A CA 1
ATOM 2933 C C . LEU A 1 374 ? 6.098 -10.659 -2.453 1.00 98.88 374 LEU A C 1
ATOM 2935 O O . LEU A 1 374 ? 5.827 -11.856 -2.413 1.00 98.88 374 LEU A O 1
ATOM 2939 N N . ALA A 1 375 ? 5.182 -9.725 -2.177 1.00 98.88 375 ALA A N 1
ATOM 2940 C CA . ALA A 1 375 ? 3.778 -10.061 -1.935 1.00 98.88 375 ALA A CA 1
ATOM 2941 C C . ALA A 1 375 ? 3.123 -10.702 -3.170 1.00 98.88 375 ALA A C 1
ATOM 2943 O O . ALA A 1 375 ? 2.459 -11.733 -3.060 1.00 98.88 375 ALA A O 1
ATOM 2944 N N . MET A 1 376 ? 3.349 -10.133 -4.356 1.00 98.88 376 MET A N 1
ATOM 2945 C CA . MET A 1 376 ? 2.870 -10.692 -5.622 1.00 98.88 376 MET A CA 1
ATOM 2946 C C . MET A 1 376 ? 3.526 -12.047 -5.907 1.00 98.88 376 MET A C 1
ATOM 2948 O O . MET A 1 376 ? 2.824 -12.991 -6.265 1.00 98.88 376 MET A O 1
ATOM 2952 N N . ALA A 1 377 ? 4.839 -12.169 -5.690 1.00 98.88 377 ALA A N 1
ATOM 2953 C CA . ALA A 1 377 ? 5.575 -13.418 -5.858 1.00 98.88 377 ALA A CA 1
ATOM 2954 C C . ALA A 1 377 ? 5.009 -14.534 -4.964 1.00 98.88 377 ALA A C 1
ATOM 2956 O O . ALA A 1 377 ? 4.595 -15.578 -5.475 1.00 98.88 377 ALA A O 1
ATOM 2957 N N . ALA A 1 378 ? 4.880 -14.280 -3.657 1.00 98.88 378 ALA A N 1
ATOM 2958 C CA . ALA A 1 378 ? 4.314 -15.223 -2.695 1.00 98.88 378 ALA A CA 1
ATOM 2959 C C . ALA A 1 378 ? 2.861 -15.592 -3.033 1.00 98.88 378 ALA A C 1
ATOM 2961 O O . ALA A 1 378 ? 2.478 -16.755 -2.929 1.00 98.88 378 ALA A O 1
ATOM 2962 N N . ALA A 1 379 ? 2.048 -14.646 -3.513 1.00 98.88 379 ALA A N 1
ATOM 2963 C CA . ALA A 1 379 ? 0.693 -14.952 -3.966 1.00 98.88 379 ALA A CA 1
ATOM 2964 C C . ALA A 1 379 ? 0.683 -15.959 -5.129 1.00 98.88 379 ALA A C 1
ATOM 2966 O O . ALA A 1 379 ? -0.168 -16.849 -5.157 1.00 98.88 379 ALA A O 1
ATOM 2967 N N . THR A 1 380 ? 1.648 -15.877 -6.053 1.00 98.75 380 THR A N 1
ATOM 2968 C CA . THR A 1 380 ? 1.754 -16.812 -7.189 1.00 98.75 380 THR A CA 1
ATOM 2969 C C . THR A 1 380 ? 2.207 -18.226 -6.811 1.00 98.75 380 THR A C 1
ATOM 2971 O O . THR A 1 380 ? 2.204 -19.116 -7.661 1.00 98.75 380 THR A O 1
ATOM 2974 N N . THR A 1 381 ? 2.551 -18.489 -5.549 1.00 98.56 381 THR A N 1
ATOM 2975 C CA . THR A 1 381 ? 2.797 -19.860 -5.068 1.00 98.56 381 THR A CA 1
ATOM 2976 C C . THR A 1 381 ? 1.507 -20.546 -4.616 1.00 98.56 381 THR A C 1
ATOM 2978 O O . THR A 1 381 ? 1.431 -21.775 -4.585 1.00 98.56 381 THR A O 1
ATOM 2981 N N . GLY A 1 382 ? 0.466 -19.765 -4.301 1.00 98.56 382 GLY A N 1
ATOM 2982 C CA . GLY A 1 382 ? -0.777 -20.273 -3.726 1.00 98.56 382 GLY A CA 1
ATOM 2983 C C . GLY A 1 382 ? -0.605 -20.823 -2.306 1.00 98.56 382 GLY A C 1
ATOM 2984 O O . GLY A 1 382 ? -1.375 -21.717 -1.927 1.00 98.56 382 GLY A O 1
ATOM 2985 N N . VAL A 1 383 ? 0.402 -20.325 -1.566 1.00 98.69 383 VAL A N 1
ATOM 2986 C CA . VAL A 1 383 ? 0.699 -20.691 -0.173 1.00 98.69 383 VAL A CA 1
ATOM 2987 C C . VAL A 1 383 ? -0.545 -20.562 0.706 1.00 98.69 383 VAL A C 1
ATOM 2989 O O . VAL A 1 383 ? -1.281 -19.575 0.663 1.00 98.69 383 VAL A O 1
ATOM 2992 N N . ASP A 1 384 ? -0.798 -21.588 1.511 1.00 98.25 384 ASP A N 1
ATOM 2993 C CA . ASP A 1 384 ? -1.958 -21.597 2.393 1.00 98.25 384 ASP A CA 1
ATOM 2994 C C . ASP A 1 384 ? -1.792 -20.585 3.534 1.00 98.25 384 ASP A C 1
ATOM 2996 O O . ASP A 1 384 ? -0.711 -20.417 4.090 1.00 98.25 384 ASP A O 1
ATOM 3000 N N . GLY A 1 385 ? -2.900 -19.960 3.931 1.00 98.06 385 GLY A N 1
ATOM 3001 C CA . GLY A 1 385 ? -2.939 -18.970 5.013 1.00 98.06 385 GLY A CA 1
ATOM 3002 C C . GLY A 1 385 ? -2.720 -17.529 4.552 1.00 98.06 385 GLY A C 1
ATOM 3003 O O . GLY A 1 385 ? -3.194 -16.620 5.233 1.00 98.06 385 GLY A O 1
ATOM 3004 N N . LEU A 1 386 ? -2.127 -17.310 3.371 1.00 98.88 386 LEU A N 1
ATOM 3005 C CA . LEU A 1 386 ? -2.155 -16.009 2.702 1.00 98.88 386 LEU A CA 1
ATOM 3006 C C . LEU A 1 386 ? -3.570 -15.749 2.167 1.00 98.88 386 LEU A C 1
ATOM 3008 O O . LEU A 1 386 ? -4.023 -16.415 1.238 1.00 98.88 386 LEU A O 1
ATOM 3012 N N . LYS A 1 387 ? -4.286 -14.819 2.801 1.00 98.88 387 LYS A N 1
ATOM 3013 C CA . LYS A 1 387 ? -5.677 -14.479 2.467 1.00 98.88 387 LYS A CA 1
ATOM 3014 C C . LYS A 1 387 ? -5.780 -13.351 1.468 1.00 98.88 387 LYS A C 1
ATOM 3016 O O . LYS A 1 387 ? -6.528 -13.472 0.509 1.00 98.88 387 LYS A O 1
ATOM 3021 N N . THR A 1 388 ? -4.964 -12.317 1.637 1.00 98.94 388 THR A N 1
ATOM 3022 C CA . THR A 1 388 ? -4.940 -11.196 0.703 1.00 98.94 388 THR A CA 1
ATOM 3023 C C . THR A 1 388 ? -3.554 -10.569 0.577 1.00 98.94 388 THR A C 1
ATOM 3025 O O . THR A 1 388 ? -2.721 -10.687 1.478 1.00 98.94 388 THR A O 1
ATOM 3028 N N . ILE A 1 389 ? -3.296 -9.884 -0.535 1.00 98.94 389 ILE A N 1
ATOM 3029 C CA . ILE A 1 389 ? -2.148 -8.981 -0.678 1.00 98.94 389 ILE A CA 1
ATOM 3030 C C . ILE A 1 389 ? -2.623 -7.543 -0.885 1.00 98.94 389 ILE A C 1
ATOM 3032 O O . ILE A 1 389 ? -3.558 -7.295 -1.641 1.00 98.94 389 ILE A O 1
ATOM 3036 N N . VAL A 1 390 ? -1.940 -6.595 -0.245 1.00 98.75 390 VAL A N 1
ATOM 3037 C CA . VAL A 1 390 ? -2.066 -5.150 -0.475 1.00 98.75 390 VAL A CA 1
ATOM 3038 C C . VAL A 1 390 ? -0.737 -4.666 -1.049 1.00 98.75 390 VAL A C 1
ATOM 3040 O O . VAL A 1 390 ? 0.186 -4.302 -0.317 1.00 98.75 390 VAL A O 1
ATOM 3043 N N . ALA A 1 391 ? -0.624 -4.755 -2.373 1.00 98.56 391 ALA A N 1
ATOM 3044 C CA . ALA A 1 391 ? 0.614 -4.575 -3.119 1.00 98.56 391 ALA A CA 1
ATOM 3045 C C . ALA A 1 391 ? 0.650 -3.195 -3.796 1.00 98.56 391 ALA A C 1
ATOM 3047 O O . ALA A 1 391 ? -0.068 -2.949 -4.765 1.00 98.56 391 ALA A O 1
ATOM 3048 N N . ASP A 1 392 ? 1.497 -2.299 -3.284 1.00 98.06 392 ASP A N 1
ATOM 3049 C CA . ASP A 1 392 ? 1.695 -0.940 -3.802 1.00 98.06 392 ASP A CA 1
ATOM 3050 C C . ASP A 1 392 ? 2.948 -0.862 -4.696 1.00 98.06 392 ASP A C 1
ATOM 3052 O O . ASP A 1 392 ? 4.049 -1.222 -4.295 1.00 98.06 392 ASP A O 1
ATOM 3056 N N . ALA A 1 393 ? 2.814 -0.417 -5.940 1.00 98.31 393 ALA A N 1
ATOM 3057 C CA . ALA A 1 393 ? 3.923 -0.254 -6.879 1.00 98.31 393 ALA A CA 1
ATOM 3058 C C . ALA A 1 393 ? 4.857 -1.484 -6.981 1.00 98.31 393 ALA A C 1
ATOM 3060 O O . ALA A 1 393 ? 6.079 -1.346 -6.914 1.00 98.31 393 ALA A O 1
ATOM 3061 N N . GLY A 1 394 ? 4.292 -2.693 -7.076 1.00 98.50 394 GLY A N 1
ATOM 3062 C CA . GLY A 1 394 ? 5.045 -3.952 -7.146 1.00 98.50 394 GLY A CA 1
ATOM 3063 C C . GLY A 1 394 ? 5.525 -4.309 -8.555 1.00 98.50 394 GLY A C 1
ATOM 3064 O O . GLY A 1 394 ? 4.902 -3.942 -9.553 1.00 98.50 394 GLY A O 1
ATOM 3065 N N . ILE A 1 395 ? 6.630 -5.051 -8.638 1.00 98.94 395 ILE A N 1
ATOM 3066 C CA . ILE A 1 395 ? 7.169 -5.622 -9.879 1.00 98.94 395 ILE A CA 1
ATOM 3067 C C . ILE A 1 395 ? 6.544 -7.010 -10.082 1.00 98.94 395 ILE A C 1
ATOM 3069 O O . ILE A 1 395 ? 6.586 -7.853 -9.192 1.00 98.94 395 ILE A O 1
ATOM 3073 N N . SER A 1 396 ? 5.964 -7.275 -11.256 1.00 98.75 396 SER A N 1
ATOM 3074 C CA . SER A 1 396 ? 5.378 -8.591 -11.578 1.00 98.75 396 SER A CA 1
ATOM 3075 C C . SER A 1 396 ? 6.265 -9.450 -12.482 1.00 98.75 396 SER A C 1
ATOM 3077 O O . SER A 1 396 ? 6.038 -10.653 -12.626 1.00 98.75 396 SER A O 1
ATOM 3079 N N . SER A 1 397 ? 7.282 -8.834 -13.085 1.00 98.75 397 SER A N 1
ATOM 3080 C CA . SER A 1 397 ? 8.369 -9.487 -13.810 1.00 98.75 397 SER A CA 1
ATOM 3081 C C . SER A 1 397 ? 9.598 -8.596 -13.750 1.00 98.75 397 SER A C 1
ATOM 3083 O O . SER A 1 397 ? 9.559 -7.473 -14.250 1.00 98.75 397 SER A O 1
ATOM 3085 N N . TRP A 1 398 ? 10.701 -9.098 -13.199 1.00 98.81 398 TRP A N 1
ATOM 3086 C CA . TRP A 1 398 ? 11.923 -8.307 -13.020 1.00 98.81 398 TRP A CA 1
ATOM 3087 C C . TRP A 1 398 ? 12.547 -7.825 -14.326 1.00 98.81 398 TRP A C 1
ATOM 3089 O O . TRP A 1 398 ? 13.134 -6.745 -14.364 1.00 98.81 398 TRP A O 1
ATOM 3099 N N . TYR A 1 399 ? 12.318 -8.560 -15.418 1.00 98.69 399 TYR A N 1
ATOM 3100 C CA . TYR A 1 399 ? 12.663 -8.079 -16.751 1.00 98.69 399 TYR A CA 1
ATOM 3101 C C . TYR A 1 399 ? 12.015 -6.725 -17.047 1.00 98.69 399 TYR A C 1
ATOM 3103 O O . TYR A 1 399 ? 12.696 -5.832 -17.509 1.00 98.69 399 TYR A O 1
ATOM 3111 N N . ASP A 1 400 ? 10.737 -6.515 -16.720 1.00 98.50 400 ASP A N 1
ATOM 3112 C CA . ASP A 1 400 ? 10.034 -5.268 -17.062 1.00 98.50 400 ASP A CA 1
ATOM 3113 C C . ASP A 1 400 ? 10.466 -4.076 -16.181 1.00 98.50 400 ASP A C 1
ATOM 3115 O O . ASP A 1 400 ? 10.089 -2.931 -16.446 1.00 98.50 400 ASP A O 1
ATOM 3119 N N . TYR A 1 401 ? 11.239 -4.329 -15.119 1.00 98.75 401 TYR A N 1
ATOM 3120 C CA . TYR A 1 401 ? 11.826 -3.282 -14.286 1.00 98.75 401 TYR A CA 1
ATOM 3121 C C . TYR A 1 401 ? 13.122 -2.741 -14.907 1.00 98.75 401 TYR A C 1
ATOM 3123 O O . TYR A 1 401 ? 13.239 -1.532 -15.107 1.00 98.75 401 TYR A O 1
ATOM 3131 N N . TYR A 1 402 ? 14.040 -3.629 -15.310 1.00 98.69 402 TYR A N 1
ATOM 3132 C CA . TYR A 1 402 ? 15.361 -3.255 -15.842 1.00 98.69 402 TYR A CA 1
ATOM 3133 C C . TYR A 1 402 ? 15.501 -3.341 -17.368 1.00 98.69 402 TYR A C 1
ATOM 3135 O O . TYR A 1 402 ? 16.537 -2.967 -17.934 1.00 98.69 402 TYR A O 1
ATOM 3143 N N . ARG A 1 403 ? 14.498 -3.882 -18.056 1.00 98.19 403 ARG A N 1
ATOM 3144 C CA . ARG A 1 403 ? 14.498 -4.136 -19.495 1.00 98.19 403 ARG A CA 1
ATOM 3145 C C . ARG A 1 403 ? 13.149 -3.789 -20.114 1.00 98.19 403 ARG A C 1
ATOM 3147 O O . ARG A 1 403 ? 12.124 -3.697 -19.444 1.00 98.19 403 ARG A O 1
ATOM 3154 N N . GLU A 1 404 ? 13.151 -3.608 -21.427 1.00 97.06 404 GLU A N 1
ATOM 3155 C CA . GLU A 1 404 ? 11.927 -3.461 -22.212 1.00 97.06 404 GLU A CA 1
ATOM 3156 C C . GLU A 1 404 ? 12.190 -3.855 -23.668 1.00 97.06 404 GLU A C 1
ATOM 3158 O O . GLU A 1 404 ? 13.142 -3.371 -24.273 1.00 97.06 404 GLU A O 1
ATOM 3163 N N . ASN A 1 405 ? 11.366 -4.739 -24.242 1.00 94.12 405 ASN A N 1
ATOM 3164 C CA . ASN A 1 405 ? 11.421 -5.118 -25.665 1.00 94.12 405 ASN A CA 1
ATOM 3165 C C . ASN A 1 405 ? 12.827 -5.491 -26.188 1.00 94.12 405 ASN A C 1
ATOM 3167 O O . ASN A 1 405 ? 13.197 -5.171 -27.316 1.00 94.12 405 ASN A O 1
ATOM 3171 N N . GLY A 1 406 ? 13.624 -6.185 -25.373 1.00 94.06 406 GLY A N 1
ATOM 3172 C CA . GLY A 1 406 ? 14.990 -6.570 -25.720 1.00 94.06 406 GLY A CA 1
ATOM 3173 C C . GLY A 1 406 ? 16.054 -5.524 -25.384 1.00 94.06 406 GLY A C 1
ATOM 3174 O O . GLY A 1 406 ? 17.183 -5.692 -25.824 1.00 94.06 406 GLY A O 1
ATOM 3175 N N . LEU A 1 407 ? 15.754 -4.448 -24.664 1.00 95.25 407 LEU A N 1
ATOM 3176 C CA . LEU A 1 407 ? 16.721 -3.390 -24.354 1.00 95.25 407 LEU A CA 1
ATOM 3177 C C . LEU A 1 407 ? 16.967 -3.261 -22.860 1.00 95.25 407 LEU A C 1
ATOM 3179 O O . LEU A 1 407 ? 16.089 -3.560 -22.058 1.00 95.25 407 LEU A O 1
ATOM 3183 N N . VAL A 1 408 ? 18.150 -2.759 -22.503 1.00 97.25 408 VAL A N 1
ATOM 3184 C CA . VAL A 1 408 ? 18.436 -2.247 -21.159 1.00 97.25 408 VAL A CA 1
ATOM 3185 C C . VAL A 1 408 ? 17.722 -0.908 -21.001 1.00 97.25 408 VAL A C 1
ATOM 3187 O O . VAL A 1 408 ? 18.045 0.055 -21.693 1.00 97.25 408 VAL A O 1
ATOM 3190 N N . VAL A 1 409 ? 16.723 -0.858 -20.117 1.00 96.50 409 VAL A N 1
ATOM 3191 C CA . VAL A 1 409 ? 15.907 0.340 -19.875 1.00 96.50 409 VAL A CA 1
ATOM 3192 C C . VAL A 1 409 ? 15.792 0.551 -18.376 1.00 96.50 409 VAL A C 1
ATOM 3194 O O . VAL A 1 409 ? 14.984 -0.097 -17.710 1.00 96.50 409 VAL A O 1
ATOM 3197 N N . ALA A 1 410 ? 16.599 1.480 -17.871 1.00 96.31 410 ALA A N 1
ATOM 3198 C CA . ALA A 1 410 ? 16.690 1.779 -16.452 1.00 96.31 410 ALA A CA 1
ATOM 3199 C C . ALA A 1 410 ? 15.343 2.226 -15.847 1.00 96.31 410 ALA A C 1
ATOM 3201 O O . ALA A 1 410 ? 14.534 2.865 -16.536 1.00 96.31 410 ALA A O 1
ATOM 3202 N N . PRO A 1 411 ? 15.124 1.968 -14.548 1.00 97.38 411 PRO A N 1
ATOM 3203 C CA . PRO A 1 411 ? 14.094 2.648 -13.782 1.00 97.38 411 PRO A CA 1
ATOM 3204 C C . PRO A 1 411 ? 14.334 4.165 -13.774 1.00 97.38 411 PRO A C 1
ATOM 3206 O O . PRO A 1 411 ? 15.469 4.657 -13.799 1.00 97.38 411 PRO A O 1
ATOM 3209 N N . GLY A 1 412 ? 13.253 4.940 -13.753 1.00 93.81 412 GLY A N 1
ATOM 3210 C CA . GLY A 1 412 ? 13.293 6.397 -13.764 1.00 93.81 412 GLY A CA 1
ATOM 3211 C C . GLY A 1 412 ? 14.072 6.950 -12.572 1.00 93.81 412 GLY A C 1
ATOM 3212 O O . GLY A 1 412 ? 13.671 6.773 -11.427 1.00 93.81 412 GLY A O 1
ATOM 3213 N N . GLY A 1 413 ? 15.174 7.648 -12.854 1.00 92.31 413 GLY A N 1
ATOM 3214 C CA . GLY A 1 413 ? 16.079 8.203 -11.840 1.00 92.31 413 GLY A CA 1
ATOM 3215 C C . GLY A 1 413 ? 17.287 7.323 -11.494 1.00 92.31 413 GLY A C 1
ATOM 3216 O O . GLY A 1 413 ? 18.197 7.821 -10.841 1.00 92.31 413 GLY A O 1
ATOM 3217 N N . PHE A 1 414 ? 17.349 6.082 -11.989 1.00 95.25 414 PHE A N 1
ATOM 3218 C CA . PHE A 1 414 ? 18.337 5.071 -11.586 1.00 95.25 414 PHE A CA 1
ATOM 3219 C C . PHE A 1 414 ? 19.138 4.535 -12.786 1.00 95.25 414 PHE A C 1
ATOM 3221 O O . PHE A 1 414 ? 19.213 3.335 -13.046 1.00 95.25 414 PHE A O 1
ATOM 3228 N N . GLN A 1 415 ? 19.725 5.444 -13.574 1.00 94.94 415 GLN A N 1
ATOM 3229 C CA . GLN A 1 415 ? 20.571 5.066 -14.713 1.00 94.94 415 GLN A CA 1
ATOM 3230 C C . GLN A 1 415 ? 21.764 4.228 -14.250 1.00 94.94 415 GLN A C 1
ATOM 3232 O O . GLN A 1 415 ? 22.464 4.613 -13.317 1.00 94.94 415 GLN A O 1
ATOM 3237 N N . GLY A 1 416 ? 21.998 3.103 -14.928 1.00 96.31 416 GLY A N 1
ATOM 3238 C CA . GLY A 1 416 ? 23.066 2.174 -14.566 1.00 96.31 416 GLY A CA 1
ATOM 3239 C C . GLY A 1 416 ? 22.705 1.154 -13.487 1.00 96.31 416 GLY A C 1
ATOM 3240 O O . GLY A 1 416 ? 23.500 0.254 -13.236 1.00 96.31 416 GLY A O 1
ATOM 3241 N N . GLU A 1 417 ? 21.530 1.254 -12.859 1.00 98.25 417 GLU A N 1
ATOM 3242 C CA . GLU A 1 417 ? 21.046 0.206 -11.958 1.00 98.25 417 GLU A CA 1
ATOM 3243 C C . GLU A 1 417 ? 20.680 -1.064 -12.745 1.00 98.25 417 GLU A C 1
ATOM 3245 O O . GLU A 1 417 ? 20.229 -1.003 -13.895 1.00 98.25 417 GLU A O 1
ATOM 3250 N N . ASP A 1 418 ? 20.901 -2.215 -12.116 1.00 98.50 418 ASP A N 1
ATOM 3251 C CA . ASP A 1 418 ? 20.484 -3.532 -12.586 1.00 98.50 418 ASP A CA 1
ATOM 3252 C C . ASP A 1 418 ? 20.353 -4.500 -11.400 1.00 98.50 418 ASP A C 1
ATOM 3254 O O . ASP A 1 418 ? 20.543 -4.111 -10.242 1.00 98.50 418 ASP A O 1
ATOM 3258 N N . ALA A 1 419 ? 20.033 -5.762 -11.673 1.00 98.62 419 ALA A N 1
ATOM 3259 C CA . ALA A 1 419 ? 19.773 -6.741 -10.629 1.00 98.62 419 ALA A CA 1
ATOM 3260 C C . ALA A 1 419 ? 20.968 -7.006 -9.696 1.00 98.62 419 ALA A C 1
ATOM 3262 O O . ALA A 1 419 ? 20.756 -7.226 -8.502 1.00 98.62 419 ALA A O 1
ATOM 3263 N N . ASP A 1 420 ? 22.204 -6.955 -10.200 1.00 98.69 420 ASP A N 1
ATOM 3264 C CA . ASP A 1 420 ? 23.422 -7.061 -9.384 1.00 98.69 420 ASP A CA 1
ATOM 3265 C C . ASP A 1 420 ? 23.628 -5.845 -8.467 1.00 98.69 420 ASP A C 1
ATOM 3267 O O . ASP A 1 420 ? 23.989 -5.995 -7.297 1.00 98.69 420 ASP A O 1
ATOM 3271 N N . VAL A 1 421 ? 23.323 -4.642 -8.958 1.00 98.75 421 VAL A N 1
ATOM 3272 C CA . VAL A 1 421 ? 23.345 -3.404 -8.164 1.00 98.75 421 VAL A CA 1
ATOM 3273 C C . VAL A 1 421 ? 22.354 -3.500 -7.002 1.00 98.75 421 VAL A C 1
ATOM 3275 O O . VAL A 1 421 ? 22.721 -3.215 -5.861 1.00 98.75 421 VAL A O 1
ATOM 3278 N N . LEU A 1 422 ? 21.127 -3.964 -7.259 1.00 98.75 422 LEU A N 1
ATOM 3279 C CA . LEU A 1 422 ? 20.114 -4.147 -6.215 1.00 98.75 422 LEU A CA 1
ATOM 3280 C C . LEU A 1 422 ? 20.450 -5.299 -5.254 1.00 98.75 422 LEU A C 1
ATOM 3282 O O . LEU A 1 422 ? 20.144 -5.215 -4.060 1.00 98.75 422 LEU A O 1
ATOM 3286 N N . ALA A 1 423 ? 21.118 -6.350 -5.737 1.00 98.69 423 ALA A N 1
ATOM 3287 C CA . ALA A 1 423 ? 21.616 -7.423 -4.882 1.00 98.69 423 ALA A CA 1
ATOM 3288 C C . ALA A 1 423 ? 22.617 -6.861 -3.858 1.00 98.69 423 ALA A C 1
ATOM 3290 O O . ALA A 1 423 ? 22.501 -7.138 -2.667 1.00 98.69 423 ALA A O 1
ATOM 3291 N N . VAL A 1 424 ? 23.541 -5.991 -4.286 1.00 98.62 424 VAL A N 1
ATOM 3292 C CA . VAL A 1 424 ? 24.460 -5.277 -3.380 1.00 98.62 424 VAL A CA 1
ATOM 3293 C C . VAL A 1 424 ? 23.712 -4.325 -2.454 1.00 98.62 424 VAL A C 1
ATOM 3295 O O . VAL A 1 424 ? 23.990 -4.324 -1.253 1.00 98.62 424 VAL A O 1
ATOM 3298 N N . ASP A 1 425 ? 22.760 -3.546 -2.975 1.00 98.62 425 ASP A N 1
ATOM 3299 C CA . ASP A 1 425 ? 21.958 -2.602 -2.187 1.00 98.62 425 ASP A CA 1
ATOM 3300 C C . ASP A 1 425 ? 21.302 -3.290 -0.981 1.00 98.62 425 ASP A C 1
ATOM 3302 O O . ASP A 1 425 ? 21.372 -2.807 0.151 1.00 98.62 425 ASP A O 1
ATOM 3306 N N . THR A 1 426 ? 20.737 -4.474 -1.222 1.00 98.50 426 THR A N 1
ATOM 3307 C CA . THR A 1 426 ? 19.963 -5.247 -0.242 1.00 98.50 426 THR A CA 1
ATOM 3308 C C . THR A 1 426 ? 20.773 -6.302 0.513 1.00 98.50 426 THR A C 1
ATOM 3310 O O . THR A 1 426 ? 20.261 -6.890 1.467 1.00 98.50 426 THR A O 1
ATOM 3313 N N . PHE A 1 427 ? 22.053 -6.517 0.183 1.00 98.50 427 PHE A N 1
ATOM 3314 C CA . PHE A 1 427 ? 22.938 -7.449 0.897 1.00 98.50 427 PHE A CA 1
ATOM 3315 C C . PHE A 1 427 ? 23.409 -6.871 2.239 1.00 98.50 427 PHE A C 1
ATOM 3317 O O . PHE A 1 427 ? 24.587 -6.600 2.480 1.00 98.50 427 PHE A O 1
ATOM 3324 N N . SER A 1 428 ? 22.471 -6.621 3.150 1.00 97.88 428 SER A N 1
ATOM 3325 C CA . SER A 1 428 ? 22.735 -6.013 4.459 1.00 97.88 428 SER A CA 1
ATOM 3326 C C . SER A 1 428 ? 23.527 -6.925 5.399 1.00 97.88 428 SER A C 1
ATOM 3328 O O . SER A 1 428 ? 24.096 -6.440 6.381 1.00 97.88 428 SER A O 1
ATOM 3330 N N . ARG A 1 429 ? 23.667 -8.216 5.064 1.00 96.19 429 ARG A N 1
ATOM 3331 C CA . ARG A 1 429 ? 24.557 -9.159 5.753 1.00 96.19 429 ARG A CA 1
ATOM 3332 C C . ARG A 1 429 ? 26.005 -8.655 5.796 1.00 96.19 429 ARG A C 1
ATOM 3334 O O . ARG A 1 429 ? 26.667 -8.784 6.825 1.00 96.19 429 ARG A O 1
ATOM 3341 N N . GLN A 1 430 ? 26.457 -7.918 4.772 1.00 95.44 430 GLN A N 1
ATOM 3342 C CA . GLN A 1 430 ? 27.796 -7.309 4.756 1.00 95.44 430 GLN A CA 1
ATOM 3343 C C . GLN A 1 430 ? 28.041 -6.259 5.851 1.00 95.44 430 GLN A C 1
ATOM 3345 O O . GLN A 1 430 ? 29.190 -5.940 6.159 1.00 95.44 430 GLN A O 1
ATOM 3350 N N . LYS A 1 431 ? 26.984 -5.720 6.473 1.00 95.38 431 LYS A N 1
ATOM 3351 C CA . LYS A 1 431 ? 27.106 -4.790 7.609 1.00 95.38 431 LYS A CA 1
ATOM 3352 C C . LYS A 1 431 ? 27.574 -5.496 8.887 1.00 95.38 431 LYS A C 1
ATOM 3354 O O . LYS A 1 431 ? 27.973 -4.831 9.842 1.00 95.38 431 LYS A O 1
ATOM 3359 N N . SER A 1 432 ? 27.555 -6.829 8.909 1.00 95.12 432 SER A N 1
ATOM 3360 C CA . SER A 1 432 ? 28.034 -7.660 10.012 1.00 95.12 432 SER A CA 1
ATOM 3361 C C . SER A 1 432 ? 29.435 -8.180 9.704 1.00 95.12 432 SER A C 1
ATOM 3363 O O . SER A 1 432 ? 29.606 -9.284 9.200 1.00 95.12 432 SER A O 1
ATOM 3365 N N . GLY A 1 433 ? 30.467 -7.395 10.030 1.00 95.31 433 GLY A N 1
ATOM 3366 C CA . GLY A 1 433 ? 31.856 -7.733 9.684 1.00 95.31 433 GLY A CA 1
ATOM 3367 C C . GLY A 1 433 ? 32.311 -9.128 10.144 1.00 95.31 433 GLY A C 1
ATOM 3368 O O . GLY A 1 433 ? 33.039 -9.791 9.417 1.00 95.31 433 GLY A O 1
ATOM 3369 N N . GLY A 1 434 ? 31.852 -9.603 11.309 1.00 95.19 434 GLY A N 1
ATOM 3370 C CA . GLY A 1 434 ? 32.186 -10.942 11.819 1.00 95.19 434 GLY A CA 1
ATOM 3371 C C . GLY A 1 434 ? 31.559 -12.106 11.041 1.00 95.19 434 GLY A C 1
ATOM 3372 O O . GLY A 1 434 ? 32.096 -13.206 11.060 1.00 95.19 434 GLY A O 1
ATOM 3373 N N . ASP A 1 435 ? 30.460 -11.857 10.340 1.00 93.25 435 ASP A N 1
ATOM 3374 C CA . ASP A 1 435 ? 29.813 -12.819 9.447 1.00 93.25 435 ASP A CA 1
ATOM 3375 C C . ASP A 1 435 ? 30.426 -12.722 8.040 1.00 93.25 435 ASP A C 1
ATOM 3377 O O . ASP A 1 435 ? 30.855 -13.719 7.458 1.00 93.25 435 ASP A O 1
ATOM 3381 N N . LEU A 1 436 ? 30.629 -11.488 7.556 1.00 94.62 436 LEU A N 1
ATOM 3382 C CA . LEU A 1 436 ? 31.195 -11.210 6.238 1.00 94.62 436 LEU A CA 1
ATOM 3383 C C . LEU A 1 436 ? 32.566 -11.867 6.010 1.00 94.62 436 LEU A C 1
ATOM 3385 O O . LEU A 1 436 ? 32.826 -12.337 4.904 1.00 94.62 436 LEU A O 1
ATOM 3389 N N . ILE A 1 437 ? 33.442 -11.933 7.024 1.00 95.69 437 ILE A N 1
ATOM 3390 C CA . ILE A 1 437 ? 34.774 -12.556 6.875 1.00 95.69 437 ILE A CA 1
ATOM 3391 C C . ILE A 1 437 ? 34.720 -14.015 6.402 1.00 95.69 437 ILE A C 1
ATOM 3393 O O . ILE A 1 437 ? 35.682 -14.470 5.787 1.00 95.69 437 ILE A O 1
ATOM 3397 N N . ASN A 1 438 ? 33.617 -14.724 6.655 1.00 93.12 438 ASN A N 1
ATOM 3398 C CA . ASN A 1 438 ? 33.471 -16.133 6.295 1.00 93.12 438 ASN A CA 1
ATOM 3399 C C . ASN A 1 438 ? 32.838 -16.322 4.911 1.00 93.12 438 ASN A C 1
ATOM 3401 O O . ASN A 1 438 ? 33.100 -17.323 4.253 1.00 93.12 438 ASN A O 1
ATOM 3405 N N . ILE A 1 439 ? 32.044 -15.351 4.451 1.00 95.62 439 ILE A N 1
ATOM 3406 C CA . ILE A 1 439 ? 31.211 -15.487 3.246 1.00 95.62 439 ILE A CA 1
ATOM 3407 C C . ILE A 1 439 ? 31.641 -14.586 2.087 1.00 95.62 439 ILE A C 1
ATOM 3409 O O . ILE A 1 439 ? 31.152 -14.754 0.974 1.00 95.62 439 ILE A O 1
ATOM 3413 N N . LYS A 1 440 ? 32.549 -13.625 2.314 1.00 95.69 440 LYS A N 1
ATOM 3414 C CA . LYS A 1 440 ? 32.882 -12.573 1.339 1.00 95.69 440 LYS A CA 1
ATOM 3415 C C . LYS A 1 440 ? 33.220 -13.122 -0.050 1.00 95.69 440 LYS A C 1
ATOM 3417 O O . LYS A 1 440 ? 32.704 -12.625 -1.043 1.00 95.69 440 LYS A O 1
ATOM 3422 N N . GLN A 1 441 ? 34.071 -14.144 -0.119 1.00 96.94 441 GLN A N 1
ATOM 3423 C CA . GLN A 1 441 ? 34.498 -14.718 -1.396 1.00 96.94 441 GLN A CA 1
ATOM 3424 C C . GLN A 1 441 ? 33.349 -15.428 -2.128 1.00 96.94 441 GLN A C 1
ATOM 3426 O O . GLN A 1 441 ? 33.249 -15.344 -3.352 1.00 96.94 441 GLN A O 1
ATOM 3431 N N . ALA A 1 442 ? 32.491 -16.136 -1.390 1.00 97.38 442 ALA A N 1
ATOM 3432 C CA . ALA A 1 442 ? 31.327 -16.808 -1.957 1.00 97.38 442 ALA A CA 1
ATOM 3433 C C . ALA A 1 442 ? 30.293 -15.785 -2.455 1.00 97.38 442 ALA A C 1
ATOM 3435 O O . ALA A 1 442 ? 29.813 -15.915 -3.579 1.00 97.38 442 ALA A O 1
ATOM 3436 N N . TRP A 1 443 ? 30.068 -14.708 -1.694 1.00 97.81 443 TRP A N 1
ATOM 3437 C CA . TRP A 1 443 ? 29.237 -13.580 -2.110 1.00 97.81 443 TRP A CA 1
ATOM 3438 C C . TRP A 1 443 ? 29.752 -12.915 -3.396 1.00 97.81 443 TRP A C 1
ATOM 3440 O O . TRP A 1 443 ? 28.992 -12.741 -4.341 1.00 97.81 443 TRP A O 1
ATOM 3450 N N . GLU A 1 444 ? 31.047 -12.594 -3.483 1.00 97.56 444 GLU A N 1
ATOM 3451 C CA . GLU A 1 444 ? 31.639 -11.983 -4.687 1.00 97.56 444 GLU A CA 1
ATOM 3452 C C . GLU A 1 444 ? 31.472 -12.877 -5.930 1.00 97.56 444 GLU A C 1
ATOM 3454 O O . GLU A 1 444 ? 31.210 -12.383 -7.028 1.00 97.56 444 GLU A O 1
ATOM 3459 N N . LYS A 1 445 ? 31.578 -14.202 -5.765 1.00 98.19 445 LYS A N 1
ATOM 3460 C CA . LYS A 1 445 ? 31.339 -15.171 -6.845 1.00 98.19 445 LYS A CA 1
ATOM 3461 C C . LYS A 1 445 ? 29.860 -15.230 -7.248 1.00 98.19 445 LYS A C 1
ATOM 3463 O O . LYS A 1 445 ? 29.561 -15.300 -8.442 1.00 98.19 445 LYS A O 1
ATOM 3468 N N . HIS A 1 446 ? 28.954 -15.212 -6.274 1.00 97.69 446 HIS A N 1
ATOM 3469 C CA . HIS A 1 446 ? 27.514 -15.180 -6.520 1.00 97.69 446 HIS A CA 1
ATOM 3470 C C . HIS A 1 446 ? 27.121 -13.904 -7.279 1.00 97.69 446 HIS A C 1
ATOM 3472 O O . HIS A 1 446 ? 26.512 -13.980 -8.344 1.00 97.69 446 HIS A O 1
ATOM 3478 N N . LEU A 1 447 ? 27.587 -12.741 -6.815 1.00 98.44 447 LEU A N 1
ATOM 3479 C CA . LEU A 1 447 ? 27.354 -11.455 -7.470 1.00 98.44 447 LEU A CA 1
ATOM 3480 C C . LEU A 1 447 ? 27.864 -11.444 -8.918 1.00 98.44 447 LEU A C 1
ATOM 3482 O O . LEU A 1 447 ? 27.144 -11.019 -9.815 1.00 98.44 447 LEU A O 1
ATOM 3486 N N . ALA A 1 448 ? 29.063 -11.980 -9.172 1.00 98.56 448 ALA A N 1
ATOM 3487 C CA . ALA A 1 448 ? 29.596 -12.096 -10.531 1.00 98.56 448 ALA A CA 1
ATOM 3488 C C . ALA A 1 448 ? 28.722 -12.970 -11.453 1.00 98.56 448 ALA A C 1
ATOM 3490 O O . ALA A 1 448 ? 28.695 -12.742 -12.663 1.00 98.56 448 ALA A O 1
ATOM 3491 N N . THR A 1 449 ? 28.001 -13.946 -10.891 1.00 98.12 449 THR A N 1
ATOM 3492 C CA . THR A 1 449 ? 27.045 -14.781 -11.635 1.00 98.12 449 THR A CA 1
ATOM 3493 C C . THR A 1 449 ? 25.811 -13.963 -12.021 1.00 98.12 449 THR A C 1
ATOM 3495 O O . THR A 1 449 ? 25.452 -13.939 -13.194 1.00 98.12 449 THR A O 1
ATOM 3498 N N . ILE A 1 450 ? 25.244 -13.184 -11.088 1.00 98.50 450 ILE A N 1
ATOM 3499 C CA . ILE A 1 450 ? 24.147 -12.242 -11.384 1.00 98.50 450 ILE A CA 1
ATOM 3500 C C . ILE A 1 450 ? 24.566 -11.247 -12.476 1.00 98.50 450 ILE A C 1
ATOM 3502 O O . ILE A 1 450 ? 23.854 -11.081 -13.466 1.00 98.50 450 ILE A O 1
ATOM 3506 N N . THR A 1 451 ? 25.742 -10.620 -12.338 1.00 98.50 451 THR A N 1
ATOM 3507 C CA . THR A 1 451 ? 26.269 -9.652 -13.316 1.00 98.50 451 THR A CA 1
ATOM 3508 C C . THR A 1 451 ? 26.409 -10.259 -14.716 1.00 98.50 451 THR A C 1
ATOM 3510 O O . THR A 1 451 ? 26.185 -9.565 -15.710 1.00 98.50 451 THR A O 1
ATOM 3513 N N . HIS A 1 452 ? 26.778 -11.540 -14.812 1.00 98.31 452 HIS A N 1
ATOM 3514 C CA . HIS A 1 452 ? 26.864 -12.251 -16.085 1.00 98.31 452 HIS A CA 1
ATOM 3515 C C . HIS A 1 452 ? 25.474 -12.542 -16.670 1.00 98.31 452 HIS A C 1
ATOM 3517 O O . HIS A 1 452 ? 25.194 -12.163 -17.810 1.00 98.31 452 HIS A O 1
ATOM 3523 N N . ASP A 1 453 ? 24.598 -13.167 -15.884 1.00 97.94 453 ASP A N 1
ATOM 3524 C CA . ASP A 1 453 ? 23.342 -13.747 -16.369 1.00 97.94 453 ASP A CA 1
ATOM 3525 C C . ASP A 1 453 ? 22.245 -12.707 -16.646 1.00 97.94 453 ASP A C 1
ATOM 3527 O O . ASP A 1 453 ? 21.371 -12.930 -17.491 1.00 97.94 453 ASP A O 1
ATOM 3531 N N . GLN A 1 454 ? 22.311 -11.529 -16.011 1.00 97.94 454 GLN A N 1
ATOM 3532 C CA . GLN A 1 454 ? 21.404 -10.415 -16.315 1.00 97.94 454 GLN A CA 1
ATOM 3533 C C . GLN A 1 454 ? 21.568 -9.881 -17.754 1.00 97.94 454 GLN A C 1
ATOM 3535 O O . GLN A 1 454 ? 20.691 -9.163 -18.249 1.00 97.94 454 GLN A O 1
ATOM 3540 N N . ASP A 1 455 ? 22.686 -10.214 -18.418 1.00 96.50 455 ASP A N 1
ATOM 3541 C CA . ASP A 1 455 ? 23.009 -9.933 -19.822 1.00 96.50 455 ASP A CA 1
ATOM 3542 C C . ASP A 1 455 ? 22.670 -8.501 -20.271 1.00 96.50 455 ASP A C 1
ATOM 3544 O O . ASP A 1 455 ? 21.803 -8.245 -21.114 1.00 96.50 455 ASP A O 1
ATOM 3548 N N . ARG A 1 456 ? 23.396 -7.531 -19.708 1.00 96.75 456 ARG A N 1
ATOM 3549 C CA . ARG A 1 456 ? 23.330 -6.126 -20.146 1.00 96.75 456 ARG A CA 1
ATOM 3550 C C . ARG A 1 456 ? 23.825 -5.917 -21.575 1.00 96.75 456 ARG A C 1
ATOM 3552 O O . ARG A 1 456 ? 23.409 -4.972 -22.236 1.00 96.75 456 ARG A O 1
ATOM 3559 N N . THR A 1 457 ? 24.692 -6.808 -22.062 1.00 94.00 457 THR A N 1
ATOM 3560 C CA . THR A 1 457 ? 25.281 -6.693 -23.402 1.00 94.00 457 THR A CA 1
ATOM 3561 C C . THR A 1 457 ? 24.202 -6.783 -24.471 1.00 94.00 457 THR A C 1
ATOM 3563 O O . THR A 1 457 ? 24.197 -5.984 -25.409 1.00 94.00 457 THR A O 1
ATOM 3566 N N . THR A 1 458 ? 23.279 -7.741 -24.344 1.00 93.44 458 THR A N 1
ATOM 3567 C CA . THR A 1 458 ? 22.185 -7.873 -25.307 1.00 93.44 458 THR A CA 1
ATOM 3568 C C . THR A 1 458 ? 20.880 -7.242 -24.821 1.00 93.44 458 THR A C 1
ATOM 3570 O O . THR A 1 458 ? 20.088 -6.805 -25.655 1.00 93.44 458 THR A O 1
ATOM 3573 N N . GLY A 1 459 ? 20.608 -7.214 -23.512 1.00 94.75 459 GLY A N 1
ATOM 3574 C CA . GLY A 1 459 ? 19.308 -6.820 -22.954 1.00 94.75 459 GLY A CA 1
ATOM 3575 C C . GLY A 1 459 ? 18.155 -7.771 -23.320 1.00 94.75 459 GLY A C 1
ATOM 3576 O O . GLY A 1 459 ? 16.980 -7.448 -23.110 1.00 94.75 459 GLY A O 1
ATOM 3577 N N . ALA A 1 460 ? 18.457 -8.925 -23.922 1.00 94.75 460 ALA A N 1
ATOM 3578 C CA . ALA A 1 460 ? 17.460 -9.896 -24.345 1.00 94.75 460 ALA A CA 1
ATOM 3579 C C . ALA A 1 460 ? 16.802 -10.594 -23.149 1.00 94.75 460 ALA A C 1
ATOM 3581 O O . ALA A 1 460 ? 17.373 -10.716 -22.067 1.00 94.75 460 ALA A O 1
ATOM 3582 N N . TYR A 1 461 ? 15.581 -11.076 -23.369 1.00 97.12 461 TYR A N 1
ATOM 3583 C CA . TYR A 1 461 ? 14.967 -12.026 -22.452 1.00 97.12 461 TYR A CA 1
ATOM 3584 C C . TYR A 1 461 ? 15.735 -13.351 -22.511 1.00 97.12 461 TYR A C 1
ATOM 3586 O O . TYR A 1 461 ? 16.095 -13.804 -23.599 1.00 97.12 461 TYR A O 1
ATOM 3594 N N . ASN A 1 462 ? 15.978 -13.971 -21.362 1.00 96.38 462 ASN A N 1
ATOM 3595 C CA . ASN A 1 462 ? 16.712 -15.227 -21.236 1.00 96.38 462 ASN A CA 1
ATOM 3596 C C . ASN A 1 462 ? 16.116 -16.073 -20.094 1.00 96.38 462 ASN A C 1
ATOM 3598 O O . ASN A 1 462 ? 15.187 -15.633 -19.414 1.00 96.38 462 ASN A O 1
ATOM 3602 N N . THR A 1 463 ? 16.633 -17.285 -19.885 1.00 96.75 463 THR A N 1
ATOM 3603 C CA . THR A 1 463 ? 16.170 -18.188 -18.813 1.00 96.75 463 THR A CA 1
ATOM 3604 C C . THR A 1 463 ? 16.286 -17.568 -17.421 1.00 96.75 463 THR A C 1
ATOM 3606 O O . THR A 1 463 ? 15.407 -17.770 -16.586 1.00 96.75 463 THR A O 1
ATOM 3609 N N . TRP A 1 464 ? 17.320 -16.764 -17.174 1.00 97.00 464 TRP A N 1
ATOM 3610 C CA . TRP A 1 464 ? 17.545 -16.105 -15.888 1.00 97.00 464 TRP A CA 1
ATOM 3611 C C . TRP A 1 464 ? 16.466 -15.054 -15.570 1.00 97.00 464 TRP A C 1
ATOM 3613 O O . TRP A 1 464 ? 15.940 -15.013 -14.454 1.00 97.00 464 TRP A O 1
ATOM 3623 N N . TRP A 1 465 ? 16.058 -14.259 -16.564 1.00 98.12 465 TRP A N 1
ATOM 3624 C CA . TRP A 1 465 ? 14.923 -13.337 -16.452 1.00 98.12 465 TRP A CA 1
ATOM 3625 C C . TRP A 1 465 ? 13.572 -14.058 -16.410 1.00 98.12 465 TRP A C 1
ATOM 3627 O O . TRP A 1 465 ? 12.647 -13.594 -15.740 1.00 98.12 465 TRP A O 1
ATOM 3637 N N . ASP A 1 466 ? 13.446 -15.196 -17.096 1.00 97.88 466 ASP A N 1
ATOM 3638 C CA . ASP A 1 466 ? 12.231 -16.010 -17.072 1.00 97.88 466 ASP A CA 1
ATOM 3639 C C . ASP A 1 466 ? 11.960 -16.601 -15.687 1.00 97.88 466 ASP A C 1
ATOM 3641 O O . ASP A 1 466 ? 10.814 -16.603 -15.236 1.00 97.88 466 ASP A O 1
ATOM 3645 N N . ALA A 1 467 ? 12.989 -17.030 -14.952 1.00 97.12 467 ALA A N 1
ATOM 3646 C CA . ALA A 1 467 ? 12.850 -17.482 -13.563 1.00 97.12 467 ALA A CA 1
ATOM 3647 C C . ALA A 1 467 ? 12.243 -16.403 -12.639 1.00 97.12 467 ALA A C 1
ATOM 3649 O O . ALA A 1 467 ? 11.541 -16.728 -11.687 1.00 97.12 467 ALA A O 1
ATOM 3650 N N . ARG A 1 468 ? 12.425 -15.121 -12.985 1.00 98.19 468 ARG A N 1
ATOM 3651 C CA . ARG A 1 468 ? 12.005 -13.932 -12.220 1.00 98.19 468 ARG A CA 1
ATOM 3652 C C . ARG A 1 468 ? 10.713 -13.294 -12.751 1.00 98.19 468 ARG A C 1
ATOM 3654 O O . ARG A 1 468 ? 10.459 -12.099 -12.575 1.00 98.19 468 ARG A O 1
ATOM 3661 N N . ASN A 1 469 ? 9.899 -14.078 -13.458 1.00 98.56 469 ASN A N 1
ATOM 3662 C CA . ASN A 1 469 ? 8.614 -13.660 -14.015 1.00 98.56 469 ASN A CA 1
ATOM 3663 C C . ASN A 1 469 ? 7.454 -14.374 -13.310 1.00 98.56 469 ASN A C 1
ATOM 3665 O O . ASN A 1 469 ? 7.053 -15.482 -13.684 1.00 98.56 469 ASN A O 1
ATOM 3669 N N . TYR A 1 470 ? 6.878 -13.704 -12.311 1.00 98.56 470 TYR A N 1
ATOM 3670 C CA . TYR A 1 470 ? 5.812 -14.254 -11.470 1.00 98.56 470 TYR A CA 1
ATOM 3671 C C . TYR A 1 470 ? 4.508 -14.471 -12.236 1.00 98.56 470 TYR A C 1
ATOM 3673 O O . TYR A 1 470 ? 3.751 -15.393 -11.933 1.00 98.56 470 TYR A O 1
ATOM 3681 N N . ARG A 1 471 ? 4.257 -13.684 -13.291 1.00 98.06 471 ARG A N 1
ATOM 3682 C CA . ARG A 1 471 ? 3.021 -13.781 -14.087 1.00 98.06 471 ARG A CA 1
ATOM 3683 C C . ARG A 1 471 ? 2.825 -15.155 -14.730 1.00 98.06 471 ARG A C 1
ATOM 3685 O O . ARG A 1 471 ? 1.689 -15.540 -14.980 1.00 98.06 471 ARG A O 1
ATOM 3692 N N . LYS A 1 472 ? 3.895 -15.933 -14.939 1.00 95.94 472 LYS A N 1
ATOM 3693 C CA . LYS A 1 472 ? 3.801 -17.329 -15.413 1.00 95.94 472 LYS A CA 1
ATOM 3694 C C . LYS A 1 472 ? 3.021 -18.238 -14.462 1.00 95.94 472 LYS A C 1
ATOM 3696 O O . LYS A 1 472 ? 2.455 -19.232 -14.900 1.00 95.94 472 LYS A O 1
ATOM 3701 N N . ASN A 1 473 ? 3.017 -17.897 -13.177 1.00 97.38 473 ASN A N 1
ATOM 3702 C CA . ASN A 1 473 ? 2.354 -18.629 -12.106 1.00 97.38 473 ASN A CA 1
ATOM 3703 C C . ASN A 1 473 ? 1.096 -17.902 -11.600 1.00 97.38 473 ASN A C 1
ATOM 3705 O O . ASN A 1 473 ? 0.548 -18.284 -10.569 1.00 97.38 473 ASN A O 1
ATOM 3709 N N . ALA A 1 474 ? 0.609 -16.870 -12.303 1.00 97.94 474 ALA A N 1
ATOM 3710 C CA . ALA A 1 474 ? -0.564 -16.103 -11.876 1.00 97.94 474 ALA A CA 1
ATOM 3711 C C . ALA A 1 474 ? -1.796 -16.996 -11.647 1.00 97.94 474 ALA A C 1
ATOM 3713 O O . ALA A 1 474 ? -2.553 -16.773 -10.712 1.00 97.94 474 ALA A O 1
ATOM 3714 N N . ASN A 1 475 ? -1.944 -18.076 -12.419 1.00 98.12 475 ASN A N 1
ATOM 3715 C CA . ASN A 1 475 ? -3.036 -19.040 -12.274 1.00 98.12 475 ASN A CA 1
ATOM 3716 C C . ASN A 1 475 ? -3.061 -19.806 -10.935 1.00 98.12 475 ASN A C 1
ATOM 3718 O O . ASN A 1 475 ? -4.047 -20.480 -10.645 1.00 98.12 475 ASN A O 1
ATOM 3722 N N . LYS A 1 476 ? -1.986 -19.742 -10.141 1.00 98.44 476 LYS A N 1
ATOM 3723 C CA . LYS A 1 476 ? -1.896 -20.353 -8.807 1.00 98.44 476 LYS A CA 1
ATOM 3724 C C . LYS A 1 476 ? -2.340 -19.411 -7.688 1.00 98.44 476 LYS A C 1
ATOM 3726 O O . LYS A 1 476 ? -2.440 -19.859 -6.547 1.00 98.44 476 LYS A O 1
ATOM 3731 N N . VAL A 1 477 ? -2.588 -18.134 -7.988 1.00 98.88 477 VAL A N 1
ATOM 3732 C CA . VAL A 1 477 ? -3.034 -17.159 -6.989 1.00 98.88 477 VAL A CA 1
ATOM 3733 C C . VAL A 1 477 ? -4.383 -17.597 -6.419 1.00 98.88 477 VAL A C 1
ATOM 3735 O O . VAL A 1 477 ? -5.351 -17.796 -7.150 1.00 98.88 477 VAL A O 1
ATOM 3738 N N . LYS A 1 478 ? -4.420 -17.759 -5.094 1.00 98.69 478 LYS A N 1
ATOM 3739 C CA . LYS A 1 478 ? -5.633 -18.071 -4.318 1.00 98.69 478 LYS A CA 1
ATOM 3740 C C . LYS A 1 478 ? -6.057 -16.940 -3.383 1.00 98.69 478 LYS A C 1
ATOM 3742 O O . LYS A 1 478 ? -7.192 -16.943 -2.929 1.00 98.69 478 LYS A O 1
ATOM 3747 N N . ALA A 1 479 ? -5.122 -16.057 -3.040 1.00 98.75 479 ALA A N 1
ATOM 3748 C CA . ALA A 1 479 ? -5.366 -14.912 -2.178 1.00 98.75 479 ALA A CA 1
ATOM 3749 C C . ALA A 1 479 ? -6.092 -13.815 -2.963 1.00 98.75 479 ALA A C 1
ATOM 3751 O O . ALA A 1 479 ? -5.808 -13.623 -4.148 1.00 98.75 479 ALA A O 1
ATOM 3752 N N . ASP A 1 480 ? -6.960 -13.069 -2.292 1.00 98.81 480 ASP A N 1
ATOM 3753 C CA . ASP A 1 480 ? -7.596 -11.895 -2.874 1.00 98.81 480 ASP A CA 1
ATOM 3754 C C . ASP A 1 480 ? -6.579 -10.753 -3.017 1.00 98.81 480 ASP A C 1
ATOM 3756 O O . ASP A 1 480 ? -5.632 -10.620 -2.236 1.00 98.81 480 ASP A O 1
ATOM 3760 N N . VAL A 1 481 ? -6.723 -9.918 -4.043 1.00 98.88 481 VAL A N 1
ATOM 3761 C CA . VAL A 1 481 ? -5.649 -9.005 -4.467 1.00 98.88 481 VAL A CA 1
ATOM 3762 C C . VAL A 1 481 ? -6.113 -7.556 -4.443 1.00 98.88 481 VAL A C 1
ATOM 3764 O O . VAL A 1 481 ? -7.046 -7.184 -5.149 1.00 98.88 481 VAL A O 1
ATOM 3767 N N . VAL A 1 482 ? -5.388 -6.707 -3.717 1.00 98.88 482 VAL A N 1
ATOM 3768 C CA . VAL A 1 482 ? -5.458 -5.248 -3.836 1.00 98.88 482 VAL A CA 1
ATOM 3769 C C . VAL A 1 482 ? -4.154 -4.747 -4.455 1.00 98.88 482 VAL A C 1
ATOM 3771 O O . VAL A 1 482 ? -3.093 -4.832 -3.836 1.00 98.88 482 VAL A O 1
ATOM 3774 N N . LEU A 1 483 ? -4.230 -4.209 -5.671 1.00 98.75 483 LEU A N 1
ATOM 3775 C CA . LEU A 1 483 ? -3.123 -3.527 -6.339 1.00 98.75 483 LEU A CA 1
ATOM 3776 C C . LEU A 1 483 ? -3.269 -2.013 -6.193 1.00 98.75 483 LEU A C 1
ATOM 3778 O O . LEU A 1 483 ? -4.353 -1.458 -6.383 1.00 98.75 483 LEU A O 1
ATOM 3782 N N . ILE A 1 484 ? -2.163 -1.334 -5.917 1.00 98.62 484 ILE A N 1
ATOM 3783 C CA . ILE A 1 484 ? -2.062 0.124 -5.916 1.00 98.62 484 ILE A CA 1
ATOM 3784 C C . ILE A 1 484 ? -0.912 0.502 -6.839 1.00 98.62 484 ILE A C 1
ATOM 3786 O O . ILE A 1 484 ? 0.160 -0.089 -6.745 1.00 98.62 484 ILE A O 1
ATOM 3790 N N . HIS A 1 485 ? -1.110 1.461 -7.744 1.00 98.69 485 HIS A N 1
ATOM 3791 C CA . HIS A 1 485 ? -0.024 1.903 -8.620 1.00 98.69 485 HIS A CA 1
ATOM 3792 C C . HIS A 1 485 ? -0.155 3.366 -9.037 1.00 98.69 485 HIS A C 1
ATOM 3794 O O . HIS A 1 485 ? -1.245 3.851 -9.356 1.00 98.69 485 HIS A O 1
ATOM 3800 N N . GLY A 1 486 ? 0.975 4.068 -9.081 1.00 98.00 486 GLY A N 1
ATOM 3801 C CA . GLY A 1 486 ? 1.051 5.421 -9.616 1.00 98.00 486 GLY A CA 1
ATOM 3802 C C . GLY A 1 486 ? 1.090 5.401 -11.141 1.00 98.00 486 GLY A C 1
ATOM 3803 O O . GLY A 1 486 ? 1.998 4.823 -11.727 1.00 98.00 486 GLY A O 1
ATOM 3804 N N . LEU A 1 487 ? 0.152 6.073 -11.808 1.00 97.00 487 LEU A N 1
ATOM 3805 C CA . LEU A 1 487 ? 0.144 6.227 -13.270 1.00 97.00 487 LEU A CA 1
ATOM 3806 C C . LEU A 1 487 ? 1.372 6.991 -13.789 1.00 97.00 487 LEU A C 1
ATOM 3808 O O . LEU A 1 487 ? 1.744 6.831 -14.947 1.00 97.00 487 LEU A O 1
ATOM 3812 N N . ASN A 1 488 ? 2.013 7.782 -12.923 1.00 96.50 488 ASN A N 1
ATOM 3813 C CA . ASN A 1 488 ? 3.235 8.529 -13.217 1.00 96.50 488 ASN A CA 1
ATOM 3814 C C . ASN A 1 488 ? 4.474 7.918 -12.534 1.00 96.50 488 ASN A C 1
ATOM 3816 O O . ASN A 1 488 ? 5.504 8.587 -12.409 1.00 96.50 488 ASN A O 1
ATOM 3820 N N . ASP A 1 489 ? 4.387 6.675 -12.052 1.00 98.31 489 ASP A N 1
ATOM 3821 C CA . ASP A 1 489 ? 5.527 5.960 -11.488 1.00 98.31 489 ASP A CA 1
ATOM 3822 C C . ASP A 1 489 ? 6.442 5.446 -12.604 1.00 98.31 489 ASP A C 1
ATOM 3824 O O . ASP A 1 489 ? 6.216 4.398 -13.201 1.00 98.31 489 ASP A O 1
ATOM 3828 N N . TRP A 1 490 ? 7.493 6.209 -12.891 1.00 96.75 490 TRP A N 1
ATOM 3829 C CA . TRP A 1 490 ? 8.525 5.815 -13.847 1.00 96.75 490 TRP A CA 1
ATOM 3830 C C . TRP A 1 490 ? 9.658 5.008 -13.216 1.00 96.75 490 TRP A C 1
ATOM 3832 O O . TRP A 1 490 ? 10.541 4.574 -13.949 1.00 96.75 490 TRP A O 1
ATOM 3842 N N . ASN A 1 491 ? 9.640 4.787 -11.895 1.00 98.12 491 ASN A N 1
ATOM 3843 C CA . ASN A 1 491 ? 10.549 3.854 -11.242 1.00 98.12 491 ASN A CA 1
ATOM 3844 C C . ASN A 1 491 ? 10.040 2.425 -11.478 1.00 98.12 491 ASN A C 1
ATOM 3846 O O . ASN A 1 491 ? 10.514 1.731 -12.378 1.00 98.12 491 ASN A O 1
ATOM 3850 N N . VAL A 1 492 ? 8.983 2.024 -10.764 1.00 98.69 492 VAL A N 1
ATOM 3851 C CA . VAL A 1 492 ? 8.273 0.777 -11.066 1.00 98.69 492 VAL A CA 1
ATOM 3852 C C . VAL A 1 492 ? 7.186 1.098 -12.080 1.00 98.69 492 VAL A C 1
ATOM 3854 O O . VAL A 1 492 ? 6.103 1.556 -11.728 1.00 98.69 492 VAL A O 1
ATOM 3857 N N . LYS A 1 493 ? 7.476 0.857 -13.360 1.00 98.31 493 LYS A N 1
ATOM 3858 C CA . LYS A 1 493 ? 6.597 1.236 -14.478 1.00 98.31 493 LYS A CA 1
ATOM 3859 C C . LYS A 1 493 ? 5.199 0.593 -14.345 1.00 98.31 493 LYS A C 1
ATOM 3861 O O . LYS A 1 493 ? 5.132 -0.602 -14.018 1.00 98.31 493 LYS A O 1
ATOM 3866 N N . PRO A 1 494 ? 4.091 1.293 -14.692 1.00 97.31 494 PRO A N 1
ATOM 3867 C CA . PRO A 1 494 ? 2.716 0.802 -14.494 1.00 97.31 494 PRO A CA 1
ATOM 3868 C C . PRO A 1 494 ? 2.386 -0.508 -15.216 1.00 97.31 494 PRO A C 1
ATOM 3870 O O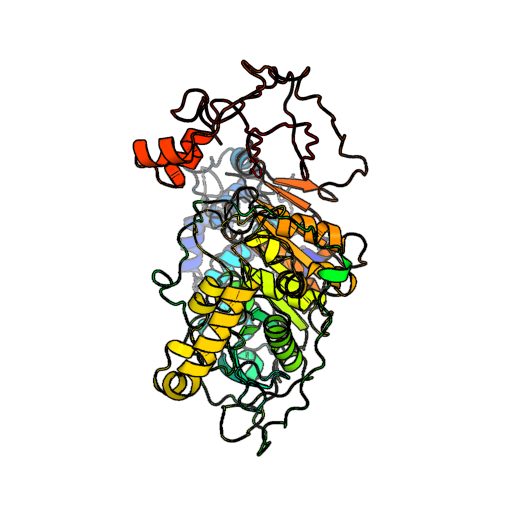 . PRO A 1 494 ? 1.469 -1.224 -14.816 1.00 97.31 494 PRO A O 1
ATOM 3873 N N . THR A 1 495 ? 3.165 -0.861 -16.247 1.00 95.38 495 THR A N 1
ATOM 3874 C CA . THR A 1 495 ? 3.069 -2.149 -16.955 1.00 95.38 495 THR A CA 1
ATOM 3875 C C . THR A 1 495 ? 3.078 -3.343 -15.993 1.00 95.38 495 THR A C 1
ATOM 3877 O O . THR A 1 495 ? 2.411 -4.341 -16.248 1.00 95.38 495 THR A O 1
ATOM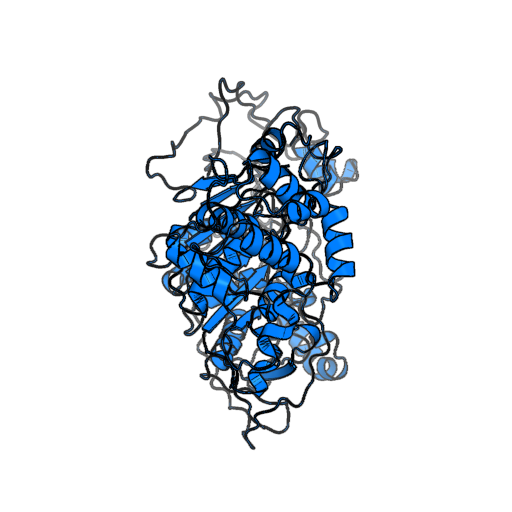 3880 N N . ASN A 1 496 ? 3.772 -3.230 -14.852 1.00 98.44 496 ASN A N 1
ATOM 3881 C CA . ASN A 1 496 ? 3.851 -4.297 -13.860 1.00 98.44 496 ASN A CA 1
ATOM 3882 C C . ASN A 1 496 ? 2.497 -4.603 -13.210 1.00 98.44 496 ASN A C 1
ATOM 3884 O O . ASN A 1 496 ? 2.097 -5.771 -13.192 1.00 98.44 496 ASN A O 1
ATOM 3888 N N . ALA A 1 497 ? 1.784 -3.585 -12.718 1.00 97.44 497 ALA A N 1
ATOM 3889 C CA . ALA A 1 497 ? 0.456 -3.768 -12.139 1.00 97.44 497 ALA A CA 1
ATOM 3890 C C . ALA A 1 497 ? -0.578 -4.134 -13.205 1.00 97.44 497 ALA A C 1
ATOM 3892 O O . ALA A 1 497 ? -1.351 -5.063 -12.993 1.00 97.44 497 ALA A O 1
ATOM 3893 N N . ILE A 1 498 ? -0.554 -3.468 -14.367 1.00 95.50 498 ILE A N 1
ATOM 3894 C CA . ILE A 1 498 ? -1.530 -3.699 -15.444 1.00 95.50 498 ILE A CA 1
ATOM 3895 C C . ILE A 1 498 ? -1.440 -5.141 -15.960 1.00 95.50 498 ILE A C 1
ATOM 3897 O O . ILE A 1 498 ? -2.439 -5.853 -15.965 1.00 95.50 498 ILE A O 1
ATOM 3901 N N . LYS A 1 499 ? -0.240 -5.629 -16.299 1.00 96.56 499 LYS A N 1
ATOM 3902 C CA . LYS A 1 499 ? -0.078 -7.007 -16.792 1.00 96.56 499 LYS A CA 1
ATOM 3903 C C . LYS A 1 499 ? -0.358 -8.064 -1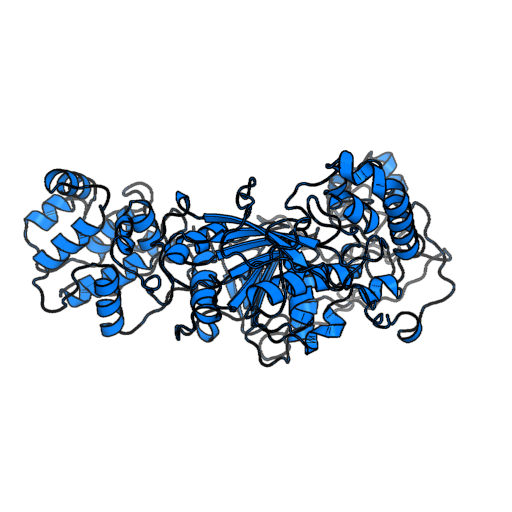5.726 1.00 96.56 499 LYS A C 1
ATOM 3905 O O . LYS A 1 499 ? -0.740 -9.180 -16.066 1.00 96.56 499 LYS A O 1
ATOM 3910 N N . PHE A 1 500 ? -0.135 -7.764 -14.444 1.00 98.12 500 PHE A N 1
ATOM 3911 C CA . PHE A 1 500 ? -0.512 -8.693 -13.377 1.00 98.12 500 PHE A CA 1
ATOM 3912 C C . PHE A 1 500 ? -2.029 -8.739 -13.194 1.00 98.12 500 PHE A C 1
ATOM 3914 O O . PHE A 1 500 ? -2.578 -9.831 -13.102 1.00 98.12 500 PHE A O 1
ATOM 3921 N N . TRP A 1 501 ? -2.695 -7.580 -13.211 1.00 96.38 501 TRP A N 1
ATOM 3922 C CA . TRP A 1 501 ? -4.154 -7.460 -13.187 1.00 96.38 501 TRP A CA 1
ATOM 3923 C C . TRP A 1 501 ? -4.810 -8.264 -14.316 1.00 96.38 501 TRP A C 1
ATOM 3925 O O . TRP A 1 501 ? -5.714 -9.058 -14.062 1.00 96.38 501 TRP A O 1
ATOM 3935 N N . GLU A 1 502 ? -4.295 -8.132 -15.541 1.00 94.31 502 GLU A N 1
ATOM 3936 C CA . GLU A 1 502 ? -4.718 -8.934 -16.695 1.00 94.31 502 GLU A CA 1
ATOM 3937 C C . GLU A 1 502 ? -4.486 -10.436 -16.464 1.00 94.31 502 GLU A C 1
ATOM 3939 O O . GLU A 1 502 ? -5.374 -11.248 -16.719 1.00 94.31 502 GLU A O 1
ATOM 3944 N N . ALA A 1 503 ? -3.322 -10.824 -15.929 1.00 96.62 503 ALA A N 1
ATOM 3945 C CA . ALA A 1 503 ? -2.971 -12.227 -15.701 1.00 96.62 503 ALA A CA 1
ATOM 3946 C C . ALA A 1 503 ? -3.845 -12.931 -14.643 1.00 96.62 503 ALA A C 1
ATOM 3948 O O . ALA A 1 503 ? -3.961 -14.157 -14.672 1.00 96.62 503 ALA A O 1
ATOM 3949 N N . ILE A 1 504 ? -4.458 -12.181 -13.721 1.00 96.81 504 ILE A N 1
ATOM 3950 C CA . ILE A 1 504 ? -5.363 -12.713 -12.687 1.00 96.81 504 ILE A CA 1
ATOM 3951 C C . ILE A 1 504 ? -6.847 -12.467 -12.999 1.00 96.81 504 ILE A C 1
ATOM 3953 O O . ILE A 1 504 ? -7.706 -12.784 -12.170 1.00 96.81 504 ILE A O 1
ATOM 3957 N N . ALA A 1 505 ? -7.177 -11.897 -14.163 1.00 93.06 505 ALA A N 1
ATOM 3958 C CA . ALA A 1 505 ? -8.521 -11.415 -14.484 1.00 93.06 505 ALA A CA 1
ATOM 3959 C C . ALA A 1 505 ? -9.601 -12.507 -14.387 1.00 93.06 505 ALA A C 1
ATOM 3961 O O . ALA A 1 505 ? -10.663 -12.254 -13.817 1.00 93.06 505 ALA A O 1
ATOM 3962 N N . ASP A 1 506 ? -9.296 -13.731 -14.822 1.00 93.25 506 ASP A N 1
ATOM 3963 C CA . ASP A 1 506 ? -10.249 -14.853 -14.858 1.00 93.25 506 ASP A CA 1
ATOM 3964 C C . ASP A 1 506 ? -10.294 -15.683 -13.563 1.00 93.25 506 ASP A C 1
ATOM 3966 O O . ASP A 1 506 ? -11.057 -16.645 -13.453 1.00 93.25 506 ASP A O 1
ATOM 3970 N N . LEU A 1 507 ? -9.475 -15.339 -12.565 1.00 97.44 507 LEU A N 1
ATOM 3971 C CA . LEU A 1 507 ? -9.445 -16.075 -11.304 1.00 97.44 507 LEU A CA 1
ATOM 3972 C C . LEU A 1 507 ? -10.676 -15.770 -10.438 1.00 97.44 507 LEU A C 1
ATOM 3974 O O . LEU A 1 507 ? -11.081 -14.602 -10.361 1.00 97.44 507 LEU A O 1
ATOM 3978 N N . PRO A 1 508 ? -11.236 -16.778 -9.740 1.00 96.88 508 PRO A N 1
ATOM 3979 C CA . PRO A 1 508 ? -12.398 -16.635 -8.863 1.00 96.88 508 PRO A CA 1
ATOM 3980 C C . PRO A 1 508 ? -11.995 -16.081 -7.485 1.00 96.88 508 PRO A C 1
ATOM 3982 O O . PRO A 1 508 ? -12.281 -16.685 -6.456 1.00 96.88 508 PRO A O 1
ATOM 3985 N N . ILE A 1 509 ? -11.289 -14.956 -7.495 1.00 97.88 509 ILE A N 1
ATOM 3986 C CA . ILE A 1 509 ? -10.820 -14.208 -6.324 1.00 97.88 509 ILE A CA 1
ATOM 3987 C C . ILE A 1 509 ? -11.386 -12.792 -6.385 1.00 97.88 509 ILE A C 1
ATOM 3989 O O . ILE A 1 509 ? -11.692 -12.289 -7.475 1.00 97.88 509 ILE A O 1
ATOM 3993 N N . GLN A 1 510 ? -11.479 -12.126 -5.241 1.00 97.94 510 GLN A N 1
ATOM 3994 C CA . GLN A 1 510 ? -11.796 -10.707 -5.209 1.00 97.94 510 GLN A CA 1
ATOM 3995 C C . GLN A 1 510 ? -10.557 -9.876 -5.543 1.00 97.94 510 GLN A C 1
ATOM 3997 O O . GLN A 1 510 ? -9.424 -10.194 -5.174 1.00 97.94 510 GLN A O 1
ATOM 4002 N N . LYS A 1 511 ? -10.775 -8.807 -6.309 1.00 97.31 511 LYS A N 1
ATOM 4003 C CA . LYS A 1 511 ? -9.708 -8.006 -6.913 1.00 97.31 511 LYS A CA 1
ATOM 4004 C C . LYS A 1 511 ? -10.051 -6.526 -6.847 1.00 97.31 511 LYS A C 1
ATOM 4006 O O . LYS A 1 511 ? -11.138 -6.129 -7.266 1.00 97.31 511 LYS A O 1
ATOM 4011 N N . LYS A 1 512 ? -9.118 -5.714 -6.350 1.00 98.31 512 LYS A N 1
ATOM 4012 C CA . LYS A 1 512 ? -9.217 -4.251 -6.276 1.00 98.31 512 LYS A CA 1
ATOM 4013 C C . LYS A 1 512 ? -7.978 -3.610 -6.907 1.00 98.31 512 LYS A C 1
ATOM 4015 O O . LYS A 1 512 ? -6.864 -4.080 -6.690 1.00 98.31 512 LYS A O 1
ATOM 4020 N N . LEU A 1 513 ? -8.160 -2.531 -7.662 1.00 98.12 513 LEU A N 1
ATOM 4021 C CA . LEU A 1 513 ? -7.094 -1.764 -8.305 1.00 98.12 513 LEU A CA 1
ATOM 4022 C C . LEU A 1 513 ? -7.269 -0.268 -8.021 1.00 98.12 513 LEU A C 1
ATOM 4024 O O . LEU A 1 513 ? -8.292 0.325 -8.359 1.00 98.12 513 LEU A O 1
ATOM 4028 N N . VAL A 1 514 ? -6.253 0.358 -7.431 1.00 98.31 514 VAL A N 1
ATOM 4029 C CA . VAL A 1 514 ? -6.216 1.799 -7.158 1.00 98.31 514 VAL A CA 1
ATOM 4030 C C . VAL A 1 514 ? -5.112 2.443 -7.990 1.00 98.31 514 VAL A C 1
ATOM 4032 O O . VAL A 1 514 ? -3.928 2.226 -7.741 1.00 98.31 514 VAL A O 1
ATOM 4035 N N . LEU A 1 515 ? -5.494 3.272 -8.960 1.00 97.75 515 LEU A N 1
ATOM 4036 C CA . LEU A 1 515 ? -4.565 3.999 -9.826 1.00 97.75 515 LEU A CA 1
ATOM 4037 C C . LEU A 1 515 ? -4.540 5.477 -9.439 1.00 97.75 515 LEU A C 1
ATOM 4039 O O . LEU A 1 515 ? -5.553 6.166 -9.540 1.00 97.75 515 LEU A O 1
ATOM 4043 N N . HIS A 1 516 ? -3.390 5.978 -8.992 1.00 97.62 516 HIS A N 1
ATOM 4044 C CA . HIS A 1 516 ? -3.232 7.367 -8.543 1.00 97.62 516 HIS A CA 1
ATOM 4045 C C . HIS A 1 516 ? -2.301 8.168 -9.460 1.00 97.62 516 HIS A C 1
ATOM 4047 O O . HIS A 1 516 ? -1.507 7.606 -10.201 1.00 97.62 516 HIS A O 1
ATOM 4053 N N . GLN A 1 517 ? -2.346 9.499 -9.398 1.00 96.38 517 GLN A N 1
ATOM 4054 C CA . GLN A 1 517 ? -1.505 10.388 -10.223 1.00 96.38 517 GLN A CA 1
ATOM 4055 C C . GLN A 1 517 ? -0.083 10.587 -9.669 1.00 96.38 517 GLN A C 1
ATOM 4057 O O . GLN A 1 517 ? 0.688 11.396 -10.182 1.00 96.38 517 GLN A O 1
ATOM 4062 N N . GLY A 1 518 ? 0.272 9.890 -8.591 1.00 95.62 518 GLY A N 1
ATOM 4063 C CA . GLY A 1 518 ? 1.595 10.003 -7.981 1.00 95.62 518 GLY A CA 1
ATOM 4064 C C . GLY A 1 518 ? 2.677 9.283 -8.786 1.00 95.62 518 GLY A C 1
ATOM 4065 O O . GLY A 1 518 ? 2.385 8.480 -9.670 1.00 95.62 518 GLY A O 1
ATOM 4066 N N . GLN A 1 519 ? 3.928 9.576 -8.432 1.00 95.56 519 GLN A N 1
ATOM 4067 C CA . GLN A 1 519 ? 5.092 8.768 -8.804 1.00 95.56 519 GLN A CA 1
ATOM 4068 C C . GLN A 1 519 ? 5.221 7.586 -7.819 1.00 95.56 519 GLN A C 1
ATOM 4070 O O . GLN A 1 519 ? 4.213 7.063 -7.351 1.00 95.56 519 GLN A O 1
ATOM 4075 N N . HIS A 1 520 ? 6.442 7.213 -7.426 1.00 97.31 520 HIS A N 1
ATOM 4076 C CA . HIS A 1 520 ? 6.732 6.087 -6.535 1.00 97.31 520 HIS A CA 1
ATOM 4077 C C . HIS A 1 520 ? 6.438 6.355 -5.035 1.00 97.31 520 HIS A C 1
ATOM 4079 O O . HIS A 1 520 ? 7.303 6.196 -4.164 1.00 97.31 520 HIS A O 1
ATOM 4085 N N . VAL A 1 521 ? 5.214 6.788 -4.715 1.00 95.06 521 VAL A N 1
ATOM 4086 C CA . VAL A 1 521 ? 4.774 7.266 -3.389 1.00 95.06 521 VAL A CA 1
ATOM 4087 C C . VAL A 1 521 ? 3.610 6.444 -2.835 1.00 95.06 521 VAL A C 1
ATOM 4089 O O . VAL A 1 521 ? 2.799 5.943 -3.597 1.00 95.06 521 VAL A O 1
ATOM 4092 N N . TYR A 1 522 ? 3.489 6.358 -1.507 1.00 93.62 522 TYR A N 1
ATOM 4093 C CA . TYR A 1 522 ? 2.344 5.710 -0.857 1.00 93.62 522 TYR A CA 1
ATOM 4094 C C . TYR A 1 522 ? 1.050 6.537 -0.956 1.00 93.62 522 TYR A C 1
ATOM 4096 O O . TYR A 1 522 ? 1.093 7.768 -0.975 1.00 93.62 522 TYR A O 1
ATOM 4104 N N . VAL A 1 523 ? -0.107 5.863 -0.871 1.00 90.75 523 VAL A N 1
ATOM 4105 C CA . VAL A 1 523 ? -1.443 6.504 -0.907 1.00 90.75 523 VAL A CA 1
ATOM 4106 C C . VAL A 1 523 ? -2.199 6.564 0.430 1.00 90.75 523 VAL A C 1
ATOM 4108 O O . VAL A 1 523 ? -3.262 7.184 0.509 1.00 90.75 523 VAL A O 1
ATOM 4111 N N . HIS A 1 524 ? -1.668 5.969 1.504 1.00 83.69 524 HIS A N 1
ATOM 4112 C CA . HIS A 1 524 ? -2.382 5.829 2.785 1.00 83.69 524 HIS A CA 1
ATOM 4113 C C . HIS A 1 524 ? -2.751 7.160 3.467 1.00 83.69 524 HIS A C 1
ATOM 4115 O O . HIS A 1 524 ? -3.655 7.197 4.296 1.00 83.69 524 HIS A O 1
ATOM 4121 N N . ASN A 1 525 ? -2.099 8.266 3.106 1.00 83.19 525 ASN A N 1
ATOM 4122 C CA . ASN A 1 525 ? -2.359 9.605 3.644 1.00 83.19 525 ASN A CA 1
ATOM 4123 C C . ASN A 1 525 ? -2.861 10.602 2.579 1.00 83.19 525 ASN A C 1
ATOM 4125 O O . ASN A 1 525 ? -2.785 11.821 2.764 1.00 83.19 525 ASN A O 1
ATOM 4129 N N . VAL A 1 526 ? -3.405 10.113 1.458 1.00 88.44 526 VAL A N 1
ATOM 4130 C CA . VAL A 1 526 ? -3.936 10.978 0.398 1.00 88.44 526 VAL A CA 1
ATOM 4131 C C . VAL A 1 526 ? -5.228 11.652 0.854 1.00 88.44 526 VAL A C 1
ATOM 4133 O O . VAL A 1 526 ? -6.241 11.015 1.138 1.00 88.44 526 VAL A O 1
ATOM 4136 N N . ARG A 1 527 ? -5.234 12.989 0.835 1.00 90.50 527 ARG A N 1
ATOM 4137 C CA . ARG A 1 527 ? -6.384 13.815 1.246 1.00 90.50 527 ARG A CA 1
ATOM 4138 C C . ARG A 1 527 ? -7.698 13.449 0.552 1.00 90.50 527 ARG A C 1
ATOM 4140 O O . ARG A 1 527 ? -8.756 13.576 1.148 1.00 90.50 527 ARG A O 1
ATOM 4147 N N . SER A 1 528 ? -7.636 13.048 -0.714 1.00 95.06 528 SER A N 1
ATOM 4148 C CA . SER A 1 528 ? -8.826 12.821 -1.542 1.00 95.06 528 SER A CA 1
ATOM 4149 C C . SER A 1 528 ? -9.329 11.382 -1.596 1.00 95.06 528 SER A C 1
ATOM 4151 O O . SER A 1 528 ? -10.308 11.145 -2.294 1.00 95.06 528 SER A O 1
ATOM 4153 N N . LEU A 1 529 ? -8.693 10.456 -0.874 1.00 95.81 529 LEU A N 1
ATOM 4154 C CA . LEU A 1 529 ? -9.046 9.035 -0.853 1.00 95.81 529 LEU A CA 1
ATOM 4155 C C . LEU A 1 529 ? -9.000 8.517 0.585 1.00 95.81 529 LEU A C 1
ATOM 4157 O O . LEU A 1 529 ? -8.032 8.787 1.292 1.00 95.81 529 LEU A O 1
ATOM 4161 N N . ASP A 1 530 ? -10.040 7.846 1.058 1.00 96.44 530 ASP A N 1
ATOM 4162 C CA . ASP A 1 530 ? -10.126 7.249 2.398 1.00 96.44 530 ASP A CA 1
ATOM 4163 C C . ASP A 1 530 ? -9.466 5.862 2.439 1.00 96.44 530 ASP A C 1
ATOM 4165 O O . ASP A 1 530 ? -10.039 4.890 2.916 1.00 96.44 530 ASP A O 1
ATOM 4169 N N . PHE A 1 531 ? -8.240 5.762 1.914 1.00 96.88 531 PHE A N 1
ATOM 4170 C CA . PHE A 1 531 ? -7.580 4.477 1.668 1.00 96.88 531 PHE A CA 1
ATOM 4171 C C . PHE A 1 531 ? -7.404 3.623 2.932 1.00 96.88 531 PHE A C 1
ATOM 4173 O O . PHE A 1 531 ? -7.616 2.415 2.884 1.00 96.88 531 PHE A O 1
ATOM 4180 N N . LEU A 1 532 ? -7.053 4.230 4.073 1.00 96.25 532 LEU A N 1
ATOM 4181 C CA . LEU A 1 532 ? -6.944 3.495 5.339 1.00 96.25 532 LEU A CA 1
ATOM 4182 C C . LEU A 1 532 ? -8.290 2.904 5.775 1.00 96.25 532 LEU A C 1
ATOM 4184 O O . LEU A 1 532 ? -8.328 1.754 6.195 1.00 96.25 532 LEU A O 1
ATOM 4188 N N . ASP A 1 533 ? -9.392 3.641 5.619 1.00 97.38 533 ASP A N 1
ATOM 4189 C CA . ASP A 1 533 ? -10.734 3.136 5.917 1.00 97.38 533 ASP A CA 1
ATOM 4190 C C . ASP A 1 533 ? -11.155 2.025 4.942 1.00 97.38 533 ASP A C 1
ATOM 4192 O O . ASP A 1 533 ? -11.765 1.043 5.369 1.00 97.38 533 ASP A O 1
ATOM 4196 N N . MET A 1 534 ? -10.803 2.148 3.652 1.00 98.38 534 MET A N 1
ATOM 4197 C CA . MET A 1 534 ? -11.032 1.102 2.644 1.00 98.38 534 MET A CA 1
ATOM 4198 C C . MET A 1 534 ? -10.303 -0.183 3.023 1.00 98.38 534 MET A C 1
ATOM 4200 O O . MET A 1 534 ? -10.905 -1.253 3.051 1.00 98.38 534 MET A O 1
ATOM 4204 N N . MET A 1 535 ? -9.020 -0.078 3.367 1.00 98.44 535 MET A N 1
ATOM 4205 C CA . MET A 1 535 ? -8.227 -1.235 3.768 1.00 98.44 535 MET A CA 1
ATOM 4206 C C . MET A 1 535 ? -8.631 -1.773 5.137 1.00 98.44 535 MET A C 1
ATOM 4208 O O . MET A 1 535 ? -8.498 -2.967 5.371 1.00 98.44 535 MET A O 1
ATOM 4212 N N . ASN A 1 536 ? -9.172 -0.945 6.033 1.00 98.56 536 ASN A N 1
ATOM 4213 C CA . ASN A 1 536 ? -9.713 -1.426 7.301 1.00 98.56 536 ASN A CA 1
ATOM 4214 C C . ASN A 1 536 ? -10.962 -2.277 7.076 1.00 98.56 536 ASN A C 1
ATOM 4216 O O . ASN A 1 536 ? -11.043 -3.387 7.595 1.00 98.56 536 ASN A O 1
ATOM 4220 N N . LEU A 1 537 ? -11.884 -1.812 6.230 1.00 98.69 537 LEU A N 1
ATOM 4221 C CA . LEU A 1 537 ? -13.055 -2.590 5.829 1.00 98.69 537 LEU A CA 1
ATOM 4222 C C . LEU A 1 537 ? -12.633 -3.918 5.170 1.00 98.69 537 LEU A C 1
ATOM 4224 O O . LEU A 1 537 ? -13.109 -4.981 5.563 1.00 98.69 537 LEU A O 1
ATOM 4228 N N . TRP A 1 538 ? -11.677 -3.859 4.240 1.00 98.81 538 TRP A N 1
ATOM 4229 C CA . TRP A 1 538 ? -11.137 -5.024 3.538 1.00 98.81 538 TRP A CA 1
ATOM 4230 C C . TRP A 1 538 ? -10.455 -6.033 4.469 1.00 98.81 538 TRP A C 1
ATOM 4232 O O . TRP A 1 538 ? -10.829 -7.196 4.511 1.00 98.81 538 TRP A O 1
ATOM 4242 N N . LEU A 1 539 ? -9.484 -5.607 5.277 1.00 98.75 539 LEU A N 1
ATOM 4243 C CA . LEU A 1 539 ? -8.735 -6.519 6.146 1.00 98.75 539 LEU A CA 1
ATOM 4244 C C . LEU A 1 539 ? -9.588 -7.058 7.302 1.00 98.75 539 LEU A C 1
ATOM 4246 O O . LEU A 1 539 ? -9.343 -8.167 7.772 1.00 98.75 539 LEU A O 1
ATOM 4250 N N . THR A 1 540 ? -10.611 -6.314 7.736 1.00 98.38 540 THR A N 1
ATOM 4251 C CA . THR A 1 540 ? -11.620 -6.818 8.681 1.00 98.38 540 THR A CA 1
ATOM 4252 C C . THR A 1 540 ? -12.428 -7.967 8.060 1.00 98.38 540 THR A C 1
ATOM 4254 O O . THR A 1 540 ? -12.680 -8.969 8.726 1.00 98.38 540 THR A O 1
ATOM 4257 N N . HIS A 1 541 ? -12.762 -7.879 6.770 1.00 98.00 541 HIS A N 1
ATOM 4258 C CA . HIS A 1 541 ? -13.385 -8.981 6.037 1.00 98.00 541 HIS A CA 1
ATOM 4259 C C . HIS A 1 541 ? -12.437 -10.184 5.910 1.00 98.00 541 HIS A C 1
ATOM 4261 O O . HIS A 1 541 ? -12.716 -11.263 6.432 1.00 98.00 541 HIS A O 1
ATOM 4267 N N . GLU A 1 542 ? -11.272 -9.968 5.297 1.00 98.38 542 GLU A N 1
ATOM 4268 C CA . GLU A 1 542 ? -10.325 -11.019 4.899 1.00 98.38 542 GLU A CA 1
ATOM 4269 C C . GLU A 1 542 ? -9.733 -11.803 6.073 1.00 98.38 542 GLU A C 1
ATOM 4271 O O . GLU A 1 542 ? -9.541 -13.020 6.010 1.00 98.38 542 GLU A O 1
ATOM 4276 N N . LEU A 1 543 ? -9.392 -11.096 7.154 1.00 98.12 543 LEU A N 1
ATOM 4277 C CA . LEU A 1 543 ? -8.571 -11.650 8.229 1.00 98.12 543 LEU A CA 1
ATOM 4278 C C . LEU A 1 543 ? -9.327 -11.870 9.538 1.00 98.12 543 LEU A C 1
ATOM 4280 O O . LEU A 1 543 ? -8.817 -12.578 10.407 1.00 98.12 543 LEU A O 1
ATOM 4284 N N . LEU A 1 544 ? -10.525 -11.298 9.684 1.00 96.12 544 LEU A N 1
ATOM 4285 C CA . LEU A 1 544 ? -11.393 -11.520 10.847 1.00 96.12 544 LEU A CA 1
ATOM 4286 C C . LEU A 1 544 ? -12.714 -12.212 10.479 1.00 96.12 544 LEU A C 1
ATOM 4288 O O . LEU A 1 544 ? -13.448 -12.622 11.376 1.00 96.12 544 LEU A O 1
ATOM 4292 N N . GLY A 1 545 ? -13.000 -12.400 9.185 1.00 94.19 545 GLY A N 1
ATOM 4293 C CA . GLY A 1 545 ? -14.193 -13.100 8.709 1.00 94.19 545 GLY A CA 1
ATOM 4294 C C . GLY A 1 545 ? -15.490 -12.324 8.936 1.00 94.19 545 GLY A C 1
ATOM 4295 O O . GLY A 1 545 ? -16.563 -12.928 9.005 1.00 94.19 545 GLY A O 1
ATOM 4296 N N . GLU A 1 546 ? -15.414 -11.000 9.098 1.00 94.69 546 GLU A N 1
ATOM 4297 C CA . GLU A 1 546 ? -16.600 -10.175 9.289 1.00 94.69 546 GLU A CA 1
ATOM 4298 C C . GLU A 1 546 ? -17.373 -10.030 7.971 1.00 94.69 546 GLU A C 1
ATOM 4300 O O . GLU A 1 546 ? -16.839 -9.600 6.947 1.00 94.69 546 GLU A O 1
ATOM 4305 N N . ALA A 1 547 ? -18.668 -10.350 8.000 1.00 95.25 547 ALA A N 1
ATOM 4306 C CA . ALA A 1 547 ? -19.570 -10.174 6.864 1.00 95.25 547 ALA A CA 1
ATOM 4307 C C . ALA A 1 547 ? -19.982 -8.695 6.712 1.00 95.25 547 ALA A C 1
ATOM 4309 O O . ALA A 1 547 ? -21.134 -8.327 6.940 1.00 95.25 547 ALA A O 1
ATOM 4310 N N . ASN A 1 548 ? -19.017 -7.841 6.368 1.00 96.75 548 ASN A N 1
ATOM 4311 C CA . ASN A 1 548 ? -19.176 -6.389 6.242 1.00 96.75 548 ASN A CA 1
ATOM 4312 C C . ASN A 1 548 ? -19.389 -5.907 4.787 1.00 96.75 548 ASN A C 1
ATOM 4314 O O . ASN A 1 548 ? -19.540 -4.704 4.565 1.00 96.75 548 ASN A O 1
ATOM 4318 N N . GLY A 1 549 ? -19.414 -6.828 3.813 1.00 96.69 549 GLY A N 1
ATOM 4319 C CA . GLY A 1 549 ? -19.658 -6.550 2.393 1.00 96.69 549 GLY A CA 1
ATOM 4320 C C . GLY A 1 549 ? -18.527 -5.795 1.690 1.00 96.69 549 GLY A C 1
ATOM 4321 O O . GLY A 1 549 ? -18.791 -5.072 0.727 1.00 96.69 549 GLY A O 1
ATOM 4322 N N . ALA A 1 550 ? -17.287 -5.898 2.183 1.00 97.69 550 ALA A N 1
ATOM 4323 C CA . ALA A 1 550 ? -16.132 -5.209 1.611 1.00 97.69 550 ALA A CA 1
ATOM 4324 C C . ALA A 1 550 ? -15.943 -5.508 0.114 1.00 97.69 550 ALA A C 1
ATOM 4326 O O . ALA A 1 550 ? -15.581 -4.603 -0.644 1.00 97.69 550 ALA A O 1
ATOM 4327 N N . GLU A 1 551 ? -16.223 -6.743 -0.315 1.00 95.69 551 GLU A N 1
ATOM 4328 C CA . GLU A 1 551 ? -16.115 -7.172 -1.707 1.00 95.69 551 GLU A CA 1
ATOM 4329 C C . GLU A 1 551 ? -17.039 -6.396 -2.655 1.00 95.69 551 GLU A C 1
ATOM 4331 O O . GLU A 1 551 ? -16.627 -6.078 -3.771 1.00 95.69 551 GLU A O 1
ATOM 4336 N N . ASP A 1 552 ? -18.230 -6.012 -2.195 1.00 95.00 552 ASP A N 1
ATOM 4337 C CA . ASP A 1 552 ? -19.245 -5.340 -3.013 1.00 95.00 552 ASP A CA 1
ATOM 4338 C C . ASP A 1 552 ? -19.180 -3.813 -2.891 1.00 95.00 552 ASP A C 1
ATOM 4340 O O . ASP A 1 552 ? -19.405 -3.083 -3.858 1.00 95.00 552 ASP A O 1
ATOM 4344 N N . VAL A 1 553 ? -18.899 -3.309 -1.686 1.00 95.56 553 VAL A N 1
ATOM 4345 C CA . VAL A 1 553 ? -18.916 -1.868 -1.399 1.00 95.56 553 VAL A CA 1
ATOM 4346 C C . VAL A 1 553 ? -17.694 -1.166 -1.978 1.00 95.56 553 VAL A C 1
ATOM 4348 O O . VAL A 1 553 ? -17.809 -0.052 -2.497 1.00 95.56 553 VAL A O 1
ATOM 4351 N N . LEU A 1 554 ? -16.517 -1.789 -1.881 1.00 97.88 554 LEU A N 1
ATOM 4352 C CA . LEU A 1 554 ? -15.297 -1.207 -2.425 1.00 97.88 554 LEU A CA 1
ATOM 4353 C C . LEU A 1 554 ? -15.279 -1.392 -3.946 1.00 97.88 554 LEU A C 1
ATOM 4355 O O . LEU A 1 554 ? -15.373 -2.531 -4.413 1.00 97.88 554 LEU A O 1
ATOM 4359 N N . PRO A 1 555 ? -15.103 -0.320 -4.741 1.00 96.81 555 PRO A N 1
ATOM 4360 C CA . PRO A 1 555 ? -15.059 -0.473 -6.186 1.00 96.81 555 PRO A CA 1
ATOM 4361 C C . PRO A 1 555 ? -13.893 -1.357 -6.630 1.00 96.81 555 PRO A C 1
ATOM 4363 O O . PRO A 1 555 ? -12.803 -1.292 -6.059 1.00 96.81 555 PRO A O 1
ATOM 4366 N N . ASN A 1 556 ? -14.112 -2.144 -7.684 1.00 96.25 556 ASN A N 1
ATOM 4367 C CA . ASN A 1 556 ? -13.077 -3.007 -8.256 1.00 96.25 556 ASN A CA 1
ATOM 4368 C C . ASN A 1 556 ? -11.908 -2.203 -8.813 1.00 96.25 556 ASN A C 1
ATOM 4370 O O . ASN A 1 556 ? -10.761 -2.594 -8.636 1.00 96.25 556 ASN A O 1
ATOM 4374 N N . VAL A 1 557 ? -12.184 -1.064 -9.446 1.00 96.31 557 VAL A N 1
ATOM 4375 C CA . VAL A 1 557 ? -11.152 -0.152 -9.933 1.00 96.31 557 VAL A CA 1
ATOM 4376 C C . VAL A 1 557 ? -11.493 1.269 -9.515 1.00 96.31 557 VAL A C 1
ATOM 4378 O O . VAL A 1 557 ? -12.626 1.716 -9.691 1.00 96.31 557 VAL A O 1
ATOM 4381 N N . VAL A 1 558 ? -10.514 1.997 -8.982 1.00 96.69 558 VAL A N 1
ATOM 4382 C CA . VAL A 1 558 ? -10.635 3.420 -8.650 1.00 96.69 558 VAL A CA 1
ATOM 4383 C C . VAL A 1 558 ? -9.448 4.171 -9.248 1.00 96.69 558 VAL A C 1
ATOM 4385 O O . VAL A 1 558 ? -8.298 3.879 -8.924 1.00 96.69 558 VAL A O 1
ATOM 4388 N N . VAL A 1 559 ? -9.719 5.147 -10.116 1.00 96.25 559 VAL A N 1
ATOM 4389 C CA . VAL A 1 559 ? -8.693 5.903 -10.853 1.00 96.25 559 VAL A CA 1
ATOM 4390 C C . VAL A 1 559 ? -8.761 7.381 -10.495 1.00 96.25 559 VAL A C 1
ATOM 4392 O O . VAL A 1 559 ? -9.829 7.993 -10.553 1.00 96.25 559 VAL A O 1
ATOM 4395 N N . GLN A 1 560 ? -7.623 7.963 -10.118 1.00 97.44 560 GLN A N 1
ATOM 4396 C CA . GLN A 1 560 ? -7.492 9.391 -9.860 1.00 97.44 560 GLN A CA 1
ATOM 4397 C C . GLN A 1 560 ? -7.413 10.158 -11.178 1.00 97.44 560 GLN A C 1
ATOM 4399 O O . GLN A 1 560 ? -6.572 9.870 -12.028 1.00 97.44 560 GLN A O 1
ATOM 4404 N N . ASP A 1 561 ? -8.243 11.185 -11.309 1.00 95.69 561 ASP A N 1
ATOM 4405 C CA . ASP A 1 561 ? -8.284 12.043 -12.491 1.00 95.69 561 ASP A CA 1
ATOM 4406 C C . ASP A 1 561 ? -7.011 12.911 -12.610 1.00 95.69 561 ASP A C 1
ATOM 4408 O O . ASP A 1 561 ? -6.531 13.452 -11.606 1.00 95.69 561 ASP A O 1
ATOM 4412 N N . ASN A 1 562 ? -6.461 13.042 -13.824 1.00 94.94 562 ASN A N 1
ATOM 4413 C CA . ASN A 1 562 ? -5.249 13.822 -14.114 1.00 94.94 562 ASN A CA 1
ATOM 4414 C C . ASN A 1 562 ? -5.510 15.321 -14.360 1.00 94.94 562 ASN A C 1
ATOM 4416 O O . ASN A 1 562 ? -4.560 16.088 -14.488 1.00 94.94 562 ASN A O 1
ATOM 4420 N N . VAL A 1 563 ? -6.773 15.747 -14.438 1.00 93.75 563 VAL A N 1
ATOM 4421 C CA . VAL A 1 563 ? -7.188 17.134 -14.705 1.00 93.75 563 VAL A CA 1
ATOM 4422 C C . VAL A 1 563 ? -8.038 17.677 -13.553 1.00 93.75 563 VAL A C 1
ATOM 4424 O O . VAL A 1 563 ? -7.796 18.760 -13.008 1.00 93.75 563 VAL A O 1
ATOM 4427 N N . ALA A 1 564 ? -9.053 16.925 -13.137 1.00 92.94 564 ALA A N 1
ATOM 4428 C CA . ALA A 1 564 ? -10.005 17.314 -12.116 1.00 92.94 564 ALA A CA 1
ATOM 4429 C C . ALA A 1 564 ? -9.457 17.029 -10.710 1.00 92.94 564 ALA A C 1
ATOM 4431 O O . ALA A 1 564 ? -9.661 15.959 -10.136 1.00 92.94 564 ALA A O 1
ATOM 4432 N N . VAL A 1 565 ? -8.855 18.048 -10.092 1.00 90.69 565 VAL A N 1
ATOM 4433 C CA . VAL A 1 565 ? -8.285 18.003 -8.732 1.00 90.69 565 VAL A CA 1
ATOM 4434 C C . VAL A 1 565 ? -9.155 17.214 -7.739 1.00 90.69 565 VAL A C 1
ATOM 4436 O O . VAL A 1 565 ? -10.344 17.510 -7.541 1.00 90.69 565 VAL A O 1
ATOM 4439 N N . GLN A 1 566 ? -8.519 16.244 -7.066 1.00 94.50 566 GLN A N 1
ATOM 4440 C CA . GLN A 1 566 ? -9.095 15.427 -5.986 1.00 94.50 566 GLN A CA 1
ATOM 4441 C C . GLN A 1 566 ? -10.349 14.638 -6.403 1.00 94.50 566 GLN A C 1
ATOM 4443 O O . GLN A 1 566 ? -11.237 14.380 -5.581 1.00 94.50 566 GLN A O 1
ATOM 4448 N N . THR A 1 567 ? -10.445 14.293 -7.684 1.00 96.00 567 THR A N 1
ATOM 4449 C CA . THR A 1 567 ? -11.535 13.495 -8.252 1.00 96.00 567 THR A CA 1
ATOM 4450 C C . THR A 1 567 ? -11.048 12.079 -8.503 1.00 96.00 567 THR A C 1
ATOM 4452 O O . THR A 1 567 ? -9.909 11.874 -8.913 1.00 96.00 567 THR A O 1
ATOM 4455 N N . TRP A 1 568 ? -11.926 11.126 -8.222 1.00 96.50 568 TRP A N 1
ATOM 4456 C CA . TRP A 1 568 ? -11.701 9.707 -8.429 1.00 96.50 568 TRP A CA 1
ATOM 4457 C C . TRP A 1 568 ? -12.932 9.130 -9.110 1.00 96.50 568 TRP A C 1
ATOM 4459 O O . TRP A 1 568 ? -14.055 9.460 -8.710 1.00 96.50 568 TRP A O 1
ATOM 4469 N N . SER A 1 569 ? -12.705 8.289 -10.109 1.00 94.00 569 SER A N 1
ATOM 4470 C CA . SER A 1 569 ? -13.743 7.578 -10.850 1.00 94.00 569 SER A CA 1
ATOM 4471 C C . SER A 1 569 ? -13.654 6.092 -10.536 1.00 94.00 569 SER A C 1
ATOM 4473 O O . SER A 1 569 ? -12.555 5.549 -10.427 1.00 94.00 569 SER A O 1
ATOM 4475 N N . ALA A 1 570 ? -14.809 5.460 -10.354 1.00 93.69 570 ALA A N 1
ATOM 4476 C CA . ALA A 1 570 ? -14.927 4.042 -10.059 1.00 93.69 570 ALA A CA 1
ATOM 4477 C C . ALA A 1 570 ? -15.367 3.285 -11.315 1.00 93.69 570 ALA A C 1
ATOM 4479 O O . ALA A 1 570 ? -16.295 3.727 -11.990 1.00 93.69 570 ALA A O 1
ATOM 4480 N N . TYR A 1 571 ? -14.736 2.144 -11.577 1.00 90.88 571 TYR A N 1
ATOM 4481 C CA . TYR A 1 571 ? -15.024 1.277 -12.718 1.00 90.88 571 TYR A CA 1
ATOM 4482 C C . TYR A 1 571 ? -15.143 -0.178 -12.266 1.00 90.88 571 TYR A C 1
ATOM 4484 O O . TYR A 1 571 ? -14.648 -0.568 -11.202 1.00 90.88 571 TYR A O 1
ATOM 4492 N N . GLN A 1 572 ? -15.806 -0.992 -13.088 1.00 89.12 572 GLN A N 1
ATOM 4493 C CA . GLN A 1 572 ? -15.910 -2.434 -12.847 1.00 89.12 572 GLN A CA 1
ATOM 4494 C C . GLN A 1 572 ? -14.627 -3.179 -13.208 1.00 89.12 572 GLN A C 1
ATOM 4496 O O . GLN A 1 572 ? -14.300 -4.174 -12.562 1.00 89.12 572 GLN A O 1
ATOM 4501 N N . ASN A 1 573 ? -13.904 -2.705 -14.223 1.00 88.25 573 ASN A N 1
ATOM 4502 C CA . ASN A 1 573 ? -12.622 -3.263 -14.630 1.00 88.25 573 ASN A CA 1
ATOM 4503 C C . ASN A 1 573 ? -11.726 -2.175 -15.246 1.00 88.25 573 ASN A C 1
ATOM 4505 O O . ASN A 1 573 ? -12.205 -1.086 -15.546 1.00 88.25 573 ASN A O 1
ATOM 4509 N N . PHE A 1 574 ? -10.443 -2.484 -15.433 1.00 87.88 574 PHE A N 1
ATOM 4510 C CA . PHE A 1 574 ? -9.470 -1.647 -16.135 1.00 87.88 574 PHE A CA 1
ATOM 4511 C C . PHE A 1 574 ? -9.092 -2.306 -17.462 1.00 87.88 574 PHE A C 1
ATOM 4513 O O . PHE A 1 574 ? -8.833 -3.509 -17.497 1.00 87.88 574 PHE A O 1
ATOM 4520 N N . ALA A 1 575 ? -9.066 -1.524 -18.537 1.00 73.75 575 ALA A N 1
ATOM 4521 C CA . ALA A 1 575 ? -8.747 -1.929 -19.903 1.00 73.75 575 ALA A CA 1
ATOM 4522 C C . ALA A 1 575 ? -9.618 -3.085 -20.443 1.00 73.75 575 ALA A C 1
ATOM 4524 O O . ALA A 1 575 ? -9.156 -3.910 -21.231 1.00 73.75 575 ALA A O 1
ATOM 4525 N N . SER A 1 576 ? -10.895 -3.158 -20.040 1.00 66.75 576 SER A N 1
ATOM 4526 C CA . SER A 1 576 ? -11.808 -4.230 -20.466 1.00 66.75 576 SER A CA 1
ATOM 4527 C C . SER A 1 576 ? -12.692 -3.805 -21.642 1.00 66.75 576 SER A C 1
ATOM 4529 O O . SER A 1 576 ? -13.372 -2.789 -21.549 1.00 66.75 576 SER A O 1
ATOM 4531 N N . PRO A 1 577 ? -12.808 -4.596 -22.723 1.00 53.75 577 PRO A N 1
ATOM 4532 C CA . PRO A 1 577 ? -13.699 -4.287 -23.848 1.00 53.75 577 PRO A CA 1
ATOM 4533 C C . PRO A 1 577 ? -15.203 -4.300 -23.511 1.00 53.75 577 PRO A C 1
ATOM 4535 O O . PRO A 1 577 ? -16.030 -3.988 -24.370 1.00 53.75 577 PRO A O 1
ATOM 4538 N N . ALA A 1 578 ? -15.594 -4.717 -22.302 1.00 57.19 578 ALA A N 1
ATOM 4539 C CA . ALA A 1 578 ? -16.994 -4.833 -21.917 1.00 57.19 578 ALA A CA 1
ATOM 4540 C C . ALA A 1 578 ? -17.640 -3.446 -21.722 1.00 57.19 578 ALA A C 1
ATOM 4542 O O . ALA A 1 578 ? -17.322 -2.731 -20.782 1.00 57.19 578 ALA A O 1
ATOM 4543 N N . ALA A 1 579 ? -18.570 -3.108 -22.620 1.00 48.81 579 ALA A N 1
ATOM 4544 C CA . ALA A 1 579 ? -19.541 -2.002 -22.601 1.00 48.81 579 ALA A CA 1
ATOM 4545 C C . ALA A 1 579 ? -19.043 -0.541 -22.467 1.00 48.81 579 ALA A C 1
ATOM 4547 O O . ALA A 1 579 ? -19.783 0.348 -22.888 1.00 48.81 579 ALA A O 1
ATOM 4548 N N . GLU A 1 580 ? -17.839 -0.262 -21.958 1.00 60.19 580 GLU A N 1
ATOM 4549 C CA . GLU A 1 580 ? -17.415 1.108 -21.601 1.00 60.19 580 GLU A CA 1
ATOM 4550 C C . GLU A 1 580 ? -16.327 1.712 -22.514 1.00 60.19 580 GLU A C 1
ATOM 4552 O O . GLU A 1 580 ? -16.198 2.936 -22.575 1.00 60.19 580 GLU A O 1
ATOM 4557 N N . HIS A 1 581 ? -15.603 0.906 -23.304 1.00 70.56 581 HIS A N 1
ATOM 4558 C CA . HIS A 1 581 ? -14.430 1.378 -24.060 1.00 70.56 581 HIS A CA 1
ATOM 4559 C C . HIS A 1 581 ? -14.514 1.106 -25.568 1.00 70.56 581 HIS A C 1
ATOM 4561 O O . HIS A 1 581 ? -14.989 0.065 -26.018 1.00 70.56 581 HIS A O 1
ATOM 4567 N N . VAL A 1 582 ? -14.006 2.054 -26.365 1.00 78.50 582 VAL A N 1
ATOM 4568 C CA . VAL A 1 582 ? -13.888 1.938 -27.827 1.00 78.50 582 VAL A CA 1
ATOM 4569 C C . VAL A 1 582 ? -12.414 1.952 -28.210 1.00 78.50 582 VAL A C 1
ATOM 4571 O O . VAL A 1 582 ? -11.732 2.965 -28.039 1.00 78.50 582 VAL A O 1
ATOM 4574 N N . THR A 1 583 ? -11.929 0.852 -28.788 1.00 85.38 583 THR A N 1
ATOM 4575 C CA . THR A 1 583 ? -10.598 0.819 -29.401 1.00 85.38 583 THR A CA 1
ATOM 4576 C C . THR A 1 583 ? -10.582 1.728 -30.625 1.00 85.38 583 THR A C 1
ATOM 4578 O O . THR A 1 583 ? -11.356 1.551 -31.565 1.00 85.38 583 THR A O 1
ATOM 4581 N N . ASN A 1 584 ? -9.687 2.712 -30.613 1.00 86.06 584 ASN A N 1
ATOM 4582 C CA . ASN A 1 584 ? -9.500 3.649 -31.710 1.00 86.06 584 ASN A CA 1
ATOM 4583 C C . ASN A 1 584 ? -8.179 3.358 -32.421 1.00 86.06 584 ASN A C 1
ATOM 4585 O O . ASN A 1 584 ? -7.112 3.530 -31.840 1.00 86.06 584 ASN A O 1
ATOM 4589 N N . THR A 1 585 ? -8.249 2.985 -33.695 1.00 90.94 585 THR A N 1
ATOM 4590 C CA . THR A 1 585 ? -7.070 2.925 -34.565 1.00 90.94 585 THR A CA 1
ATOM 4591 C C . THR A 1 585 ? -6.864 4.284 -35.234 1.00 90.94 585 THR A C 1
ATOM 4593 O O . THR A 1 585 ? -7.830 4.933 -35.650 1.00 90.94 585 THR A O 1
ATOM 4596 N N . ARG A 1 586 ? -5.607 4.729 -35.319 1.00 91.44 586 ARG A N 1
ATOM 4597 C CA . ARG A 1 586 ? -5.191 5.933 -36.049 1.00 91.44 586 ARG A CA 1
ATOM 4598 C C . ARG A 1 586 ? -4.010 5.605 -36.949 1.00 91.44 586 ARG A C 1
ATOM 4600 O O . ARG A 1 586 ? -3.126 4.845 -36.563 1.00 91.44 586 ARG A O 1
ATOM 4607 N N . ASN A 1 587 ? -3.992 6.183 -38.140 1.00 92.56 587 ASN A N 1
ATOM 4608 C CA . ASN A 1 587 ? -2.887 6.078 -39.074 1.00 92.56 587 ASN A CA 1
ATOM 4609 C C . ASN A 1 587 ? -1.930 7.259 -38.863 1.00 92.56 587 ASN A C 1
ATOM 4611 O O . ASN A 1 587 ? -2.234 8.386 -39.244 1.00 92.56 587 ASN A O 1
ATOM 4615 N N . LEU A 1 588 ? -0.745 6.997 -38.304 1.00 90.62 588 LEU A N 1
ATOM 4616 C CA . LEU A 1 588 ? 0.237 8.042 -37.976 1.00 90.62 588 LEU A CA 1
ATOM 4617 C C . LEU A 1 588 ? 0.656 8.932 -39.157 1.00 90.62 588 LEU A C 1
ATOM 4619 O O . LEU A 1 588 ? 1.090 10.055 -38.937 1.00 90.62 588 LEU A O 1
ATOM 4623 N N . LYS A 1 589 ? 0.549 8.453 -40.403 1.00 88.06 589 LYS A N 1
ATOM 4624 C CA . LYS A 1 589 ? 0.960 9.210 -41.594 1.00 88.06 589 LYS A CA 1
ATOM 4625 C C . LYS A 1 589 ? -0.125 10.154 -42.114 1.00 88.06 589 LYS A C 1
ATOM 4627 O O . LYS A 1 589 ? 0.195 11.120 -42.797 1.00 88.06 589 LYS A O 1
ATOM 4632 N N . THR A 1 590 ? -1.395 9.838 -41.864 1.00 91.44 590 THR A N 1
ATOM 4633 C CA . THR A 1 590 ? -2.538 10.567 -42.447 1.00 91.44 590 THR A CA 1
ATOM 4634 C C . THR A 1 590 ? -3.386 11.292 -41.409 1.00 91.44 590 THR A C 1
ATOM 4636 O O . THR A 1 590 ? -3.983 12.309 -41.747 1.00 91.44 590 THR A O 1
ATOM 4639 N N . ASP A 1 591 ? -3.381 10.835 -40.154 1.00 93.12 591 ASP A N 1
ATOM 4640 C CA . ASP A 1 591 ? -4.157 11.430 -39.059 1.00 93.12 591 ASP A CA 1
ATOM 4641 C C . ASP A 1 591 ? -3.340 12.420 -38.202 1.00 93.12 591 ASP A C 1
ATOM 4643 O O . ASP A 1 591 ? -3.899 13.063 -37.313 1.00 93.12 591 ASP A O 1
ATOM 4647 N N . PHE A 1 592 ? -2.025 12.535 -38.434 1.00 93.69 592 PHE A N 1
ATOM 4648 C CA . PHE A 1 592 ? -1.110 13.409 -37.690 1.00 93.69 592 PHE A CA 1
ATOM 4649 C C . PHE A 1 592 ? -0.312 14.312 -38.636 1.00 93.69 592 PHE A C 1
ATOM 4651 O O . PHE A 1 592 ? 0.001 13.942 -39.768 1.00 93.69 592 PHE A O 1
ATOM 4658 N N . GLU A 1 593 ? 0.060 15.489 -38.141 1.00 91.94 593 GLU A N 1
ATOM 4659 C CA . GLU A 1 593 ? 0.942 16.438 -38.813 1.00 91.94 593 GLU A CA 1
ATOM 4660 C C . GLU A 1 593 ? 2.406 16.171 -38.446 1.00 91.94 593 GLU A C 1
ATOM 4662 O O . GLU A 1 593 ? 2.753 16.042 -37.268 1.00 91.94 593 GLU A O 1
ATOM 4667 N N . ALA A 1 594 ? 3.275 16.133 -39.457 1.00 90.31 594 ALA A N 1
ATOM 4668 C CA . ALA A 1 594 ? 4.715 15.953 -39.308 1.00 90.31 594 ALA A CA 1
ATOM 4669 C C . ALA A 1 594 ? 5.469 16.788 -40.351 1.00 90.31 594 ALA A C 1
ATOM 4671 O O . ALA A 1 594 ? 5.057 16.864 -41.508 1.00 90.31 594 ALA A O 1
ATOM 4672 N N . ALA A 1 595 ? 6.596 17.390 -39.963 1.00 86.69 595 ALA A N 1
ATOM 4673 C CA . ALA A 1 595 ? 7.450 18.142 -40.891 1.00 86.69 595 ALA A CA 1
ATOM 4674 C C . ALA A 1 595 ? 8.361 17.238 -41.748 1.00 86.69 595 ALA A C 1
ATOM 4676 O O . ALA A 1 595 ? 8.826 17.649 -42.808 1.00 86.69 595 ALA A O 1
ATOM 4677 N N . THR A 1 596 ? 8.639 16.024 -41.269 1.00 88.00 596 THR A N 1
ATOM 4678 C CA . THR A 1 596 ? 9.529 15.022 -41.873 1.00 88.00 596 THR A CA 1
ATOM 4679 C C . THR A 1 596 ? 9.064 13.625 -41.456 1.00 88.00 596 THR A C 1
ATOM 4681 O O . THR A 1 596 ? 8.425 13.479 -40.413 1.00 88.00 596 THR A O 1
ATOM 4684 N N . ASP A 1 597 ? 9.382 12.605 -42.252 1.00 89.38 597 ASP A N 1
ATOM 4685 C CA . ASP A 1 597 ? 9.158 11.182 -41.960 1.00 89.38 597 ASP A CA 1
ATOM 4686 C C . ASP A 1 597 ? 10.457 10.423 -41.619 1.00 89.38 597 ASP A C 1
ATOM 4688 O O . ASP A 1 597 ? 10.438 9.210 -41.415 1.00 89.38 597 ASP A O 1
ATOM 4692 N N . GLN A 1 598 ? 11.573 11.146 -41.493 1.00 92.62 598 GLN A N 1
ATOM 4693 C CA . GLN A 1 598 ? 12.882 10.631 -41.084 1.00 92.62 598 GLN A CA 1
ATOM 4694 C C . GLN A 1 598 ? 13.591 11.574 -40.100 1.00 92.62 598 GLN A C 1
ATOM 4696 O O . GLN A 1 598 ? 13.335 12.783 -40.084 1.00 92.62 598 GLN A O 1
ATOM 4701 N N . PHE A 1 599 ? 14.516 11.026 -39.313 1.00 93.69 599 PHE A N 1
ATOM 4702 C CA . PHE A 1 599 ? 15.430 11.764 -38.439 1.00 93.69 599 PHE A CA 1
ATOM 4703 C C . PHE A 1 599 ? 16.778 11.037 -38.362 1.00 93.69 599 PHE A C 1
ATOM 4705 O O . PHE A 1 599 ? 16.869 9.858 -38.700 1.00 93.69 599 PHE A O 1
ATOM 4712 N N . THR A 1 600 ? 17.815 11.732 -37.898 1.00 93.00 600 THR A N 1
ATOM 4713 C CA . THR A 1 600 ? 19.126 11.134 -37.611 1.00 93.00 600 THR A CA 1
ATOM 4714 C C . THR A 1 600 ? 19.389 11.259 -36.121 1.00 93.00 600 THR A C 1
ATOM 4716 O O . THR A 1 600 ? 19.297 12.354 -35.568 1.00 93.00 600 THR A O 1
ATOM 4719 N N . ASP A 1 601 ? 19.699 10.149 -35.455 1.00 91.00 601 ASP A N 1
ATOM 4720 C CA . ASP A 1 601 ? 19.944 10.176 -34.018 1.00 91.00 601 ASP A CA 1
ATOM 4721 C C . ASP A 1 601 ? 21.296 10.836 -33.695 1.00 91.00 601 ASP A C 1
ATOM 4723 O O . ASP A 1 601 ? 22.374 10.282 -33.915 1.00 91.00 601 ASP A O 1
ATOM 4727 N N . HIS A 1 602 ? 21.223 12.051 -33.156 1.00 91.62 602 HIS A N 1
ATOM 4728 C CA . HIS A 1 602 ? 22.354 12.772 -32.575 1.00 91.62 602 HIS A CA 1
ATOM 4729 C C . HIS A 1 602 ? 22.181 13.001 -31.066 1.00 91.62 602 HIS A C 1
ATOM 4731 O O . HIS A 1 602 ? 22.880 13.835 -30.488 1.00 91.62 602 HIS A O 1
ATOM 4737 N N . ALA A 1 603 ? 21.246 12.303 -30.409 1.00 92.56 603 ALA A N 1
ATOM 4738 C CA . ALA A 1 603 ? 20.843 12.585 -29.034 1.00 92.56 603 ALA A CA 1
ATOM 4739 C C . ALA A 1 603 ? 22.011 12.494 -28.042 1.00 92.56 603 ALA A C 1
ATOM 4741 O O . ALA A 1 603 ? 22.192 13.416 -27.255 1.00 92.56 603 ALA A O 1
ATOM 4742 N N . THR A 1 604 ? 22.861 11.465 -28.114 1.00 91.19 604 THR A N 1
ATOM 4743 C CA . THR A 1 604 ? 24.024 11.335 -27.213 1.00 91.19 604 THR A CA 1
ATOM 4744 C C . THR A 1 604 ? 25.039 12.465 -27.394 1.00 91.19 604 THR A C 1
ATOM 4746 O O . THR A 1 604 ? 25.564 13.001 -26.418 1.00 91.19 604 THR A O 1
ATOM 4749 N N . ALA A 1 605 ? 25.316 12.859 -28.641 1.00 93.38 605 ALA A N 1
ATOM 4750 C CA . ALA A 1 605 ? 26.224 13.968 -28.920 1.00 93.38 605 ALA A CA 1
ATOM 4751 C C . ALA A 1 605 ? 25.658 15.288 -28.373 1.00 93.38 605 ALA A C 1
ATOM 4753 O O . ALA A 1 605 ? 26.383 16.044 -27.725 1.00 93.38 605 ALA A O 1
ATOM 4754 N N . THR A 1 606 ? 24.358 15.527 -28.574 1.00 95.69 606 THR A N 1
ATOM 4755 C CA . THR A 1 606 ? 23.644 16.683 -28.019 1.00 95.69 606 THR A CA 1
ATOM 4756 C C . THR A 1 606 ? 23.669 16.674 -26.493 1.00 95.69 606 THR A C 1
ATOM 4758 O O . THR A 1 606 ? 24.029 17.685 -25.903 1.00 95.69 606 THR A O 1
ATOM 4761 N N . PHE A 1 607 ? 23.374 15.538 -25.858 1.00 94.81 607 PHE A N 1
ATOM 4762 C CA . PHE A 1 607 ? 23.384 15.373 -24.402 1.00 94.81 607 PHE A CA 1
ATOM 4763 C C . PHE A 1 607 ? 24.727 15.773 -23.793 1.00 94.81 607 PHE A C 1
ATOM 4765 O O . PHE A 1 607 ? 24.785 16.591 -22.875 1.00 94.81 607 PHE A O 1
ATOM 4772 N N . ASN A 1 608 ? 25.821 15.276 -24.373 1.00 94.31 608 ASN A N 1
ATOM 4773 C CA . ASN A 1 608 ? 27.169 15.622 -23.935 1.00 94.31 608 ASN A CA 1
ATOM 4774 C C . ASN A 1 608 ? 27.492 17.105 -24.165 1.00 94.31 608 ASN A C 1
ATOM 4776 O O . ASN A 1 608 ? 28.065 17.748 -23.289 1.00 94.31 608 ASN A O 1
ATOM 4780 N N . ALA A 1 609 ? 27.118 17.659 -25.323 1.00 96.12 609 ALA A N 1
ATOM 4781 C CA . ALA A 1 609 ? 27.381 19.057 -25.664 1.00 96.12 609 ALA A CA 1
ATOM 4782 C C . ALA A 1 609 ? 26.585 20.052 -24.802 1.00 96.12 609 ALA A C 1
ATOM 4784 O O . ALA A 1 609 ? 27.069 21.150 -24.537 1.00 96.12 609 ALA A O 1
ATOM 4785 N N . GLN A 1 610 ? 25.375 19.680 -24.376 1.00 95.88 610 GLN A N 1
ATOM 4786 C CA . GLN A 1 610 ? 24.530 20.486 -23.490 1.00 95.88 610 GLN A CA 1
ATOM 4787 C C . GLN A 1 610 ? 24.851 20.284 -22.003 1.00 95.88 610 GLN A C 1
ATOM 4789 O O . GLN A 1 610 ? 24.327 21.025 -21.175 1.00 95.88 610 GLN A O 1
ATOM 4794 N N . HIS A 1 611 ? 25.713 19.318 -21.659 1.00 95.62 611 HIS A N 1
ATOM 4795 C CA . HIS A 1 611 ? 25.930 18.871 -20.279 1.00 95.62 611 HIS A CA 1
ATOM 4796 C C . HIS A 1 611 ? 24.616 18.496 -19.586 1.00 95.62 611 HIS A C 1
ATOM 4798 O O . HIS A 1 611 ? 24.373 18.858 -18.431 1.00 95.62 611 HIS A O 1
ATOM 4804 N N . ASP A 1 612 ? 23.750 17.800 -20.321 1.00 95.19 612 ASP A N 1
ATOM 4805 C CA . ASP A 1 612 ? 22.454 17.411 -19.804 1.00 95.19 612 ASP A CA 1
ATOM 4806 C C . ASP A 1 612 ? 22.583 16.385 -18.670 1.00 95.19 612 ASP A C 1
ATOM 4808 O O . ASP A 1 612 ? 23.544 15.627 -18.541 1.00 95.19 612 ASP A O 1
ATOM 4812 N N . THR A 1 613 ? 21.563 16.381 -17.826 1.00 93.00 613 THR A N 1
ATOM 4813 C CA . THR A 1 613 ? 21.267 15.321 -16.866 1.00 93.00 613 THR A CA 1
ATOM 4814 C C . THR A 1 613 ? 20.084 14.520 -17.394 1.00 93.00 613 THR A C 1
ATOM 4816 O O . THR A 1 613 ? 19.365 14.990 -18.278 1.00 93.00 613 THR A O 1
ATOM 4819 N N . SER A 1 614 ? 19.793 13.357 -16.808 1.00 89.62 614 SER A N 1
ATOM 4820 C CA . SER A 1 614 ? 18.564 12.622 -17.138 1.00 89.62 614 SER A CA 1
ATOM 4821 C C . SER A 1 614 ? 17.326 13.523 -17.033 1.00 89.62 614 SER A C 1
ATOM 4823 O O . SER A 1 614 ? 16.511 13.552 -17.943 1.00 89.62 614 SER A O 1
ATOM 4825 N N . ALA A 1 615 ? 17.216 14.343 -15.983 1.00 90.94 615 ALA A N 1
ATOM 4826 C CA . ALA A 1 615 ? 16.065 15.227 -15.789 1.00 90.94 615 ALA A CA 1
ATOM 4827 C C . ALA A 1 615 ? 15.952 16.340 -16.853 1.00 90.94 615 ALA A C 1
ATOM 4829 O O . ALA A 1 615 ? 14.852 16.631 -17.336 1.00 90.94 615 ALA A O 1
ATOM 4830 N N . SER A 1 616 ? 17.071 16.968 -17.235 1.00 94.69 616 SER A N 1
ATOM 4831 C CA . SER A 1 616 ? 17.044 18.009 -18.271 1.00 94.69 616 SER A CA 1
ATOM 4832 C C . SER A 1 616 ? 16.811 17.417 -19.662 1.00 94.69 616 SER A C 1
ATOM 4834 O O . SER A 1 616 ? 16.028 17.986 -20.425 1.00 94.69 616 SER A O 1
ATOM 4836 N N . PHE A 1 617 ? 17.360 16.231 -19.950 1.00 93.69 617 PHE A N 1
ATOM 4837 C CA . PHE A 1 617 ? 17.049 15.470 -21.161 1.00 93.69 617 PHE A CA 1
ATOM 4838 C C . PHE A 1 617 ? 15.562 15.119 -21.250 1.00 93.69 617 PHE A C 1
ATOM 4840 O O . PHE A 1 617 ? 14.938 15.409 -22.267 1.00 93.69 617 PHE A O 1
ATOM 4847 N N . GLU A 1 618 ? 14.970 14.571 -20.183 1.00 91.81 618 GLU A N 1
ATOM 4848 C CA . GLU A 1 618 ? 13.544 14.214 -20.124 1.00 91.81 618 GLU A CA 1
ATOM 4849 C C . GLU A 1 618 ? 12.631 15.404 -20.454 1.00 91.81 618 GLU A C 1
ATOM 4851 O O . GLU A 1 618 ? 11.633 15.257 -21.158 1.00 91.81 618 GLU A O 1
ATOM 4856 N N . THR A 1 619 ? 13.010 16.606 -20.015 1.00 92.19 619 THR A N 1
ATOM 4857 C CA . THR A 1 619 ? 12.290 17.847 -20.339 1.00 92.19 619 THR A CA 1
ATOM 4858 C C . THR A 1 619 ? 12.529 18.277 -21.791 1.00 92.19 619 THR A C 1
ATOM 4860 O O . THR A 1 619 ? 11.599 18.640 -22.521 1.00 92.19 619 THR A O 1
ATOM 4863 N N . ALA A 1 620 ? 13.780 18.239 -22.248 1.00 94.56 620 ALA A N 1
ATOM 4864 C CA . ALA A 1 620 ? 14.158 18.696 -23.579 1.00 94.56 620 ALA A CA 1
ATOM 4865 C C . ALA A 1 620 ? 13.608 17.778 -24.689 1.00 94.56 620 ALA A C 1
ATOM 4867 O O . ALA A 1 620 ? 13.136 18.268 -25.722 1.00 94.56 620 ALA A O 1
ATOM 4868 N N . ILE A 1 621 ? 13.590 16.459 -24.477 1.00 93.06 621 ILE A N 1
ATOM 4869 C CA . ILE A 1 621 ? 13.134 15.463 -25.458 1.00 93.06 621 ILE A CA 1
ATOM 4870 C C . ILE A 1 621 ? 11.615 15.459 -25.670 1.00 93.06 621 ILE A C 1
ATOM 4872 O O . ILE A 1 621 ? 11.144 14.876 -26.645 1.00 93.06 621 ILE A O 1
ATOM 4876 N N . ILE A 1 622 ? 10.847 16.180 -24.849 1.00 92.31 622 ILE A N 1
ATOM 4877 C CA . ILE A 1 622 ? 9.405 16.413 -25.053 1.00 92.31 622 ILE A CA 1
ATOM 4878 C C . ILE A 1 622 ? 9.067 17.878 -25.377 1.00 92.31 622 ILE A C 1
ATOM 4880 O O . ILE A 1 622 ? 7.900 18.247 -25.450 1.00 92.31 622 ILE A O 1
ATOM 4884 N N . THR A 1 623 ? 10.073 18.730 -25.588 1.00 91.81 623 THR A N 1
ATOM 4885 C CA . THR A 1 623 ? 9.880 20.150 -25.928 1.00 91.81 623 THR A CA 1
ATOM 4886 C C . THR A 1 623 ? 10.082 20.373 -27.432 1.00 91.81 623 THR A C 1
ATOM 4888 O O . THR A 1 623 ? 11.203 20.139 -27.888 1.00 91.81 623 THR A O 1
ATOM 4891 N N . PRO A 1 624 ? 9.085 20.852 -28.214 1.00 87.50 624 PRO A N 1
ATOM 4892 C CA . PRO A 1 624 ? 9.106 20.860 -29.687 1.00 87.50 624 PRO A CA 1
ATOM 4893 C C . PRO A 1 624 ? 10.372 21.427 -30.353 1.00 87.50 624 PRO A C 1
ATOM 4895 O O . PRO A 1 624 ? 10.930 20.782 -31.235 1.00 87.50 624 PRO A O 1
ATOM 4898 N N . ASN A 1 625 ? 10.868 22.577 -29.888 1.00 88.50 625 ASN A N 1
ATOM 4899 C CA . ASN A 1 625 ? 12.005 23.295 -30.486 1.00 88.50 625 ASN A CA 1
ATOM 4900 C C . ASN A 1 625 ? 13.287 23.205 -29.635 1.00 88.50 625 ASN A C 1
ATOM 4902 O O . ASN A 1 625 ? 14.050 24.167 -29.554 1.00 88.50 625 ASN A O 1
ATOM 4906 N N . SER A 1 626 ? 13.496 22.092 -28.930 1.00 94.25 626 SER A N 1
ATOM 4907 C CA . SER A 1 626 ? 14.710 21.883 -28.132 1.00 94.25 626 SER A CA 1
ATOM 4908 C C . SER A 1 626 ? 15.926 21.539 -28.999 1.00 94.25 626 SER A C 1
ATOM 4910 O O . SER A 1 626 ? 15.809 21.286 -30.199 1.00 94.25 626 SER A O 1
ATOM 4912 N N . ALA A 1 627 ? 17.103 21.445 -28.372 1.00 95.12 627 ALA A N 1
ATOM 4913 C CA . ALA A 1 627 ? 18.327 20.976 -29.027 1.00 95.12 627 ALA A CA 1
ATOM 4914 C C . ALA A 1 627 ? 18.202 19.559 -29.635 1.00 95.12 627 ALA A C 1
ATOM 4916 O O . ALA A 1 627 ? 18.999 19.184 -30.490 1.00 95.12 627 ALA A O 1
ATOM 4917 N N . TYR A 1 628 ? 17.187 18.788 -29.231 1.00 95.19 628 TYR A N 1
ATOM 4918 C CA . TYR A 1 628 ? 16.913 17.432 -29.711 1.00 95.19 628 TYR A CA 1
ATOM 4919 C C . TYR A 1 628 ? 15.909 17.376 -30.868 1.00 95.19 628 TYR A C 1
ATOM 4921 O O . TYR A 1 628 ? 15.554 16.283 -31.300 1.00 95.19 628 TYR A O 1
ATOM 4929 N N . ALA A 1 629 ? 15.429 18.519 -31.376 1.00 92.12 629 ALA A N 1
ATOM 4930 C CA . ALA A 1 629 ? 14.367 18.559 -32.386 1.00 92.12 629 ALA A CA 1
ATOM 4931 C C . ALA A 1 629 ? 14.693 17.746 -33.655 1.00 92.12 629 ALA A C 1
ATOM 4933 O O . ALA A 1 629 ? 13.797 17.123 -34.212 1.00 92.12 629 ALA A O 1
ATOM 4934 N N . ASN A 1 630 ? 15.967 17.697 -34.060 1.00 90.31 630 ASN A N 1
ATOM 4935 C CA . ASN A 1 630 ? 16.419 16.951 -35.242 1.00 90.31 630 ASN A CA 1
ATOM 4936 C C . ASN A 1 630 ? 16.731 15.466 -34.963 1.00 90.31 630 ASN A C 1
ATOM 4938 O O . ASN A 1 630 ? 16.970 14.718 -35.908 1.00 90.31 630 ASN A O 1
ATOM 4942 N N . SER A 1 631 ? 16.716 15.038 -33.695 1.00 93.25 631 SER A N 1
ATOM 4943 C CA . SER A 1 631 ? 16.987 13.655 -33.266 1.00 93.25 631 SER A CA 1
ATOM 4944 C C . SER A 1 631 ? 15.710 12.843 -33.020 1.00 93.25 631 SER A C 1
ATOM 4946 O O . SER A 1 631 ? 15.752 11.820 -32.344 1.00 93.25 631 SER A O 1
ATOM 4948 N N . ARG A 1 632 ? 14.553 13.308 -33.503 1.00 93.50 632 ARG A N 1
ATOM 4949 C CA . ARG A 1 632 ? 13.261 12.631 -33.328 1.00 93.50 632 ARG A CA 1
ATOM 4950 C C . ARG A 1 632 ? 12.273 13.029 -34.421 1.00 93.50 632 ARG A C 1
ATOM 4952 O O . ARG A 1 632 ? 12.427 14.070 -35.054 1.00 93.50 632 ARG A O 1
ATOM 4959 N N . LEU A 1 633 ? 11.197 12.257 -34.550 1.00 93.06 633 LEU A N 1
ATOM 4960 C CA . LEU A 1 633 ? 9.978 12.700 -35.229 1.00 93.06 633 LEU A CA 1
ATOM 4961 C C . LEU A 1 633 ? 9.023 13.333 -34.220 1.00 93.06 633 LEU A C 1
ATOM 4963 O O . LEU A 1 633 ? 8.852 12.825 -33.112 1.00 93.06 633 LEU A O 1
ATOM 4967 N N . TRP A 1 634 ? 8.384 14.430 -34.618 1.00 92.62 634 TRP A N 1
ATOM 4968 C CA . TRP A 1 634 ? 7.331 15.076 -33.843 1.00 92.62 634 TRP A CA 1
ATOM 4969 C C . TRP A 1 634 ? 6.016 14.991 -34.616 1.00 92.62 634 TRP A C 1
ATOM 4971 O O . TRP A 1 634 ? 5.841 15.686 -35.616 1.00 92.62 634 TRP A O 1
ATOM 4981 N N . LEU A 1 635 ? 5.122 14.110 -34.165 1.00 93.12 635 LEU A N 1
ATOM 4982 C CA . LEU A 1 635 ? 3.821 13.867 -34.786 1.00 93.12 635 LEU A CA 1
ATOM 4983 C C . LEU A 1 635 ? 2.746 14.548 -33.941 1.00 93.12 635 LEU A C 1
ATOM 4985 O O . LEU A 1 635 ? 2.528 14.160 -32.794 1.00 93.12 635 LEU A O 1
ATOM 4989 N N . THR A 1 636 ? 2.088 15.570 -34.486 1.00 92.56 636 THR A N 1
ATOM 4990 C CA . THR A 1 636 ? 1.058 16.324 -33.755 1.00 92.56 636 THR A CA 1
ATOM 4991 C C . THR A 1 636 ? -0.319 15.941 -34.264 1.00 92.56 636 THR A C 1
ATOM 4993 O O . THR A 1 636 ? -0.582 15.998 -35.462 1.00 92.56 636 THR A O 1
ATOM 4996 N N . GLN A 1 637 ? -1.207 15.538 -33.362 1.00 90.50 637 GLN A N 1
ATOM 4997 C CA . GLN A 1 637 ? -2.603 15.314 -33.716 1.00 90.50 637 GLN A CA 1
ATOM 4998 C C . GLN A 1 637 ? -3.309 16.667 -33.913 1.00 90.50 637 GLN A C 1
ATOM 5000 O O . GLN A 1 637 ? -3.040 17.595 -33.142 1.00 90.50 637 GLN A O 1
ATOM 5005 N N . PRO A 1 638 ? -4.248 16.795 -34.870 1.00 88.38 638 PRO A N 1
ATOM 5006 C CA . PRO A 1 638 ? -5.160 17.931 -34.903 1.00 88.38 638 PRO A CA 1
ATOM 5007 C C . PRO A 1 638 ? -5.879 18.119 -33.554 1.00 88.38 638 PRO A C 1
ATOM 5009 O O . PRO A 1 638 ? -6.157 17.125 -32.874 1.00 88.38 638 PRO A O 1
ATOM 5012 N N . PRO A 1 639 ? -6.216 19.362 -33.161 1.00 89.12 639 PRO A N 1
ATOM 5013 C CA . PRO A 1 639 ? -6.937 19.620 -31.920 1.00 89.12 639 PRO A CA 1
ATOM 5014 C C . PRO A 1 639 ? -8.199 18.760 -31.794 1.00 89.12 639 PRO A C 1
ATOM 5016 O O . PRO A 1 639 ? -9.001 18.669 -32.725 1.00 89.12 639 PRO A O 1
ATOM 5019 N N . LEU A 1 640 ? -8.379 18.138 -30.631 1.00 88.56 640 LEU A N 1
ATOM 5020 C CA . LEU A 1 640 ? -9.564 17.339 -30.338 1.00 88.56 640 LEU A CA 1
ATOM 5021 C C . LEU A 1 640 ? -10.784 18.252 -30.141 1.00 88.56 640 LEU A C 1
ATOM 5023 O O . LEU A 1 640 ? -10.716 19.240 -29.416 1.00 88.56 640 LEU A O 1
ATOM 5027 N N . GLU A 1 641 ? -11.925 17.896 -30.738 1.00 90.25 641 GLU A N 1
ATOM 5028 C CA . GLU A 1 641 ? -13.190 18.640 -30.565 1.00 90.25 641 GLU A CA 1
ATOM 5029 C C . GLU A 1 641 ? -13.829 18.438 -29.179 1.00 90.25 641 GLU A C 1
ATOM 5031 O O . GLU A 1 641 ? -14.706 19.200 -28.772 1.00 90.25 641 GLU A O 1
ATOM 5036 N N . ARG A 1 642 ? -13.420 17.384 -28.467 1.00 90.38 642 ARG A N 1
ATOM 5037 C CA . ARG A 1 642 ? -13.896 17.014 -27.131 1.00 90.38 642 ARG A CA 1
ATOM 5038 C C . ARG A 1 642 ? -12.804 16.288 -26.362 1.00 90.38 642 ARG A C 1
ATOM 5040 O O . ARG A 1 642 ? -11.982 15.606 -26.976 1.00 90.38 642 ARG A O 1
ATOM 5047 N N . ASP A 1 643 ? -12.868 16.374 -25.039 1.00 89.69 643 ASP A N 1
ATOM 5048 C CA . ASP A 1 643 ? -11.977 15.638 -24.147 1.00 89.69 643 ASP A CA 1
ATOM 5049 C C . ASP A 1 643 ? -12.058 14.128 -24.418 1.00 89.69 643 ASP A C 1
ATOM 5051 O O . ASP A 1 643 ? -13.126 13.571 -24.709 1.00 89.69 643 ASP A O 1
ATOM 5055 N N . GLN A 1 644 ? -10.903 13.468 -24.342 1.00 88.75 644 GLN A N 1
ATOM 5056 C CA . GLN A 1 644 ? -10.767 12.026 -24.504 1.00 88.75 644 GLN A CA 1
ATOM 5057 C C . GLN A 1 644 ? -9.949 11.465 -23.347 1.00 88.75 644 GLN A C 1
ATOM 5059 O O . GLN A 1 644 ? -8.863 11.956 -23.050 1.00 88.75 644 GLN A O 1
ATOM 5064 N N . THR A 1 645 ? -10.463 10.409 -22.722 1.00 89.50 645 THR A N 1
ATOM 5065 C CA . THR A 1 645 ? -9.730 9.624 -21.730 1.00 89.50 645 THR A CA 1
ATOM 5066 C C . THR A 1 645 ? -9.111 8.428 -22.432 1.00 89.50 645 THR A C 1
ATOM 5068 O O . THR A 1 645 ? -9.817 7.639 -23.061 1.00 89.50 645 THR A O 1
ATOM 5071 N N . LEU A 1 646 ? -7.788 8.315 -22.347 1.00 89.81 646 LEU A N 1
ATOM 5072 C CA . LEU A 1 646 ? -7.059 7.150 -22.831 1.00 89.81 646 LEU A CA 1
ATOM 5073 C C . LEU A 1 646 ? -6.915 6.146 -21.692 1.00 89.81 646 LEU A C 1
ATOM 5075 O O . LEU A 1 646 ? -6.572 6.519 -20.572 1.00 89.81 646 LEU A O 1
ATOM 5079 N N . GLU A 1 647 ? -7.158 4.878 -21.998 1.00 87.56 647 GLU A N 1
ATOM 5080 C CA . GLU A 1 647 ? -7.074 3.780 -21.044 1.00 87.56 647 GLU A CA 1
ATOM 5081 C C . GLU A 1 647 ? -6.365 2.581 -21.678 1.00 87.56 647 GLU A C 1
ATOM 5083 O O . GLU A 1 647 ? -6.532 2.310 -22.870 1.00 87.56 647 GLU A O 1
ATOM 5088 N N . GLY A 1 648 ? -5.586 1.860 -20.869 1.00 86.25 648 GLY A N 1
ATOM 5089 C CA . GLY A 1 648 ? -4.871 0.654 -21.276 1.00 86.25 648 GLY A CA 1
ATOM 5090 C C . GLY A 1 648 ? -3.478 0.920 -21.848 1.00 86.25 648 GLY A C 1
ATOM 5091 O O . GLY A 1 648 ? -2.859 1.956 -21.597 1.00 86.25 648 GLY A O 1
ATOM 5092 N N . ILE A 1 649 ? -2.966 -0.063 -22.591 1.00 87.50 649 ILE A N 1
ATOM 5093 C CA . ILE A 1 649 ? -1.630 -0.033 -23.191 1.00 87.50 649 ILE A CA 1
ATOM 5094 C C . ILE A 1 649 ? -1.771 0.331 -24.678 1.00 87.50 649 ILE A C 1
ATOM 5096 O O . ILE A 1 649 ? -2.406 -0.414 -25.426 1.00 87.50 649 ILE A O 1
ATOM 5100 N N . PRO A 1 650 ? -1.205 1.459 -25.147 1.00 90.12 650 PRO A N 1
ATOM 5101 C CA . PRO A 1 650 ? -1.244 1.799 -26.563 1.00 90.12 650 PRO A CA 1
ATOM 5102 C C . PRO A 1 650 ? -0.410 0.805 -27.380 1.00 90.12 650 PRO A C 1
ATOM 5104 O O . PRO A 1 650 ? 0.721 0.477 -27.023 1.00 90.12 650 PRO A O 1
ATOM 5107 N N . HIS A 1 651 ? -0.958 0.363 -28.512 1.00 91.06 651 HIS A N 1
ATOM 5108 C CA . HIS A 1 651 ? -0.265 -0.498 -29.468 1.00 91.06 651 HIS A CA 1
ATOM 5109 C C . HIS A 1 651 ? 0.173 0.307 -30.684 1.00 91.06 651 HIS A C 1
ATOM 5111 O O . HIS A 1 651 ? -0.598 1.105 -31.222 1.00 91.06 651 HIS A O 1
ATOM 5117 N N . LEU A 1 652 ? 1.405 0.071 -31.130 1.00 92.44 652 LEU A N 1
ATOM 5118 C CA . LEU A 1 652 ? 1.997 0.774 -32.254 1.00 92.44 652 LEU A CA 1
ATOM 5119 C C . LEU A 1 652 ? 2.563 -0.209 -33.278 1.00 92.44 652 LEU A C 1
ATOM 5121 O O . LEU A 1 652 ? 3.349 -1.088 -32.936 1.00 92.44 652 LEU A O 1
ATOM 5125 N N . GLU A 1 653 ? 2.191 -0.013 -34.539 1.00 93.81 653 GLU A N 1
ATOM 5126 C CA . GLU A 1 653 ? 2.716 -0.751 -35.685 1.00 93.81 653 GLU A CA 1
ATOM 5127 C C . GLU A 1 653 ? 3.471 0.221 -36.597 1.00 93.81 653 GLU A C 1
ATOM 5129 O O . GLU A 1 653 ? 2.920 1.238 -37.023 1.00 93.81 653 GLU A O 1
ATOM 5134 N N . LEU A 1 654 ? 4.745 -0.071 -36.874 1.00 92.06 654 LEU A N 1
ATOM 5135 C CA . LEU A 1 654 ? 5.628 0.782 -37.670 1.00 92.06 654 LEU A CA 1
ATOM 5136 C C . LEU A 1 654 ? 6.339 -0.030 -38.752 1.00 92.06 654 LEU A C 1
ATOM 5138 O O . LEU A 1 654 ? 6.741 -1.169 -38.533 1.00 92.06 654 LEU A O 1
ATOM 5142 N N . THR A 1 655 ? 6.569 0.602 -39.900 1.00 92.69 655 THR A N 1
ATOM 5143 C CA . THR A 1 655 ? 7.527 0.140 -40.912 1.00 92.69 655 THR A CA 1
ATOM 5144 C C . THR A 1 655 ? 8.672 1.140 -40.961 1.00 92.69 655 THR A C 1
ATOM 5146 O O . THR A 1 655 ? 8.439 2.322 -41.204 1.00 92.69 655 THR A O 1
ATOM 5149 N N . LEU A 1 656 ? 9.894 0.678 -40.703 1.00 91.81 656 LEU A N 1
ATOM 5150 C CA . LEU A 1 656 ? 11.074 1.525 -40.522 1.00 91.81 656 LEU A CA 1
ATOM 5151 C C . LEU A 1 656 ? 12.242 0.998 -41.359 1.00 91.81 656 LEU A C 1
ATOM 5153 O O . LEU A 1 656 ? 12.307 -0.193 -41.664 1.00 91.81 656 LEU A O 1
ATOM 5157 N N . ALA A 1 657 ? 13.184 1.881 -41.676 1.00 94.31 657 ALA A N 1
ATOM 5158 C CA . ALA A 1 657 ? 14.497 1.534 -42.200 1.00 94.31 657 ALA A CA 1
ATOM 5159 C C . ALA A 1 657 ? 15.563 2.262 -41.373 1.00 94.31 657 ALA A C 1
ATOM 5161 O O . ALA A 1 657 ? 15.348 3.396 -40.952 1.00 94.31 657 ALA A O 1
ATOM 5162 N N . ILE A 1 658 ? 16.697 1.604 -41.153 1.00 94.44 658 ILE A N 1
ATOM 5163 C CA . ILE A 1 658 ? 17.875 2.176 -40.499 1.00 94.44 658 ILE A CA 1
ATOM 5164 C C . ILE A 1 658 ? 19.086 1.964 -41.408 1.00 94.44 658 ILE A C 1
ATOM 5166 O O . ILE A 1 658 ? 19.147 0.984 -42.151 1.00 94.44 658 ILE A O 1
ATOM 5170 N N . ASP A 1 659 ? 20.050 2.872 -41.353 1.00 94.00 659 ASP A N 1
ATOM 5171 C CA . ASP A 1 659 ? 21.315 2.810 -42.095 1.00 94.00 659 ASP A CA 1
ATOM 5172 C C . ASP A 1 659 ? 22.445 2.138 -41.286 1.00 94.00 659 ASP A C 1
ATOM 5174 O O . ASP A 1 659 ? 23.623 2.232 -41.633 1.00 94.00 659 ASP A O 1
ATOM 5178 N N . ALA A 1 660 ? 22.075 1.411 -40.227 1.00 92.25 660 ALA A N 1
ATOM 5179 C CA . ALA A 1 660 ? 22.956 0.713 -39.298 1.00 92.25 660 ALA A CA 1
ATOM 5180 C C . ALA A 1 660 ? 22.533 -0.764 -39.122 1.00 92.25 660 ALA A C 1
ATOM 5182 O O . ALA A 1 660 ? 21.378 -1.111 -39.368 1.00 92.25 660 ALA A O 1
ATOM 5183 N N . PRO A 1 661 ? 23.432 -1.664 -38.672 1.00 92.44 661 PRO A N 1
ATOM 5184 C CA . PRO A 1 661 ? 23.101 -3.080 -38.464 1.00 92.44 661 PRO A CA 1
ATOM 5185 C C . PRO A 1 661 ? 22.190 -3.349 -37.250 1.00 92.44 661 PRO A C 1
ATOM 5187 O O . PRO A 1 661 ? 21.678 -4.455 -37.108 1.00 92.44 661 PRO A O 1
ATOM 5190 N N . THR A 1 662 ? 22.021 -2.375 -36.355 1.00 92.69 662 THR A N 1
ATOM 5191 C CA . THR A 1 662 ? 21.148 -2.433 -35.173 1.00 92.69 662 THR A CA 1
ATOM 5192 C C . THR A 1 662 ? 20.736 -1.012 -34.782 1.00 92.69 662 THR A C 1
ATOM 5194 O O . THR A 1 662 ? 21.404 -0.051 -35.170 1.00 92.69 662 THR A O 1
ATOM 5197 N N . GLY A 1 663 ? 19.656 -0.866 -34.019 1.00 90.12 663 GLY A N 1
ATOM 5198 C CA . GLY A 1 663 ? 19.165 0.426 -33.549 1.00 90.12 663 GLY A CA 1
ATOM 5199 C C . GLY A 1 663 ? 18.117 0.276 -32.451 1.00 90.12 663 GLY A C 1
ATOM 5200 O O . GLY A 1 663 ? 17.568 -0.807 -32.247 1.00 90.12 663 GLY A O 1
ATOM 5201 N N . ILE A 1 664 ? 17.843 1.377 -31.754 1.00 91.75 664 ILE A N 1
ATOM 5202 C CA . ILE A 1 664 ? 16.752 1.486 -30.783 1.00 91.75 664 ILE A CA 1
ATOM 5203 C C . ILE A 1 664 ? 15.727 2.498 -31.271 1.00 91.75 664 ILE A C 1
ATOM 5205 O O . ILE A 1 664 ? 16.067 3.465 -31.950 1.00 91.75 664 ILE A O 1
ATOM 5209 N N . LEU A 1 665 ? 14.471 2.286 -30.894 1.00 93.62 665 LEU A N 1
ATOM 5210 C CA . LEU A 1 665 ? 13.415 3.265 -31.080 1.00 93.62 665 LEU A CA 1
ATOM 5211 C C . LEU A 1 665 ? 12.697 3.478 -29.754 1.00 93.62 665 LEU A C 1
ATOM 5213 O O . LEU A 1 665 ? 12.188 2.530 -29.160 1.00 93.62 665 LEU A O 1
ATOM 5217 N N . SER A 1 666 ? 12.609 4.739 -29.347 1.00 94.44 666 SER A N 1
ATOM 5218 C CA . SER A 1 666 ? 11.804 5.177 -28.212 1.00 94.44 666 SER A CA 1
ATOM 5219 C C . SER A 1 666 ? 10.596 5.948 -28.725 1.00 94.44 666 SER A C 1
ATOM 5221 O O . SER A 1 666 ? 10.728 6.802 -29.603 1.00 94.44 666 SER A O 1
ATOM 5223 N N . VAL A 1 667 ? 9.419 5.678 -28.163 1.00 94.38 667 VAL A N 1
ATOM 5224 C CA . VAL A 1 667 ? 8.172 6.362 -28.528 1.00 94.38 667 VAL A CA 1
ATOM 5225 C C . VAL A 1 667 ? 7.528 6.938 -27.276 1.00 94.38 667 VAL A C 1
ATOM 5227 O O . VAL A 1 667 ? 7.503 6.293 -26.231 1.00 94.38 667 VAL A O 1
ATOM 5230 N N . ARG A 1 668 ? 7.006 8.164 -27.378 1.00 93.31 668 ARG A N 1
ATOM 5231 C CA . ARG A 1 668 ? 6.282 8.836 -26.295 1.00 93.31 668 ARG A CA 1
ATOM 5232 C C . ARG A 1 668 ? 4.956 9.369 -26.803 1.00 93.31 668 ARG A C 1
ATOM 5234 O O . ARG A 1 668 ? 4.915 10.031 -27.836 1.00 93.31 668 ARG A O 1
ATOM 5241 N N . LEU A 1 669 ? 3.899 9.121 -26.038 1.00 92.75 669 LEU A N 1
ATOM 5242 C CA . LEU A 1 669 ? 2.628 9.816 -26.183 1.00 92.75 669 LEU A CA 1
ATOM 5243 C C . LEU A 1 669 ? 2.602 10.975 -25.184 1.00 92.75 669 LEU A C 1
ATOM 5245 O O . LEU A 1 669 ? 2.863 10.769 -24.001 1.00 92.75 669 LEU A O 1
ATOM 5249 N N . ILE A 1 670 ? 2.349 12.191 -25.665 1.00 92.62 670 ILE A N 1
ATOM 5250 C CA . ILE A 1 670 ? 2.496 13.419 -24.876 1.00 92.62 670 ILE A CA 1
ATOM 5251 C C . ILE A 1 670 ? 1.199 14.223 -24.964 1.00 92.62 670 ILE A C 1
ATOM 5253 O O . ILE A 1 670 ? 0.740 14.543 -26.059 1.00 92.62 670 ILE A O 1
ATOM 5257 N N . ASP A 1 671 ? 0.640 14.589 -23.811 1.00 91.62 671 ASP A N 1
ATOM 5258 C CA . ASP A 1 671 ? -0.417 15.599 -23.713 1.00 91.62 671 ASP A CA 1
ATOM 5259 C C . ASP A 1 671 ? 0.201 16.998 -23.902 1.00 91.62 671 ASP A C 1
ATOM 5261 O O . ASP A 1 671 ? 0.875 17.539 -23.019 1.00 91.62 671 ASP A O 1
ATOM 5265 N N . LEU A 1 672 ? 0.020 17.559 -25.100 1.00 89.06 672 LEU A N 1
ATOM 5266 C CA . LEU A 1 672 ? 0.631 18.816 -25.517 1.00 89.06 672 LEU A CA 1
ATOM 5267 C C . LEU A 1 672 ? -0.262 20.019 -25.185 1.00 89.06 672 LEU A C 1
ATOM 5269 O O . LEU A 1 672 ? -1.404 20.110 -25.619 1.00 89.06 672 LEU A O 1
ATOM 5273 N N . GLY A 1 673 ? 0.306 21.011 -24.499 1.00 86.88 673 GLY A N 1
ATOM 5274 C CA . GLY A 1 673 ? -0.330 22.313 -24.282 1.00 86.88 673 GLY A CA 1
ATOM 5275 C C . GLY A 1 673 ? -0.091 22.863 -22.881 1.00 86.88 673 GLY A C 1
ATOM 5276 O O . GLY A 1 673 ? 0.253 22.128 -21.954 1.00 86.88 673 GLY A O 1
ATOM 5277 N N . MET A 1 674 ? -0.275 24.171 -22.708 1.00 87.56 674 MET A N 1
ATOM 5278 C CA . MET A 1 674 ? -0.197 24.798 -21.388 1.00 87.56 674 MET A CA 1
ATOM 5279 C C . MET A 1 674 ? -1.469 24.504 -20.587 1.00 87.56 674 MET A C 1
ATOM 5281 O O . MET A 1 674 ? -2.545 24.977 -20.939 1.00 87.56 674 MET A O 1
ATOM 5285 N N . ALA A 1 675 ? -1.332 23.772 -19.483 1.00 89.12 675 ALA A N 1
ATOM 5286 C CA . ALA A 1 675 ? -2.410 23.519 -18.533 1.00 89.12 675 ALA A CA 1
ATOM 5287 C C . ALA A 1 675 ? -1.846 23.369 -17.113 1.00 89.12 675 ALA A C 1
ATOM 5289 O O . ALA A 1 675 ? -0.652 23.127 -16.930 1.00 89.12 675 ALA A O 1
ATOM 5290 N N . LYS A 1 676 ? -2.711 23.515 -16.104 1.00 89.75 676 LYS A N 1
ATOM 5291 C CA . LYS A 1 676 ? -2.392 23.107 -14.730 1.00 89.75 676 LYS A CA 1
ATOM 5292 C C . LYS A 1 676 ? -2.587 21.595 -14.651 1.00 89.75 676 LYS A C 1
ATOM 5294 O O . LYS A 1 676 ? -3.710 21.148 -14.862 1.00 89.75 676 LYS A O 1
ATOM 5299 N N . ARG A 1 677 ? -1.511 20.862 -14.387 1.00 86.69 677 ARG A N 1
ATOM 5300 C CA . ARG A 1 677 ? -1.482 19.403 -14.260 1.00 86.69 677 ARG A CA 1
ATOM 5301 C C . ARG A 1 677 ? -0.942 19.029 -12.888 1.00 86.69 677 ARG A C 1
ATOM 5303 O O . ARG A 1 677 ? -0.092 19.805 -12.387 1.00 86.69 677 ARG A O 1
#

Secondary structure (DSSP, 8-state):
-----SS-----HHHHHHHHHHTT----TTS-HHHHHHHHHHHT-TT--SHHHHHHHHHTSEEETTEEHHHHHHT--S-B-HHHHHHHHHHHTTPPBTTTB-TT-HHHHHHHHT----SS-B-SHHHHHHHHHHHHTSBPTTSSBHHHHHHHTTTTTTTTTT--SPPPEETTEE---S-GGG-EEEEEEEE-S--SS-SSSPPEEEEEEEE-GGGGGT--EEEEEEE-TTTT-----TTTPPPPPSS------PPPHHHHPPPPPPPP-PPPPP--EEESS-SB---SPP--HHHHHHHTTT-EEEEE--TTSTTS-S---SSSHHHHHHHHHHHHHHTTSS-EESSSSS-EEE--TTEEEEEEEEEETHHHHHHHHHHTTT-TTEEEEEEES--SBTHHHHEETTEE-PPTT-TT--HHHHHHHH-GGGG-HHHHHHHHHHHHHHHHHHHHHT-TTT----HHHHHTBGGGGGGG--SEEEEEEETT-SSS-THHHHHHHHHTTTSSS-EEEEEES-SS---TT-TT--HHHHHHHHHHHHHH-----HHHHS-SEEEE-SSSTT-EEEES-SS--SSS-------TTTSSB-S-S-----HHHHHHHHT--HHHHHHHTTSTTSTTGGGS---BPPPPSS-----S----------SSSS----------S----